Protein 5MPW (pdb70)

InterPro domains:
  IPR037045 Peptidase S8 propeptide/proteinase inhibitor I9 superfamily [G3DSA:3.30.70.80] (84-170)
  IPR039206 MORF/ORRM1/DAG-like [PTHR31346] (4-288)
  IPR054059 MORF/ORRM1/DAG-like, MORF domain [PF21864] (87-181)

Sequence (459 aa):
GAMMTVLFEGCDYNHWLITMMDFSKEETPKSPEEMVAAYEEETCAQGLGISVEEAKQRMYACSTTTYQGFQAIMTEQESEKFKDLPGVVFILPDSYIDPQNKEYGGDKYENGVITHRPGAMTVLFFEEGGCDYNHWLITMMDFSKEETPKSPEEMVAAYEETCAQGLGISVEEAKQRMYACSTTTYQGFQAIMTEQESEKFKDLPGVVFILPDSYIDPQNKEYGGDKYENGVITHRGAMTVLFEGCDYNHWLITMMDFSKEETPKSPEEMVAAYEETCAQGLGISVEEAKQRMYACSTTTYQGFQAIMTEEQESEKFKDLPGVVFILPDSYIDPQNKEYGGDKYENGVITHRPGAMMTVLFEGCDYNHWLITMMDFSKEETPKSPEEMVAAYEEETCAQGLGISVEEAKQRMYACSTTTYQGFQAIMTEQESEKFKDLPGVVFILPDSYIDPQNKEYGGDKYENGVITHRP

Radius of gyration: 25.33 Å; Cα contacts (8 Å, |Δi|>4): 952; chains: 4; bounding box: 45×61×72 Å

Secondary structure (DSSP, 8-state):
-TT-EE-------EEEEEE--TT-SSPPPHHHHHHHHHHHHHHHHTS-HHHHHHHEEEEESSS-SEEEEE--HHHHHGGGGSTTEEEEEE--EEEGGGTEESSEEEETTEEE---/-TT-EE-------EEEEEE--TT-SSPPPHHHHHHHHHHHHHHHHTS-HHHHHHHEEEEESSS-SEEEEE--HHHHHGGGGSTTEEEEEE--EEEGGGTEESSEEEETTEEE--/-TT-EE-------EEEEEE---SSSSPPPHHHHHHHHHHHHHHHHTS-HHHHHHHEEEEESSS-SEEEEE--HHHHHGGGGSTTEEEEEE--EEETTTTEESSEEEETTEEE---/-TT-EE-------EEEEEE---S-SSPPPHHHHHHHHHHHHHHHHTS-HHHHHHHEEEEESSS-SEEEEE--HHHHHGGGGSTTEEEEEE--EEETTTTEESSEEEETTEEE---

Structure (mmCIF, N/CA/C/O backbone):
data_5MPW
#
_entry.id   5MPW
#
_cell.length_a   39.280
_cell.length_b   44.940
_cell.length_c   68.200
_cell.angle_alpha   98.100
_cell.angle_beta   91.980
_cell.angle_gamma   111.960
#
_symmetry.space_group_name_H-M   'P 1'
#
loop_
_entity.id
_entity.type
_entity.pdbx_description
1 polymer 'Multiple organellar RNA editing factor 1, mitochondrial'
2 non-polymer 'BROMIDE ION'
3 non-polymer 'SULFATE ION'
4 water water
#
loop_
_atom_site.group_PDB
_atom_site.id
_atom_site.type_symbol
_atom_site.label_atom_id
_atom_site.label_alt_id
_atom_site.label_comp_id
_atom_site.label_asym_id
_atom_site.label_entity_id
_atom_site.label_seq_id
_atom_site.pdbx_PDB_ins_code
_atom_site.Cartn_x
_atom_site.Cartn_y
_atom_site.Cartn_z
_atom_site.occupancy
_atom_site.B_iso_or_equiv
_atom_site.auth_seq_id
_atom_site.auth_comp_id
_atom_site.auth_asym_id
_atom_site.auth_atom_id
_atom_site.pdbx_PDB_model_num
ATOM 1 N N . GLY A 1 1 ? 12.666 -3.551 44.475 1.00 16.63 76 GLY A N 1
ATOM 2 C CA . GLY A 1 1 ? 13.028 -4.717 43.710 1.00 16.51 76 GLY A CA 1
ATOM 3 C C . GLY A 1 1 ? 13.432 -5.868 44.613 1.00 12.58 76 GLY A C 1
ATOM 4 O O . GLY A 1 1 ? 13.695 -5.684 45.801 1.00 15.83 76 GLY A O 1
ATOM 5 N N . ALA A 1 2 ? 13.492 -7.062 44.014 1.00 17.83 77 ALA A N 1
ATOM 6 C CA . ALA A 1 2 ? 13.874 -8.249 44.755 1.00 17.16 77 ALA A CA 1
ATOM 7 C C . ALA A 1 2 ? 15.318 -8.200 45.228 1.00 16.71 77 ALA A C 1
ATOM 8 O O . ALA A 1 2 ? 15.671 -8.904 46.171 1.00 20.68 77 ALA A O 1
ATOM 10 N N A MET A 1 3 ? 16.157 -7.401 44.570 0.52 14.68 78 MET A N 1
ATOM 11 N N B MET A 1 3 ? 16.172 -7.422 44.576 0.48 15.08 78 MET A N 1
ATOM 12 C CA A MET A 1 3 ? 17.575 -7.296 44.891 0.52 12.91 78 MET A CA 1
ATOM 13 C CA B MET A 1 3 ? 17.566 -7.324 44.988 0.48 14.10 78 MET A CA 1
ATOM 14 C C A MET A 1 3 ? 17.910 -5.978 45.569 0.52 10.85 78 MET A C 1
ATOM 15 C C B MET A 1 3 ? 17.906 -5.934 45.490 0.48 9.51 78 MET A C 1
ATOM 16 O O A MET A 1 3 ? 19.089 -5.689 45.781 0.52 13.52 78 MET A O 1
ATOM 17 O O B MET A 1 3 ? 19.070 -5.537 45.472 0.48 9.96 78 MET A O 1
ATOM 26 N N . THR A 1 4 ? 16.909 -5.194 45.956 1.00 10.51 79 THR A N 1
ATOM 27 C CA . THR A 1 4 ? 17.164 -3.853 46.464 1.00 9.22 79 THR A CA 1
ATOM 28 C C . THR A 1 4 ? 17.891 -3.885 47.803 1.00 11.34 79 THR A C 1
ATOM 29 O O . THR A 1 4 ? 17.473 -4.589 48.723 1.00 13.62 79 THR A O 1
ATOM 33 N N . VAL A 1 5 ? 18.957 -3.096 47.914 1.00 9.94 80 VAL A N 1
ATOM 34 C CA . VAL A 1 5 ? 19.762 -2.910 49.121 1.00 10.30 80 VAL A CA 1
ATOM 35 C C . VAL A 1 5 ? 19.501 -1.475 49.554 1.00 11.52 80 VAL A C 1
ATOM 36 O O . VAL A 1 5 ? 20.156 -0.570 49.051 1.00 11.35 80 VAL A O 1
ATOM 40 N N . LEU A 1 6 ? 18.595 -1.261 50.516 1.00 10.13 81 LEU A N 1
ATOM 41 C CA . LEU A 1 6 ? 18.243 0.080 50.977 1.00 10.11 81 LEU A CA 1
ATOM 42 C C . LEU A 1 6 ? 19.107 0.449 52.172 1.00 10.45 81 LEU A C 1
ATOM 43 O O . LEU A 1 6 ? 19.047 -0.223 53.215 1.00 12.20 81 LEU A O 1
ATOM 48 N N . PHE A 1 7 ? 19.855 1.537 52.066 1.00 10.78 82 PHE A N 1
ATOM 49 C CA . PHE A 1 7 ? 20.548 2.087 53.232 1.00 11.10 82 PHE A CA 1
ATOM 50 C C . PHE A 1 7 ? 19.552 2.866 54.069 1.00 12.89 82 PHE A C 1
ATOM 51 O O . PHE A 1 7 ? 19.008 3.876 53.602 1.00 15.28 82 PHE A O 1
ATOM 59 N N . GLU A 1 8 ? 19.417 2.480 55.323 1.00 12.90 83 GLU A N 1
ATOM 60 C CA . GLU A 1 8 ? 18.511 3.169 56.236 1.00 18.93 83 GLU A CA 1
ATOM 61 C C . GLU A 1 8 ? 19.227 3.867 57.371 1.00 25.28 83 GLU A C 1
ATOM 62 O O . GLU A 1 8 ? 18.570 4.561 58.157 1.00 28.94 83 GLU A O 1
ATOM 68 N N . GLY A 1 9 ? 20.526 3.679 57.508 1.00 15.25 84 GLY A N 1
ATOM 69 C CA . GLY A 1 9 ? 21.257 4.530 58.427 1.00 19.25 84 GLY A CA 1
ATOM 70 C C . GLY A 1 9 ? 21.160 3.983 59.835 1.00 26.22 84 GLY A C 1
ATOM 71 O O . GLY A 1 9 ? 20.951 2.784 60.046 1.00 24.04 84 GLY A O 1
ATOM 72 N N . CYS A 1 10 ? 21.296 4.888 60.806 1.00 18.71 85 CYS A N 1
ATOM 73 C CA . CYS A 1 10 ? 21.446 4.467 62.185 1.00 17.56 85 CYS A CA 1
ATOM 74 C C . CYS A 1 10 ? 20.091 4.330 62.845 1.00 21.41 85 CYS A C 1
ATOM 75 O O . CYS A 1 10 ? 19.215 5.184 62.693 1.00 30.06 85 CYS A O 1
ATOM 78 N N . ASP A 1 11 ? 19.952 3.262 63.603 1.00 21.10 86 ASP A N 1
ATOM 79 C CA . ASP A 1 11 ? 18.749 2.982 64.376 1.00 21.91 86 ASP A CA 1
ATOM 80 C C . ASP A 1 11 ? 19.179 2.885 65.842 1.00 22.07 86 ASP A C 1
ATOM 81 O O . ASP A 1 11 ? 19.897 1.958 66.223 1.00 33.41 86 ASP A O 1
ATOM 86 N N . TYR A 1 12 ? 18.763 3.831 66.661 1.00 15.92 87 TYR A N 1
ATOM 87 C CA . TYR A 1 12 ? 19.212 3.825 68.051 1.00 13.75 87 TYR A CA 1
ATOM 88 C C . TYR A 1 12 ? 18.102 3.317 68.957 1.00 14.22 87 TYR A C 1
ATOM 89 O O . TYR A 1 12 ? 16.931 3.673 68.788 1.00 14.40 87 TYR A O 1
ATOM 98 N N . ASN A 1 13 ? 18.469 2.542 69.988 1.00 14.57 88 ASN A N 1
ATOM 99 C CA . ASN A 1 13 ? 17.422 2.107 70.913 1.00 15.21 88 ASN A CA 1
ATOM 100 C C . ASN A 1 13 ? 17.754 2.382 72.371 1.00 15.74 88 ASN A C 1
ATOM 101 O O . ASN A 1 13 ? 17.040 1.922 73.259 1.00 16.42 88 ASN A O 1
ATOM 106 N N . HIS A 1 14 ? 18.772 3.179 72.625 1.00 8.30 89 HIS A N 1
ATOM 107 C CA . HIS A 1 14 ? 19.074 3.705 73.958 1.00 7.69 89 HIS A CA 1
ATOM 108 C C . HIS A 1 14 ? 19.001 5.218 73.885 1.00 7.77 89 HIS A C 1
ATOM 109 O O . HIS A 1 14 ? 19.751 5.827 73.123 1.00 8.13 89 HIS A O 1
ATOM 116 N N . TRP A 1 15 ? 18.116 5.820 74.698 1.00 6.84 90 TRP A N 1
ATOM 117 C CA . TRP A 1 15 ? 17.842 7.263 74.592 1.00 7.09 90 TRP A CA 1
ATOM 118 C C . TRP A 1 15 ? 17.966 7.972 75.925 1.00 7.99 90 TRP A C 1
ATOM 119 O O . TRP A 1 15 ? 17.493 7.459 76.951 1.00 7.97 90 TRP A O 1
ATOM 130 N N . LEU A 1 16 ? 18.595 9.146 75.886 1.00 6.68 91 LEU A N 1
ATOM 131 C CA . LEU A 1 16 ? 18.717 10.075 77.004 1.00 7.57 91 LEU A CA 1
ATOM 132 C C . LEU A 1 16 ? 17.626 11.135 76.872 1.00 10.09 91 LEU A C 1
ATOM 133 O O . LEU A 1 16 ? 17.461 11.744 75.814 1.00 10.05 91 LEU A O 1
ATOM 138 N N . ILE A 1 17 ? 16.892 11.365 77.945 1.00 7.11 92 ILE A N 1
ATOM 139 C CA . ILE A 1 17 ? 15.847 12.383 78.000 1.00 7.07 92 ILE A CA 1
ATOM 140 C C . ILE A 1 17 ? 16.228 13.271 79.167 1.00 8.46 92 ILE A C 1
ATOM 141 O O . ILE A 1 17 ? 16.224 12.810 80.313 1.00 8.43 92 ILE A O 1
ATOM 146 N N . THR A 1 18 ? 16.530 14.524 78.910 1.00 8.19 93 THR A N 1
ATOM 147 C CA . THR A 1 18 ? 16.796 15.416 80.034 1.00 8.64 93 THR A CA 1
ATOM 148 C C . THR A 1 18 ? 15.578 16.287 80.320 1.00 9.99 93 THR A C 1
ATOM 149 O O . THR A 1 18 ? 14.718 16.501 79.447 1.00 10.76 93 THR A O 1
ATOM 153 N N . MET A 1 19 ? 15.517 16.829 81.548 1.00 11.14 94 MET A N 1
ATOM 154 C CA A MET A 1 19 ? 14.346 17.581 81.972 0.49 11.35 94 MET A CA 1
ATOM 155 C CA B MET A 1 19 ? 14.350 17.531 82.070 0.51 12.17 94 MET A CA 1
ATOM 156 C C . MET A 1 19 ? 14.740 18.903 82.600 1.00 14.89 94 MET A C 1
ATOM 157 O O . MET A 1 19 ? 15.859 19.102 83.062 1.00 15.88 94 MET A O 1
ATOM 166 N N . ASP A 1 20 ? 13.786 19.822 82.584 1.00 15.90 95 ASP A N 1
ATOM 167 C CA . ASP A 1 20 ? 13.973 21.181 83.069 1.00 20.18 95 ASP A CA 1
ATOM 168 C C . ASP A 1 20 ? 13.091 21.321 84.286 1.00 24.98 95 ASP A C 1
ATOM 169 O O . ASP A 1 20 ? 11.867 21.372 84.155 1.00 26.27 95 ASP A O 1
ATOM 174 N N . PHE A 1 21 ? 13.722 21.381 85.461 1.00 26.39 96 PHE A N 1
ATOM 175 C CA . PHE A 1 21 ? 13.072 21.715 86.718 1.00 28.00 96 PHE A CA 1
ATOM 176 C C . PHE A 1 21 ? 13.397 23.149 87.149 1.00 42.49 96 PHE A C 1
ATOM 177 O O . PHE A 1 21 ? 13.232 23.492 88.325 1.00 47.37 96 PHE A O 1
ATOM 185 N N . SER A 1 22 ? 13.879 23.995 86.222 1.00 34.08 97 SER A N 1
ATOM 186 C CA . SER A 1 22 ? 14.227 25.363 86.602 1.00 36.56 97 SER A CA 1
ATOM 187 C C . SER A 1 22 ? 12.994 26.253 86.669 1.00 42.64 97 SER A C 1
ATOM 188 O O . SER A 1 22 ? 13.004 27.261 87.384 1.00 54.42 97 SER A O 1
ATOM 191 N N . LYS A 1 23 ? 11.937 25.904 85.939 1.00 47.75 98 LYS A N 1
ATOM 192 C CA . LYS A 1 23 ? 10.687 26.652 85.940 1.00 56.94 98 LYS A CA 1
ATOM 193 C C . LYS A 1 23 ? 9.686 26.143 86.975 1.00 56.58 98 LYS A C 1
ATOM 194 O O . LYS A 1 23 ? 8.520 26.547 86.936 1.00 69.64 98 LYS A O 1
ATOM 200 N N . GLU A 1 24 ? 10.094 25.263 87.882 0.62 41.01 99 GLU A N 1
ATOM 201 C CA . GLU A 1 24 ? 9.170 24.781 88.895 0.62 40.04 99 GLU A CA 1
ATOM 202 C C . GLU A 1 24 ? 9.143 25.762 90.062 0.62 46.76 99 GLU A C 1
ATOM 203 O O . GLU A 1 24 ? 10.139 26.422 90.371 0.62 43.31 99 GLU A O 1
ATOM 209 N N . GLU A 1 25 ? 7.980 25.872 90.701 0.89 55.52 100 GLU A N 1
ATOM 210 C CA . GLU A 1 25 ? 7.869 26.794 91.825 0.89 56.03 100 GLU A CA 1
ATOM 211 C C . GLU A 1 25 ? 8.433 26.205 93.119 0.89 61.36 100 GLU A C 1
ATOM 212 O O . GLU A 1 25 ? 8.875 26.961 93.992 0.89 68.55 100 GLU A O 1
ATOM 218 N N . THR A 1 26 ? 8.450 24.878 93.261 0.83 58.59 101 THR A N 1
ATOM 219 C CA . THR A 1 26 ? 8.965 24.225 94.461 0.83 55.55 101 THR A CA 1
ATOM 220 C C . THR A 1 26 ? 10.115 23.296 94.087 0.83 45.58 101 THR A C 1
ATOM 221 O O . THR A 1 26 ? 9.963 22.478 93.170 0.83 42.57 101 THR A O 1
ATOM 225 N N . PRO A 1 27 ? 11.259 23.365 94.777 1.00 48.27 102 PRO A N 1
ATOM 226 C CA . PRO A 1 27 ? 12.409 22.528 94.391 1.00 47.76 102 PRO A CA 1
ATOM 227 C C . PRO A 1 27 ? 12.205 21.065 94.769 1.00 42.03 102 PRO A C 1
ATOM 228 O O . PRO A 1 27 ? 11.727 20.745 95.862 1.00 42.33 102 PRO A O 1
ATOM 232 N N . LYS A 1 28 ? 12.583 20.172 93.852 1.00 25.16 103 LYS A N 1
ATOM 233 C CA . LYS A 1 28 ? 12.376 18.748 94.032 1.00 23.32 103 LYS A CA 1
ATOM 234 C C . LYS A 1 28 ? 13.561 18.099 94.737 1.00 26.87 103 LYS A C 1
ATOM 235 O O . LYS A 1 28 ? 14.718 18.355 94.394 1.00 26.90 103 LYS A O 1
ATOM 241 N N . SER A 1 29 ? 13.266 17.246 95.727 1.00 21.41 104 SER A N 1
ATOM 242 C CA . SER A 1 29 ? 14.296 16.380 96.285 1.00 22.64 1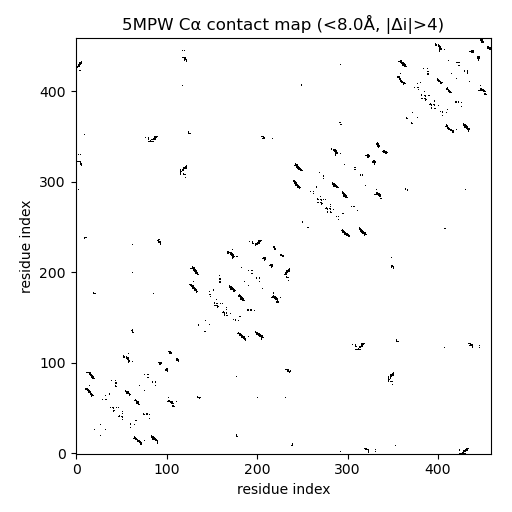04 SER A CA 1
ATOM 243 C C . SER A 1 29 ? 14.794 15.397 95.226 1.00 18.38 104 SER A C 1
ATOM 244 O O . SER A 1 29 ? 14.165 15.193 94.180 1.00 19.49 104 SER A O 1
ATOM 247 N N . PRO A 1 30 ? 15.921 14.733 95.478 1.00 16.63 105 PRO A N 1
ATOM 248 C CA . PRO A 1 30 ? 16.384 13.738 94.512 1.00 18.57 105 PRO A CA 1
ATOM 249 C C . PRO A 1 30 ? 15.336 12.677 94.238 1.00 13.93 105 PRO A C 1
ATOM 250 O O . PRO A 1 30 ? 15.146 12.281 93.075 1.00 14.09 105 PRO 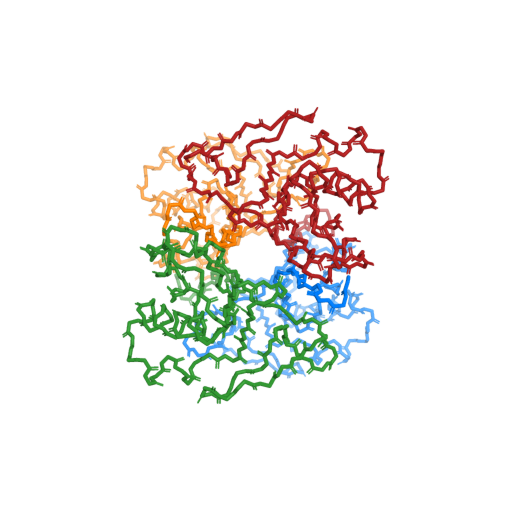A O 1
ATOM 254 N N . GLU A 1 31 ? 14.676 12.179 95.294 1.00 19.15 106 GLU A N 1
ATOM 255 C CA . GLU A 1 31 ? 13.663 11.147 95.112 1.00 17.72 106 GLU A CA 1
ATOM 256 C C . GLU A 1 31 ? 12.506 11.675 94.277 1.00 14.94 106 GLU A C 1
ATOM 257 O O . GLU A 1 31 ? 11.980 10.960 93.427 1.00 16.70 106 GLU A O 1
ATOM 263 N N . GLU A 1 32 ? 12.129 12.936 94.481 1.00 17.96 107 GLU A N 1
ATOM 264 C CA . GLU A 1 32 ? 11.047 13.535 93.694 1.00 15.57 107 GLU A CA 1
ATOM 265 C C . GLU A 1 32 ? 11.449 13.728 92.228 1.00 18.07 107 GLU A C 1
ATOM 266 O O . GLU A 1 32 ? 10.606 13.590 91.332 1.00 15.41 107 GLU A O 1
ATOM 272 N N . MET A 1 33 ? 12.724 14.030 91.954 1.00 13.99 108 MET A N 1
ATOM 273 C CA . MET A 1 33 ? 13.182 14.078 90.565 1.00 13.28 108 MET A CA 1
ATOM 274 C C . MET A 1 33 ? 13.074 12.719 89.901 1.00 11.20 108 MET A C 1
ATOM 275 O O . MET A 1 33 ? 12.634 12.611 88.751 1.00 11.64 108 MET A O 1
ATOM 280 N N . VAL A 1 34 ? 13.500 11.665 90.599 1.00 11.23 109 VAL A N 1
ATOM 281 C CA . VAL A 1 34 ? 13.406 10.323 90.016 1.00 9.52 109 VAL A CA 1
ATOM 282 C C . VAL A 1 34 ? 11.947 9.966 89.752 1.00 11.90 109 VAL A C 1
ATOM 283 O O . VAL A 1 34 ? 11.619 9.419 88.693 1.00 9.77 109 VAL A O 1
ATOM 287 N N . ALA A 1 35 ? 11.063 10.283 90.693 1.00 11.55 110 ALA A N 1
ATOM 288 C CA . ALA A 1 35 ? 9.632 10.009 90.494 1.00 12.22 110 ALA A CA 1
ATOM 289 C C . ALA A 1 35 ? 9.117 10.710 89.241 1.00 15.87 110 ALA A C 1
ATOM 290 O O . ALA A 1 35 ? 8.357 10.122 88.458 1.00 14.47 110 ALA A O 1
ATOM 292 N N . ALA A 1 36 ? 9.586 11.927 88.994 1.00 13.91 111 ALA A N 1
ATOM 293 C CA . ALA A 1 36 ? 9.185 12.665 87.807 1.00 13.27 111 ALA A CA 1
ATOM 294 C C . ALA A 1 36 ? 9.731 12.029 86.540 1.00 13.30 111 ALA A C 1
ATOM 295 O O . ALA A 1 36 ? 9.051 12.032 85.508 1.00 14.00 111 ALA A O 1
ATOM 297 N N . TYR A 1 37 ? 10.968 11.514 86.580 1.00 10.55 112 TYR A N 1
ATOM 298 C CA . TYR A 1 37 ? 11.510 10.797 85.422 1.00 9.49 112 TYR A CA 1
ATOM 299 C C . TYR A 1 37 ? 10.631 9.618 85.082 1.00 11.30 112 TYR A C 1
ATOM 300 O O . TYR A 1 37 ? 10.314 9.384 83.911 1.00 8.83 112 TYR A O 1
ATOM 309 N N . GLU A 1 38 ? 10.252 8.851 86.100 1.00 8.49 113 GLU A N 1
ATOM 310 C CA . GLU A 1 38 ? 9.392 7.681 85.879 1.00 9.25 113 GLU A CA 1
ATOM 311 C C . GLU A 1 38 ? 8.069 8.089 85.250 1.00 10.36 113 GLU A C 1
ATOM 312 O O . GLU A 1 38 ? 7.610 7.429 84.316 1.00 10.60 113 GLU A O 1
ATOM 318 N N . GLU A 1 39 ? 7.433 9.133 85.785 1.00 10.43 114 GLU A N 1
ATOM 319 C CA A GLU A 1 39 ? 6.160 9.602 85.237 0.44 13.77 114 GLU A CA 1
ATOM 320 C CA B GLU A 1 39 ? 6.162 9.602 85.240 0.56 13.75 114 GLU A CA 1
ATOM 321 C C . GLU A 1 39 ? 6.318 10.102 83.807 1.00 14.09 114 GLU A C 1
ATOM 322 O O . GLU A 1 39 ? 5.482 9.804 82.942 1.00 14.88 114 GLU A O 1
ATOM 333 N N . THR A 1 40 ? 7.386 10.845 83.528 1.00 10.55 115 THR A N 1
ATOM 334 C CA . THR A 1 40 ? 7.591 11.346 82.181 1.00 11.38 115 THR A CA 1
ATOM 335 C C . THR A 1 40 ? 7.842 10.201 81.216 1.00 11.69 115 THR A C 1
ATOM 336 O O . THR A 1 40 ? 7.298 10.204 80.096 1.00 12.11 115 THR A O 1
ATOM 340 N N . CYS A 1 41 ? 8.649 9.214 81.632 1.00 10.73 116 CYS A N 1
ATOM 341 C CA . CYS A 1 41 ? 8.898 8.058 80.774 1.00 8.15 116 CYS A CA 1
ATOM 342 C C . CYS A 1 41 ? 7.579 7.343 80.444 1.00 10.10 116 CYS A C 1
ATOM 343 O O . CYS A 1 41 ? 7.312 6.999 79.277 1.00 11.01 116 CYS A O 1
ATOM 346 N N . ALA A 1 42 ? 6.728 7.138 81.447 1.00 9.90 117 ALA A N 1
ATOM 347 C CA . ALA A 1 42 ? 5.441 6.483 81.241 1.00 10.98 117 ALA A CA 1
ATOM 348 C C . ALA A 1 42 ? 4.565 7.285 80.287 1.00 14.32 117 ALA A C 1
ATOM 349 O O . ALA A 1 42 ? 3.965 6.725 79.362 1.00 14.55 117 ALA A O 1
ATOM 351 N N . GLN A 1 43 ? 4.510 8.604 80.475 1.00 14.12 118 GLN A N 1
ATOM 352 C CA . GLN A 1 43 ? 3.645 9.445 79.654 1.00 15.18 118 GLN A CA 1
ATOM 353 C C . GLN A 1 43 ? 4.108 9.477 78.202 1.00 15.17 118 GLN A C 1
ATOM 354 O O . GLN A 1 43 ? 3.279 9.411 77.270 1.00 17.90 118 GLN A O 1
ATOM 360 N N . GLY A 1 44 ? 5.414 9.607 77.973 1.00 14.23 119 GLY A N 1
ATOM 361 C CA . GLY A 1 44 ? 5.913 9.604 76.608 1.00 14.44 119 GLY A CA 1
ATOM 362 C C . GLY A 1 44 ? 5.674 8.286 75.891 1.00 15.44 119 GLY A C 1
ATOM 363 O O . GLY A 1 44 ? 5.264 8.269 74.725 1.00 19.67 119 GLY A O 1
ATOM 364 N N . LEU A 1 45 ? 5.928 7.160 76.573 1.00 12.35 120 LEU A N 1
ATOM 365 C CA . LEU A 1 45 ? 5.726 5.862 75.939 1.00 15.25 120 LEU A CA 1
ATOM 366 C C . LEU A 1 45 ? 4.265 5.412 75.919 1.00 15.17 120 LEU A C 1
ATOM 367 O O . LEU A 1 45 ? 3.943 4.482 75.184 1.00 18.69 120 LEU A O 1
ATOM 372 N N . GLY A 1 46 ? 3.375 6.051 76.667 1.00 15.02 121 GLY A N 1
ATOM 373 C CA . GLY A 1 46 ? 1.990 5.634 76.694 1.00 17.88 121 GLY A CA 1
ATOM 374 C C . GLY A 1 46 ? 1.774 4.363 77.473 1.00 21.73 121 GLY A C 1
ATOM 375 O O . GLY A 1 46 ? 0.871 3.587 77.149 1.00 22.85 121 GLY A O 1
ATOM 376 N N . ILE A 1 47 ? 2.596 4.118 78.483 1.00 16.85 122 ILE A N 1
ATOM 377 C CA . ILE A 1 47 ? 2.531 2.892 79.270 1.00 15.08 122 ILE A CA 1
ATOM 378 C C . ILE A 1 47 ? 2.448 3.269 80.749 1.00 14.99 122 ILE A C 1
ATOM 379 O O . ILE A 1 47 ? 2.456 4.439 81.107 1.00 17.68 122 ILE A O 1
ATOM 384 N N . SER A 1 48 ? 2.242 2.267 81.600 1.00 16.91 123 SER A N 1
ATOM 385 C CA . SER A 1 48 ? 2.147 2.553 83.021 1.00 16.77 123 SER A CA 1
ATOM 386 C C . SER A 1 48 ? 3.524 2.864 83.619 1.00 14.99 123 SER A C 1
ATOM 387 O O . SER A 1 48 ? 4.577 2.567 83.043 1.00 13.35 123 SER A O 1
ATOM 390 N N . VAL A 1 49 ? 3.497 3.525 84.776 1.00 15.54 124 VAL A N 1
ATOM 391 C CA . VAL A 1 49 ? 4.731 3.815 85.484 1.00 14.82 124 VAL A CA 1
ATOM 392 C C . VAL A 1 49 ? 5.500 2.530 85.775 1.00 12.65 124 VAL A C 1
ATOM 393 O O . VAL A 1 49 ? 6.705 2.476 85.534 1.00 11.84 124 VAL A O 1
ATOM 397 N N . GLU A 1 50 ? 4.816 1.466 86.236 1.00 14.00 125 GLU A N 1
ATOM 398 C CA . GLU A 1 50 ? 5.553 0.221 86.517 1.00 13.95 125 GLU A CA 1
ATOM 399 C C . GLU A 1 50 ? 6.181 -0.347 85.250 1.00 13.16 125 GLU A C 1
ATOM 400 O O . GLU A 1 50 ? 7.313 -0.844 85.289 1.00 14.15 125 GLU A O 1
ATOM 406 N N . GLU A 1 51 ? 5.514 -0.185 84.110 1.00 13.42 126 GLU A N 1
ATOM 407 C CA . GLU A 1 51 ? 6.106 -0.611 82.841 1.00 13.85 126 GLU A CA 1
ATOM 408 C C . GLU A 1 51 ? 7.289 0.273 82.435 1.00 12.71 126 GLU A C 1
ATOM 409 O O . GLU A 1 51 ? 8.308 -0.208 81.914 1.00 13.60 126 GLU A O 1
ATOM 415 N N . ALA A 1 52 ? 7.187 1.591 82.664 1.00 10.59 127 ALA A N 1
ATOM 416 C CA . ALA A 1 52 ? 8.276 2.491 82.341 1.00 11.28 127 ALA A CA 1
ATOM 417 C C . ALA A 1 52 ? 9.522 2.197 83.166 1.00 9.23 127 ALA A C 1
ATOM 418 O O . ALA A 1 52 ? 10.654 2.367 82.681 1.00 10.20 127 ALA A O 1
ATOM 420 N N . LYS A 1 53 ? 9.334 1.833 84.441 1.00 10.06 128 LYS A N 1
ATOM 421 C CA . LYS A 1 53 ? 10.465 1.511 85.300 1.00 10.19 128 LYS A CA 1
ATOM 422 C C . LYS A 1 53 ? 11.283 0.365 84.727 1.00 14.10 128 LYS A C 1
ATOM 423 O O . LYS A 1 53 ? 12.484 0.269 85.003 1.00 15.87 128 LYS A O 1
ATOM 429 N N . GLN A 1 54 ? 10.658 -0.529 83.942 1.00 9.41 129 GLN A N 1
ATOM 430 C CA . GLN A 1 54 ? 11.433 -1.587 83.304 1.00 9.54 129 GLN A CA 1
ATOM 431 C C . GLN A 1 54 ? 12.273 -1.075 82.133 1.00 10.71 129 GLN A C 1
ATOM 432 O O . GLN A 1 54 ? 13.369 -1.606 81.895 1.00 13.13 129 GLN A O 1
ATOM 438 N N . ARG A 1 55 ? 11.824 -0.043 81.427 1.00 8.76 130 ARG A N 1
ATOM 439 C CA . ARG A 1 55 ? 12.607 0.507 80.314 1.00 9.96 130 ARG A CA 1
ATOM 440 C C . ARG A 1 55 ? 13.821 1.281 80.796 1.00 8.73 130 ARG A C 1
ATOM 441 O O . ARG A 1 55 ? 14.861 1.260 80.131 1.00 9.07 130 ARG A O 1
ATOM 449 N N . MET A 1 56 ? 13.703 1.991 81.927 1.00 6.38 131 MET A N 1
ATOM 450 C CA . MET A 1 56 ? 14.799 2.861 82.381 1.00 7.23 131 MET A CA 1
ATOM 451 C C . MET A 1 56 ? 16.003 2.035 82.823 1.00 8.75 131 MET A C 1
ATOM 452 O O . MET A 1 56 ? 15.873 0.973 83.458 1.00 8.26 131 MET A O 1
ATOM 457 N N . TYR A 1 57 ? 17.209 2.545 82.527 1.00 6.47 132 TYR A N 1
ATOM 458 C CA . TYR A 1 57 ? 18.447 1.867 82.908 1.00 8.93 132 TYR A CA 1
ATOM 459 C C . TYR A 1 57 ? 19.451 2.757 83.614 1.00 7.26 132 TYR A C 1
ATOM 460 O O . TYR A 1 57 ? 20.430 2.241 84.175 1.00 9.02 132 TYR A O 1
ATOM 469 N N . ALA A 1 58 ? 19.253 4.070 83.590 1.00 6.79 133 ALA A N 1
ATOM 470 C CA . ALA A 1 58 ? 20.176 4.971 84.259 1.00 6.21 133 ALA A CA 1
ATOM 471 C C . ALA A 1 58 ? 19.485 6.300 84.429 1.00 6.05 133 ALA A C 1
ATOM 472 O O . ALA A 1 58 ? 18.504 6.615 83.738 1.00 6.94 133 ALA A O 1
ATOM 474 N N . CYS A 1 59 ? 20.017 7.079 85.358 1.00 7.16 134 CYS A N 1
ATOM 475 C CA . CYS A 1 59 ? 19.509 8.438 85.523 1.00 7.99 134 CYS A CA 1
ATOM 476 C C . CYS A 1 59 ? 20.490 9.228 86.361 1.00 9.36 134 CYS A C 1
ATOM 477 O O . CYS A 1 59 ? 21.417 8.668 86.965 1.00 11.22 134 CYS A O 1
ATOM 480 N N . SER A 1 60 ? 20.273 10.548 86.417 1.00 8.56 135 SER A N 1
ATOM 481 C CA . SER A 1 60 ? 21.068 11.382 87.305 1.00 9.33 135 SER A CA 1
ATOM 482 C C . SER A 1 60 ? 20.188 12.487 87.829 1.00 9.01 135 SER A C 1
ATOM 483 O O . SER A 1 60 ? 19.241 12.920 87.164 1.00 9.90 135 SER A O 1
ATOM 486 N N . THR A 1 61 ? 20.495 12.931 89.034 1.00 10.04 136 THR A N 1
ATOM 487 C CA . THR A 1 61 ? 19.940 14.169 89.568 1.00 10.82 136 THR A CA 1
ATOM 488 C C . THR A 1 61 ? 21.028 15.172 89.924 1.00 14.80 136 THR A C 1
ATOM 489 O O . THR A 1 61 ? 20.727 16.196 90.531 1.00 18.23 136 THR A O 1
ATOM 493 N N . THR A 1 62 ? 22.279 14.911 89.568 1.00 13.34 137 THR A N 1
ATOM 494 C CA . THR A 1 62 ? 23.388 15.742 90.035 1.00 15.14 137 THR A CA 1
ATOM 495 C C . THR A 1 62 ? 24.171 16.238 88.823 1.00 17.12 137 THR A C 1
ATOM 496 O O . THR A 1 62 ? 23.994 17.376 88.379 1.00 20.71 137 THR A O 1
ATOM 500 N N . THR A 1 63 ? 24.983 15.362 88.229 1.00 16.16 138 THR A N 1
ATOM 501 C CA . THR A 1 63 ? 25.744 15.711 87.026 1.00 18.15 138 THR A CA 1
ATOM 502 C C . THR A 1 63 ? 24.856 16.303 85.942 1.00 13.68 138 THR A C 1
ATOM 503 O O . THR A 1 63 ? 25.220 17.299 85.295 1.00 16.42 138 THR A O 1
ATOM 507 N N . TYR A 1 64 ? 23.686 15.723 85.755 1.00 13.72 139 TYR A N 1
ATOM 508 C CA . TYR A 1 64 ? 22.656 16.262 84.872 1.00 14.10 139 TYR A CA 1
ATOM 509 C C . TYR A 1 64 ? 21.331 15.875 85.504 1.00 11.08 139 TYR A C 1
ATOM 510 O O . TYR A 1 64 ? 21.283 15.104 86.476 1.00 11.43 139 TYR A O 1
ATOM 519 N N . GLN A 1 65 ? 20.237 16.395 84.947 1.00 10.62 140 GLN A N 1
ATOM 520 C CA . GLN A 1 65 ? 18.895 16.013 85.397 1.00 9.88 140 GLN A CA 1
ATOM 521 C C . GLN A 1 65 ? 18.187 15.304 84.248 1.00 10.22 140 GLN A C 1
ATOM 522 O O . GLN A 1 65 ? 17.665 15.957 83.339 1.00 10.33 140 GLN A O 1
ATOM 528 N N . GLY A 1 66 ? 18.213 13.976 84.252 1.00 8.82 141 GLY A N 1
ATOM 529 C CA . GLY A 1 66 ? 17.604 13.262 83.140 1.00 7.51 141 GLY A CA 1
ATOM 530 C C . GLY A 1 66 ? 17.658 11.778 83.398 1.00 6.73 141 GLY A C 1
ATOM 531 O O . GLY A 1 66 ? 18.229 11.315 84.400 1.00 8.84 141 GLY A O 1
ATOM 532 N N . PHE A 1 67 ? 17.064 11.032 82.482 1.00 6.00 142 PHE A N 1
ATOM 533 C CA . PHE A 1 67 ? 17.050 9.584 82.586 1.00 8.13 142 PHE A CA 1
ATOM 534 C C . PHE A 1 67 ? 17.320 8.980 81.223 1.00 8.71 142 PHE A C 1
ATOM 535 O O . PHE A 1 67 ? 17.226 9.654 80.198 1.00 7.61 142 PHE A O 1
ATOM 543 N N . GLN A 1 68 ? 17.693 7.721 81.233 1.00 6.29 143 GLN A N 1
ATOM 544 C CA . GLN A 1 68 ? 18.005 6.998 80.000 1.00 5.99 143 GLN A CA 1
ATOM 545 C C . GLN A 1 68 ? 17.221 5.704 79.983 1.00 6.90 143 GLN A C 1
ATOM 546 O O . GLN A 1 68 ? 17.121 5.021 81.015 1.00 6.68 143 GLN A O 1
ATOM 552 N N . ALA A 1 69 ? 16.646 5.388 78.805 1.00 6.22 144 ALA A N 1
ATOM 553 C CA . ALA A 1 69 ? 15.764 4.237 78.726 1.00 6.02 144 ALA A CA 1
ATOM 554 C C . ALA A 1 69 ? 15.861 3.571 77.358 1.00 7.19 144 ALA A C 1
ATOM 555 O O . ALA A 1 69 ? 16.256 4.193 76.379 1.00 7.03 144 ALA A O 1
ATOM 557 N N . ILE A 1 70 ? 15.520 2.279 77.345 1.00 6.38 145 ILE A N 1
ATOM 558 C CA . ILE A 1 70 ? 15.392 1.533 76.084 1.00 7.17 145 ILE A CA 1
ATOM 559 C C . ILE A 1 70 ? 14.097 1.960 75.420 1.00 8.15 145 ILE A C 1
ATOM 560 O O . ILE A 1 70 ? 13.016 1.852 76.022 1.00 10.56 145 ILE A O 1
ATOM 565 N N . MET A 1 71 ? 14.179 2.343 74.140 1.00 7.97 146 MET A N 1
ATOM 566 C CA . MET A 1 71 ? 12.996 2.692 73.351 1.00 10.34 146 MET A CA 1
ATOM 567 C C . MET A 1 71 ? 13.406 2.799 71.892 1.00 14.24 146 MET A C 1
ATOM 568 O O . MET A 1 71 ? 14.577 3.021 71.577 1.00 12.89 146 MET A O 1
ATOM 573 N N . THR A 1 72 ? 12.415 2.676 71.016 1.00 14.56 147 THR A N 1
ATOM 574 C CA . THR A 1 72 ? 12.721 2.827 69.612 1.00 14.91 147 THR A CA 1
ATOM 575 C C . THR A 1 72 ? 12.852 4.304 69.242 1.00 21.39 147 THR A C 1
ATOM 576 O O . THR A 1 72 ? 12.449 5.215 69.978 1.00 13.93 147 THR A O 1
ATOM 580 N N . GLU A 1 73 ? 13.435 4.544 68.077 1.00 16.82 148 GLU A N 1
ATOM 581 C CA . GLU A 1 73 ? 13.520 5.922 67.598 1.00 22.12 148 GLU A CA 1
ATOM 582 C C . GLU A 1 73 ? 12.122 6.511 67.413 1.00 19.85 148 GLU A C 1
ATOM 583 O O . GLU A 1 73 ? 11.872 7.663 67.765 1.00 16.45 148 GLU A O 1
ATOM 589 N N . GLN A 1 74 ? 11.176 5.722 66.909 1.00 19.28 149 GLN A N 1
ATOM 590 C CA . GLN A 1 74 ? 9.798 6.186 66.819 1.00 18.89 149 GLN A CA 1
ATOM 591 C C . GLN A 1 74 ? 9.253 6.563 68.191 1.00 21.77 149 GLN A C 1
ATOM 592 O O . GLN A 1 74 ? 8.543 7.564 68.332 1.00 20.61 149 GLN A O 1
ATOM 598 N N . GLU A 1 75 ? 9.574 5.771 69.227 1.00 16.36 150 GLU A N 1
ATOM 599 C CA . GLU A 1 75 ? 9.102 6.131 70.554 1.00 15.76 150 GLU A CA 1
ATOM 600 C C . GLU A 1 75 ? 9.769 7.410 71.062 1.00 16.07 150 GLU A C 1
ATOM 601 O O . GLU A 1 75 ? 9.131 8.189 71.774 1.00 14.76 150 GLU A O 1
ATOM 607 N N . SER A 1 76 ? 11.061 7.623 70.772 1.00 12.96 151 SER A N 1
ATOM 608 C CA . SER A 1 76 ? 11.705 8.832 71.256 1.00 11.85 151 SER A CA 1
ATOM 609 C C . SER A 1 76 ? 11.011 10.091 70.736 1.00 13.31 151 SER A C 1
ATOM 610 O O . SER A 1 76 ? 10.968 11.111 71.445 1.00 13.36 151 SER A O 1
ATOM 613 N N . GLU A 1 77 ? 10.469 10.044 69.518 1.00 14.62 152 GLU A N 1
ATOM 614 C CA . GLU A 1 77 ? 9.809 11.225 68.944 1.00 17.20 152 GLU A CA 1
ATOM 615 C C . GLU A 1 77 ? 8.577 11.612 69.753 1.00 19.75 152 GLU A C 1
ATOM 616 O O . GLU A 1 77 ? 8.166 12.774 69.747 1.00 19.68 152 GLU A O 1
ATOM 622 N N . LYS A 1 78 ? 7.976 10.650 70.460 1.00 16.26 153 LYS A N 1
ATOM 623 C CA . LYS A 1 78 ? 6.776 10.942 71.221 1.00 20.10 153 LYS A CA 1
ATOM 624 C C . LYS A 1 78 ? 7.071 11.847 72.405 1.00 20.87 153 LYS A C 1
ATOM 625 O O . LYS A 1 78 ? 6.150 12.459 72.957 1.00 25.45 153 LYS A O 1
ATOM 631 N N . PHE A 1 79 ? 8.327 11.974 72.781 1.00 14.15 154 PHE A N 1
ATOM 632 C CA . PHE A 1 79 ? 8.653 12.805 73.924 1.00 13.27 154 PHE A CA 1
ATOM 633 C C . PHE A 1 79 ? 8.700 14.261 73.550 1.00 14.04 154 PHE A C 1
ATOM 634 O O . PHE A 1 79 ? 8.761 15.106 74.449 1.00 13.87 154 PHE A O 1
ATOM 642 N N . LYS A 1 80 ? 8.599 14.570 72.261 1.00 15.25 155 LYS A N 1
ATOM 643 C CA . LYS A 1 80 ? 8.816 15.964 71.878 1.00 17.36 155 LYS A CA 1
ATOM 644 C C . LYS A 1 80 ? 7.701 16.885 72.334 1.00 19.39 155 LYS A C 1
ATOM 645 O O . LYS A 1 80 ? 7.931 18.091 72.446 1.00 21.59 155 LYS A O 1
ATOM 651 N N . ASP A 1 81 ? 6.502 16.364 72.591 1.00 18.54 156 ASP A N 1
ATOM 652 C CA . ASP A 1 81 ? 5.380 17.199 72.985 1.00 24.48 156 ASP A CA 1
ATOM 653 C C . ASP A 1 81 ? 5.145 17.193 74.491 1.00 21.55 156 ASP A C 1
ATOM 654 O O . ASP A 1 81 ? 4.145 17.749 74.958 1.00 25.48 156 ASP A O 1
ATOM 659 N N . LEU A 1 82 ? 6.056 16.645 75.254 1.00 17.61 157 LEU A N 1
ATOM 660 C CA . LEU A 1 82 ? 5.856 16.634 76.698 1.00 18.22 157 LEU A CA 1
ATOM 661 C C . LEU A 1 82 ? 6.421 17.897 77.350 1.00 18.51 157 LEU A C 1
ATOM 662 O O . LEU A 1 82 ? 7.523 18.335 77.010 1.00 16.72 157 LEU A O 1
ATOM 667 N N . PRO A 1 83 ? 5.700 18.435 78.329 1.00 21.27 158 PRO A N 1
ATOM 668 C CA . PRO A 1 83 ? 6.239 19.530 79.137 1.00 19.68 158 PRO A CA 1
ATOM 669 C C . PRO A 1 83 ? 7.513 19.111 79.876 1.00 21.64 158 PRO A C 1
ATOM 670 O O . PRO A 1 83 ? 7.643 18.001 80.412 1.00 23.12 158 PRO A O 1
ATOM 674 N N . GLY A 1 84 ? 8.454 20.031 79.913 1.00 21.97 159 GLY A N 1
ATOM 675 C CA . GLY A 1 84 ? 9.622 19.892 80.728 1.00 21.61 159 GLY A CA 1
ATOM 676 C C . GLY A 1 84 ? 10.751 19.124 80.086 1.00 17.86 159 GLY A C 1
ATOM 677 O O . GLY A 1 84 ? 11.855 19.132 80.632 1.00 19.08 159 GLY A O 1
ATOM 678 N N . VAL A 1 85 ? 10.532 18.513 78.920 1.00 16.00 160 VAL A N 1
ATOM 679 C CA . VAL A 1 85 ? 11.580 17.745 78.258 1.00 11.65 160 VAL A CA 1
ATOM 680 C C . VAL A 1 85 ? 12.515 18.683 77.511 1.00 11.88 160 VAL A C 1
ATOM 681 O O . VAL A 1 85 ? 12.071 19.580 76.752 1.00 14.95 160 VAL A O 1
ATOM 685 N N . VAL A 1 86 ? 13.817 18.511 77.758 1.00 11.71 161 VAL A N 1
ATOM 686 C CA . VAL A 1 86 ? 14.841 19.300 77.077 1.00 11.25 161 VAL A CA 1
ATOM 687 C C . VAL A 1 86 ? 15.466 18.450 75.970 1.00 12.35 161 VAL A C 1
ATOM 688 O O . VAL A 1 86 ? 14.936 18.386 74.844 1.00 14.14 161 VAL A O 1
ATOM 692 N N . PHE A 1 87 ? 16.529 17.734 76.245 1.00 9.78 162 PHE A N 1
ATOM 693 C CA . PHE A 1 87 ? 17.180 16.964 75.190 1.00 10.11 162 PHE A CA 1
ATOM 694 C C . PHE A 1 87 ? 16.541 15.591 75.046 1.00 9.40 162 PHE A C 1
ATOM 695 O O . PHE A 1 87 ? 16.215 14.933 76.038 1.00 10.98 162 PHE A O 1
ATOM 703 N N . ILE A 1 88 ? 16.363 15.155 73.791 1.00 9.43 163 ILE A N 1
ATOM 704 C CA . ILE A 1 88 ? 16.034 13.786 73.419 1.00 8.66 163 ILE A CA 1
ATOM 705 C C . ILE A 1 88 ? 17.165 13.357 72.484 1.00 8.82 163 ILE A C 1
ATOM 706 O O . ILE A 1 88 ? 17.293 13.891 71.376 1.00 10.00 163 ILE A O 1
ATOM 711 N N . LEU A 1 89 ? 18.048 12.458 72.943 1.00 8.24 164 LEU A N 1
ATOM 712 C CA . LEU A 1 89 ? 19.277 12.191 72.192 1.00 9.06 164 LEU A CA 1
ATOM 713 C C . LEU A 1 89 ? 19.642 10.732 72.371 1.00 7.80 164 LEU A C 1
ATOM 714 O O . LEU A 1 89 ? 19.402 10.180 73.444 1.00 7.60 164 LEU A O 1
ATOM 719 N N . PRO A 1 90 ? 20.198 10.066 71.373 1.00 8.56 165 PRO A N 1
ATOM 720 C CA . PRO A 1 90 ? 20.740 8.716 71.601 1.00 8.34 165 PRO A CA 1
ATOM 721 C C . PRO A 1 90 ? 21.783 8.757 72.698 1.00 9.56 165 PRO A C 1
ATOM 722 O O . PRO A 1 90 ? 22.622 9.667 72.739 1.00 10.53 165 PRO A O 1
ATOM 726 N N . ASP A 1 91 ? 21.668 7.825 73.623 1.00 7.29 166 ASP A N 1
ATOM 727 C CA . ASP A 1 91 ? 22.658 7.762 74.695 1.00 8.51 166 ASP A CA 1
ATOM 728 C C . ASP A 1 91 ? 23.948 7.163 74.162 1.00 8.69 166 ASP A C 1
ATOM 729 O O . ASP A 1 91 ? 23.944 6.361 73.252 1.00 9.49 166 ASP A O 1
ATOM 734 N N . SER A 1 92 ? 25.067 7.531 74.771 1.00 7.52 167 SER A N 1
ATOM 735 C CA . SER A 1 92 ? 26.367 7.013 74.335 1.00 8.56 167 SER A CA 1
ATOM 736 C C . SER A 1 92 ? 27.210 6.629 75.551 1.00 8.61 167 SER A C 1
ATOM 737 O O . SER A 1 92 ? 27.013 7.138 76.657 1.00 8.49 167 SER A O 1
ATOM 740 N N . TYR A 1 93 ? 28.159 5.722 75.344 1.00 10.01 168 TYR A N 1
ATOM 741 C CA . TYR A 1 93 ? 28.904 5.224 76.498 1.00 10.25 168 TYR A CA 1
ATOM 742 C C . TYR A 1 93 ? 29.732 6.326 77.130 1.00 11.86 168 TYR A C 1
ATOM 743 O O . TYR A 1 93 ? 30.402 7.108 76.455 1.00 12.73 168 TYR A O 1
ATOM 752 N N . ILE A 1 94 ? 29.763 6.323 78.454 1.00 11.44 169 ILE A N 1
ATOM 753 C CA . ILE A 1 94 ? 30.757 7.139 79.158 1.00 15.30 169 ILE A CA 1
ATOM 754 C C . ILE A 1 94 ? 32.115 6.455 79.158 1.00 15.77 169 ILE A C 1
ATOM 755 O O . ILE A 1 94 ? 33.161 7.122 79.156 1.00 18.71 169 ILE A O 1
ATOM 760 N N . ASP A 1 95 ? 32.140 5.115 79.143 1.00 14.65 170 ASP A N 1
ATOM 761 C CA . ASP A 1 95 ? 33.346 4.303 79.155 1.00 17.03 170 ASP A CA 1
ATOM 762 C C . ASP A 1 95 ? 33.154 3.307 78.026 1.00 21.61 170 ASP A C 1
ATOM 763 O O . ASP A 1 95 ? 32.555 2.246 78.232 1.00 17.92 170 ASP A O 1
ATOM 768 N N . PRO A 1 96 ? 33.583 3.645 76.808 1.00 17.23 171 PRO A N 1
ATOM 769 C CA . PRO A 1 96 ? 33.377 2.719 75.691 1.00 23.87 171 PRO A CA 1
ATOM 770 C C . PRO A 1 96 ? 34.012 1.369 75.912 1.00 24.14 171 PRO A C 1
ATOM 771 O O . PRO A 1 96 ? 33.483 0.360 75.440 1.00 22.50 171 PRO A O 1
ATOM 775 N N . GLN A 1 97 ? 35.137 1.319 76.637 1.00 21.40 172 GLN A N 1
ATOM 776 C CA . GLN A 1 97 ? 35.847 0.067 76.874 1.00 25.15 172 GLN A CA 1
ATOM 777 C C . GLN A 1 97 ? 34.968 -0.946 77.583 1.00 21.24 172 GLN A C 1
ATOM 778 O O . GLN A 1 97 ? 35.144 -2.164 77.419 1.00 24.61 172 GLN A O 1
ATOM 784 N N . ASN A 1 98 ? 34.102 -0.472 78.466 1.00 19.92 173 ASN A N 1
ATOM 785 C CA . ASN A 1 98 ? 33.258 -1.336 79.271 1.00 23.63 173 ASN A CA 1
ATOM 786 C C . ASN A 1 98 ? 31.811 -1.303 78.809 1.00 20.24 173 ASN A C 1
ATOM 787 O O . ASN A 1 98 ? 30.935 -1.867 79.479 1.00 23.72 173 ASN A O 1
ATOM 792 N N . LYS A 1 99 ? 31.527 -0.606 77.704 1.00 16.64 174 LYS A N 1
ATOM 793 C CA . LYS A 1 99 ? 30.156 -0.495 77.188 1.00 15.51 174 LYS A CA 1
ATOM 794 C C . LYS A 1 99 ? 29.173 -0.030 78.267 1.00 17.04 174 LYS A C 1
ATOM 795 O O . LYS A 1 99 ? 28.072 -0.569 78.418 1.00 18.14 174 LYS A O 1
ATOM 801 N N . GLU A 1 100 ? 29.570 0.991 79.026 1.00 14.52 175 GLU A N 1
ATOM 802 C CA . GLU A 1 100 ? 28.787 1.478 80.154 1.00 12.20 175 GLU A CA 1
ATOM 803 C C . GLU A 1 100 ? 28.316 2.881 79.811 1.00 11.89 175 GLU A C 1
ATOM 804 O O . GLU A 1 100 ? 29.126 3.731 79.425 1.00 11.42 175 GLU A O 1
ATOM 810 N N . TYR A 1 101 ? 27.024 3.119 79.977 1.00 10.19 176 TYR A N 1
ATOM 811 C CA . TYR A 1 101 ? 26.432 4.442 79.912 1.00 8.92 176 TYR A CA 1
ATOM 812 C C . TYR A 1 101 ? 26.707 5.191 81.225 1.00 10.78 176 TYR A C 1
ATOM 813 O O . TYR A 1 101 ? 27.059 4.596 82.252 1.00 13.43 176 TYR A O 1
ATOM 822 N N . GLY A 1 102 ? 26.575 6.512 81.169 1.00 7.93 177 GLY A N 1
ATOM 823 C CA . GLY A 1 102 ? 26.803 7.360 82.320 1.00 10.03 177 GLY A CA 1
ATOM 824 C C . GLY A 1 102 ? 25.589 7.467 83.214 1.00 11.48 177 GLY A C 1
ATOM 825 O O . GLY A 1 102 ? 24.600 6.750 83.073 1.00 9.56 177 GLY A O 1
ATOM 826 N N . GLY A 1 103 ? 25.714 8.344 84.208 1.00 10.32 178 GLY A N 1
ATOM 827 C CA . GLY A 1 103 ? 24.766 8.478 85.280 1.00 8.43 178 GLY A CA 1
ATOM 828 C C . GLY A 1 103 ? 24.781 7.319 86.247 1.00 10.50 178 GLY A C 1
ATOM 829 O O . GLY A 1 103 ? 25.619 6.392 86.197 1.00 13.03 178 GLY A O 1
ATOM 830 N N . ASP A 1 104 ? 23.814 7.387 87.160 1.00 9.66 179 ASP A N 1
ATOM 831 C CA . ASP A 1 104 ? 23.652 6.313 88.145 1.00 11.02 179 ASP A CA 1
ATOM 832 C C . ASP A 1 104 ? 22.881 5.162 87.508 1.00 10.78 179 ASP A C 1
ATOM 833 O O . ASP A 1 104 ? 22.039 5.396 86.648 1.00 9.69 179 ASP A O 1
ATOM 838 N N . LYS A 1 105 ? 23.226 3.916 87.865 1.00 10.60 180 LYS A N 1
ATOM 839 C CA . LYS A 1 105 ? 22.497 2.767 87.325 1.00 10.38 180 LYS A CA 1
ATOM 840 C C . LYS A 1 105 ? 21.112 2.709 87.923 1.00 12.83 180 LYS A C 1
ATOM 841 O O . LYS A 1 105 ? 20.933 2.991 89.107 1.00 11.45 180 LYS A O 1
ATOM 847 N N . TYR A 1 106 ? 20.106 2.382 87.115 1.00 9.01 181 TYR A N 1
ATOM 848 C CA . TYR A 1 106 ? 18.728 2.285 87.598 1.00 8.51 181 TYR A CA 1
ATOM 849 C C . TYR A 1 106 ? 18.178 0.915 87.254 1.00 9.19 181 TYR A C 1
ATOM 850 O O . TYR A 1 106 ? 18.181 0.517 86.076 1.00 9.63 181 TYR A O 1
ATOM 859 N N . GLU A 1 107 ? 17.698 0.199 88.274 1.00 8.91 182 GLU A N 1
ATOM 860 C CA . GLU A 1 107 ? 17.179 -1.172 88.103 1.00 9.23 182 GLU A CA 1
ATOM 861 C C . GLU A 1 107 ? 15.841 -1.217 88.829 1.00 10.33 182 GLU A C 1
ATOM 862 O O . GLU A 1 107 ? 15.786 -1.399 90.047 1.00 12.26 182 GLU A O 1
ATOM 868 N N . ASN A 1 108 ? 14.773 -0.963 88.079 1.00 11.08 183 ASN A N 1
ATOM 869 C CA . ASN A 1 108 ? 13.398 -1.053 88.591 1.00 10.36 183 ASN A CA 1
ATOM 870 C C . ASN A 1 108 ? 13.226 -0.234 89.870 1.00 13.40 183 ASN A C 1
ATOM 871 O O . ASN A 1 108 ? 12.606 -0.683 90.836 1.00 14.53 183 ASN A O 1
ATOM 876 N N . GLY A 1 109 ? 13.803 0.962 89.889 1.00 10.82 184 GLY A N 1
ATOM 877 C CA . GLY A 1 109 ? 13.699 1.859 91.026 1.00 13.24 184 GLY A CA 1
ATOM 878 C C . GLY A 1 109 ? 14.836 1.791 92.039 1.00 11.87 184 GLY A C 1
ATOM 879 O O . GLY A 1 109 ? 14.913 2.664 92.923 1.00 16.89 184 GLY A O 1
ATOM 880 N N . VAL A 1 110 ? 15.705 0.789 91.970 1.00 9.87 185 VAL A N 1
ATOM 881 C CA . VAL A 1 110 ? 16.890 0.737 92.824 1.00 11.05 185 VAL A CA 1
ATOM 882 C C . VAL A 1 110 ? 18.031 1.403 92.050 1.00 12.50 185 VAL A C 1
ATOM 883 O O . VAL A 1 110 ? 18.354 1.014 90.910 1.00 11.64 185 VAL A O 1
ATOM 887 N N . ILE A 1 111 ? 18.656 2.407 92.650 1.00 10.61 186 ILE A N 1
ATOM 888 C CA . ILE A 1 111 ? 19.642 3.203 91.940 1.00 10.33 186 ILE A CA 1
ATOM 889 C C . ILE A 1 111 ? 20.994 3.005 92.608 1.00 11.51 186 ILE A C 1
ATOM 890 O O . ILE A 1 111 ? 21.111 2.978 93.838 1.00 13.11 186 ILE A O 1
ATOM 895 N N . THR A 1 112 ? 22.015 2.830 91.787 1.00 11.67 187 THR A N 1
ATOM 896 C CA . THR A 1 112 ? 23.372 2.641 92.290 1.00 13.12 187 THR A CA 1
ATOM 897 C C . THR A 1 112 ? 24.258 3.766 91.788 1.00 13.10 187 THR A C 1
ATOM 898 O O . THR A 1 112 ? 24.385 3.990 90.572 1.00 12.45 187 THR A O 1
ATOM 902 N N . HIS A 1 113 ? 24.839 4.515 92.716 1.00 13.97 188 HIS A N 1
ATOM 903 C CA . HIS A 1 113 ? 25.816 5.526 92.381 1.00 15.81 188 HIS A CA 1
ATOM 904 C C . HIS A 1 113 ? 27.016 4.911 91.681 1.00 17.47 188 HIS A C 1
ATOM 905 O O . HIS A 1 113 ? 27.578 3.912 92.141 1.00 20.11 188 HIS A O 1
ATOM 912 N N . ARG A 1 114 ? 27.443 5.553 90.581 1.00 21.22 189 ARG A N 1
ATOM 913 C CA . ARG A 1 114 ? 28.581 5.070 89.813 1.00 31.02 189 ARG A CA 1
ATOM 914 C C . ARG A 1 114 ? 29.623 6.165 89.675 1.00 50.27 189 ARG A C 1
ATOM 915 O O . ARG A 1 114 ? 29.292 7.290 89.263 1.00 54.92 189 ARG A O 1
ATOM 923 N N . PRO A 1 115 ? 30.884 5.895 90.040 1.00 57.94 190 PRO A N 1
ATOM 924 C CA . PRO A 1 115 ? 32.077 6.679 89.693 1.00 61.79 190 PRO A CA 1
ATOM 925 C C . PRO A 1 115 ? 32.579 6.349 88.291 1.00 67.85 190 PRO A C 1
ATOM 926 O O . PRO A 1 115 ? 31.828 6.495 87.323 1.00 75.46 190 PRO A O 1
ATOM 930 N N . GLY B 1 1 ? 41.008 4.021 44.205 1.00 22.58 76 GLY B N 1
ATOM 931 C CA . GLY B 1 1 ? 41.110 4.258 42.784 1.00 24.77 76 GLY B CA 1
ATOM 932 C C . GLY B 1 1 ? 40.493 5.587 42.385 1.00 19.97 76 GLY B C 1
ATOM 933 O O . GLY B 1 1 ? 39.922 6.292 43.231 1.00 22.26 76 GLY B O 1
ATOM 934 N N . ALA B 1 2 ? 40.643 5.900 41.086 1.00 25.86 77 ALA B N 1
ATOM 935 C CA . ALA B 1 2 ? 40.205 7.179 40.542 1.00 36.74 77 ALA B CA 1
ATOM 936 C C . ALA B 1 2 ? 38.694 7.309 40.563 1.00 33.67 77 ALA B C 1
ATOM 937 O O . ALA B 1 2 ? 38.171 8.426 40.585 1.00 34.22 77 ALA B O 1
ATOM 939 N N . MET B 1 3 ? 37.979 6.189 40.569 1.00 23.43 78 MET B N 1
ATOM 940 C CA . MET B 1 3 ? 36.514 6.207 40.609 1.00 24.72 78 MET B CA 1
ATOM 941 C C . MET B 1 3 ? 35.937 5.921 41.995 1.00 19.44 78 MET B C 1
ATOM 942 O O . MET B 1 3 ? 34.711 5.811 42.132 1.00 16.11 78 MET B O 1
ATOM 947 N N . THR B 1 4 ? 36.763 5.833 43.031 1.00 15.50 79 THR B N 1
ATOM 948 C CA . THR B 1 4 ? 36.304 5.303 44.314 1.00 13.44 79 THR B CA 1
ATOM 949 C C . THR B 1 4 ? 35.447 6.297 45.059 1.00 16.20 79 THR B C 1
ATOM 950 O O . THR B 1 4 ? 35.809 7.481 45.203 1.00 19.35 79 THR B O 1
ATOM 954 N N . VAL B 1 5 ? 34.271 5.817 45.471 1.00 13.93 80 VAL B N 1
ATOM 955 C CA . VAL B 1 5 ? 33.281 6.547 46.263 1.00 13.69 80 VAL B CA 1
ATOM 956 C C . VAL B 1 5 ? 33.182 5.875 47.628 1.00 12.43 80 VAL B C 1
ATOM 957 O O . VAL B 1 5 ? 32.535 4.837 47.792 1.00 14.81 80 VAL B O 1
ATOM 961 N N . LEU B 1 6 ? 33.801 6.495 48.634 1.00 15.19 81 LEU B N 1
ATOM 962 C CA . LEU B 1 6 ? 33.820 5.962 49.991 1.00 14.12 81 LEU B CA 1
ATOM 963 C C . LEU B 1 6 ? 32.679 6.566 50.802 1.00 14.54 81 LEU B C 1
ATOM 964 O O . LEU B 1 6 ? 32.609 7.791 50.933 1.00 18.40 81 LEU B O 1
ATOM 969 N N A PHE B 1 7 ? 31.723 5.744 51.195 0.47 13.30 82 PHE B N 1
ATOM 970 N N B PHE B 1 7 ? 31.868 5.707 51.449 0.53 15.16 82 PHE B N 1
ATOM 971 C CA A PHE B 1 7 ? 30.555 6.268 51.873 0.47 12.64 82 PHE B CA 1
ATOM 972 C CA B PHE B 1 7 ? 30.828 6.155 52.387 0.53 12.40 82 PHE B CA 1
ATOM 973 C C A PHE B 1 7 ? 30.957 7.341 52.876 0.47 18.98 82 PHE B C 1
ATOM 974 C C B PHE B 1 7 ? 31.371 6.309 53.809 0.53 12.96 82 PHE B C 1
ATOM 975 O O A PHE B 1 7 ? 31.768 7.090 53.775 0.47 24.80 82 PHE B O 1
ATOM 976 O O B PHE B 1 7 ? 31.894 5.355 54.375 0.53 14.41 82 PHE B O 1
ATOM 991 N N A GLU B 1 8 ? 30.450 8.560 52.648 0.47 15.72 83 GLU B N 1
ATOM 992 N N B GLU B 1 8 ? 31.155 7.491 54.423 0.53 16.61 83 GLU B N 1
ATOM 993 C CA A GLU B 1 8 ? 30.659 9.735 53.495 0.47 23.47 83 GLU B CA 1
ATOM 994 C CA B GLU B 1 8 ? 31.741 7.824 55.720 0.53 14.66 83 GLU B CA 1
ATOM 995 C C A GLU B 1 8 ? 29.523 9.736 54.501 0.47 14.21 83 GLU B C 1
ATOM 996 C C B GLU B 1 8 ? 30.712 8.319 56.727 0.53 20.24 83 GLU B C 1
ATOM 997 O O A GLU B 1 8 ? 28.421 10.180 54.185 0.47 15.72 83 GLU B O 1
ATOM 998 O O B GLU B 1 8 ? 31.088 8.682 57.850 0.53 15.70 83 GLU B O 1
ATOM 1009 N N A GLY B 1 9 ? 29.762 9.207 55.703 0.47 13.55 84 GLY B N 1
ATOM 1010 N N B GLY B 1 9 ? 29.446 8.400 56.340 0.53 15.20 84 GLY B N 1
ATOM 1011 C CA A GLY B 1 9 ? 28.756 9.311 56.749 0.47 21.56 84 GLY B CA 1
ATOM 1012 C CA B GLY B 1 9 ? 28.431 9.033 57.152 0.53 14.82 84 GLY B CA 1
ATOM 1013 C C A GLY B 1 9 ? 28.555 10.764 57.130 0.47 19.97 84 GLY B C 1
ATOM 1014 C C B GLY B 1 9 ? 28.364 10.544 56.953 0.53 20.63 84 GLY B C 1
ATOM 1015 O O A GLY B 1 9 ? 29.465 11.585 57.004 0.47 18.58 84 GLY B O 1
ATOM 1016 O O B GLY B 1 9 ? 29.171 11.174 56.270 0.53 26.26 84 GLY B O 1
ATOM 1017 N N . CYS B 1 10 ? 27.346 11.117 57.567 1.00 19.82 85 CYS B N 1
ATOM 1018 C CA . CYS B 1 10 ? 27.119 12.544 57.656 1.00 21.44 85 CYS B CA 1
ATOM 1019 C C . CYS B 1 10 ? 28.007 13.169 58.737 1.00 25.33 85 CYS B C 1
ATOM 1020 O O . CYS B 1 10 ? 28.488 12.507 59.666 1.00 27.08 85 CYS B O 1
ATOM 1023 N N . ASP B 1 11 ? 28.281 14.441 58.547 1.00 21.03 86 ASP B N 1
ATOM 1024 C CA . ASP B 1 11 ? 28.915 15.291 59.537 1.00 18.63 86 ASP B CA 1
ATOM 1025 C C . ASP B 1 11 ? 27.823 16.209 60.077 1.00 20.99 86 ASP B C 1
ATOM 1026 O O . ASP B 1 11 ? 26.672 16.247 59.592 1.00 20.17 86 ASP B O 1
ATOM 1031 N N . TYR B 1 12 ? 28.173 16.853 61.154 1.00 18.38 87 TYR B N 1
ATOM 1032 C CA . TYR B 1 12 ? 27.334 17.842 61.813 1.00 19.29 87 TYR B CA 1
ATOM 1033 C C . TYR B 1 12 ? 28.207 19.043 62.087 1.00 21.54 87 TYR B C 1
ATOM 1034 O O . TYR B 1 12 ? 29.353 18.895 62.526 1.00 23.11 87 TYR B O 1
ATOM 1043 N N . ASN B 1 13 ? 27.664 20.236 61.853 1.00 22.57 88 ASN B N 1
ATOM 1044 C CA . ASN B 1 13 ? 28.471 21.437 62.018 1.00 25.71 88 ASN B CA 1
ATOM 1045 C C . ASN B 1 13 ? 28.005 22.339 63.148 1.00 27.68 88 ASN B C 1
ATOM 1046 O O . ASN B 1 13 ? 28.571 23.424 63.338 1.00 31.06 88 ASN B O 1
ATOM 1051 N N . HIS B 1 14 ? 26.993 21.921 63.894 1.00 11.46 89 HIS B N 1
ATOM 1052 C CA . HIS B 1 14 ? 26.541 22.679 65.065 1.00 11.01 89 HIS B CA 1
ATOM 1053 C C . HIS B 1 14 ? 26.547 21.735 66.252 1.00 11.05 89 HIS B C 1
ATOM 1054 O O . HIS B 1 14 ? 25.926 20.673 66.189 1.00 11.55 89 HIS B O 1
ATOM 1061 N N . TRP B 1 15 ? 27.230 22.111 67.334 1.00 10.05 90 TRP B N 1
ATOM 1062 C CA . TRP B 1 15 ? 27.402 21.206 68.477 1.00 7.32 90 TRP B CA 1
ATOM 1063 C C . TRP B 1 15 ? 27.028 21.893 69.768 1.00 9.93 90 TRP B C 1
ATOM 1064 O O . TRP B 1 15 ? 27.304 23.077 69.945 1.00 10.43 90 TRP B O 1
ATOM 1075 N N . LEU B 1 16 ? 26.402 21.139 70.665 1.00 8.19 91 LEU B N 1
ATOM 1076 C CA . LEU B 1 16 ? 26.067 21.567 72.016 1.00 10.56 91 LEU B CA 1
ATOM 1077 C C . LEU B 1 16 ? 27.017 20.841 72.982 1.00 7.54 91 LEU B C 1
ATOM 1078 O O . LEU B 1 16 ? 27.178 19.621 72.880 1.00 9.85 91 LEU B O 1
ATOM 1083 N N . ILE B 1 17 ? 27.622 21.595 73.908 1.00 6.36 92 ILE B N 1
ATOM 1084 C CA . ILE B 1 17 ? 28.512 21.049 74.915 1.00 7.93 92 ILE B CA 1
ATOM 1085 C C . ILE B 1 17 ? 27.946 21.448 76.278 1.00 7.22 92 ILE B C 1
ATOM 1086 O O . ILE B 1 17 ? 27.823 22.642 76.555 1.00 8.72 92 ILE B O 1
ATOM 1091 N N . THR B 1 18 ? 27.588 20.471 77.115 1.00 9.30 93 THR B N 1
ATOM 1092 C CA . THR B 1 18 ? 27.139 20.836 78.468 1.00 10.46 93 THR B CA 1
ATOM 1093 C C . THR B 1 18 ? 28.265 20.694 79.468 1.00 9.61 93 THR B C 1
ATOM 1094 O O . THR B 1 18 ? 29.241 19.971 79.237 1.00 10.76 93 THR B O 1
ATOM 1098 N N . MET B 1 19 ? 28.099 21.346 80.610 1.00 10.35 94 MET B N 1
ATOM 1099 C CA A MET B 1 19 ? 29.147 21.341 81.615 0.55 11.84 94 MET B CA 1
ATOM 1100 C CA B MET B 1 19 ? 29.139 21.426 81.626 0.45 11.82 94 MET B CA 1
ATOM 1101 C C . MET B 1 19 ? 28.562 21.093 82.990 1.00 16.96 94 MET B C 1
ATOM 1102 O O . MET B 1 19 ? 27.388 21.378 83.266 1.00 19.83 94 MET B O 1
ATOM 1111 N N . ASP B 1 20 ? 29.406 20.554 83.845 1.00 15.65 95 ASP B N 1
ATOM 1112 C CA . ASP B 1 20 ? 29.045 20.134 85.190 1.00 23.82 95 ASP B CA 1
ATOM 1113 C C . ASP B 1 20 ? 29.645 21.129 86.154 1.00 30.87 95 ASP B C 1
ATOM 1114 O O . ASP B 1 20 ? 30.866 21.177 86.337 1.00 30.65 95 ASP B O 1
ATOM 1119 N N . PHE B 1 21 ? 28.772 21.918 86.755 1.00 27.90 96 PHE B N 1
ATOM 1120 C CA . PHE B 1 21 ? 29.108 22.772 87.876 1.00 31.94 96 PHE B CA 1
ATOM 1121 C C . PHE B 1 21 ? 28.415 22.292 89.147 1.00 42.33 96 PHE B C 1
ATOM 1122 O O . PHE B 1 21 ? 28.432 23.002 90.152 1.00 40.63 96 PHE B O 1
ATOM 1130 N N . SER B 1 22 ? 27.795 21.100 89.124 1.00 40.01 97 SER B N 1
ATOM 1131 C CA . SER B 1 22 ? 27.176 20.560 90.337 1.00 38.05 97 SER B CA 1
ATOM 1132 C C . SER B 1 22 ? 28.222 20.234 91.396 1.00 38.00 97 SER B C 1
ATOM 1133 O O . SER B 1 22 ? 27.930 20.290 92.596 1.00 50.06 97 SER B O 1
ATOM 1136 N N . LYS B 1 23 ? 29.444 19.908 90.968 0.81 43.70 98 LYS B N 1
ATOM 1137 C CA . LYS B 1 23 ? 30.548 19.650 91.885 0.81 53.16 98 LYS B CA 1
ATOM 1138 C C . LYS B 1 23 ? 30.979 20.897 92.642 0.81 47.72 98 LYS B C 1
ATOM 1139 O O . LYS B 1 23 ? 31.628 20.775 93.685 0.81 52.64 98 LYS B O 1
ATOM 1145 N N . GLU B 1 24 ? 30.638 22.082 92.144 0.70 45.10 99 GLU B N 1
ATOM 1146 C CA . GLU B 1 24 ? 31.188 23.320 92.682 0.70 50.84 99 GLU B CA 1
ATOM 1147 C C . GLU B 1 24 ? 30.669 23.564 94.092 0.70 57.49 99 GLU B C 1
ATOM 1148 O O . GLU B 1 24 ? 29.465 23.467 94.353 0.70 62.21 99 GLU B O 1
ATOM 1154 N N . GLU B 1 25 ? 31.588 23.837 95.019 0.94 61.48 100 GLU B N 1
ATOM 1155 C CA . GLU B 1 25 ? 31.169 24.249 96.351 0.94 66.01 100 GLU B CA 1
ATOM 1156 C C . GLU B 1 25 ? 30.511 25.617 96.288 0.94 64.33 100 GLU B C 1
ATOM 1157 O O . GLU B 1 25 ? 29.323 25.769 96.601 0.94 66.82 100 GLU B O 1
ATOM 1163 N N . THR B 1 26 ? 31.271 26.625 95.856 0.91 56.08 101 THR B N 1
ATOM 1164 C CA . THR B 1 26 ? 30.746 27.974 95.728 0.91 53.24 101 THR B CA 1
ATOM 1165 C C . THR B 1 26 ? 30.099 28.096 94.355 0.91 47.38 101 THR B C 1
ATOM 1166 O O . THR B 1 26 ? 30.824 28.116 93.344 0.91 41.56 101 THR B O 1
ATOM 1170 N N . PRO B 1 27 ? 28.771 28.176 94.270 0.93 49.35 102 PRO B N 1
ATOM 1171 C CA . PRO B 1 27 ? 28.111 28.180 92.959 0.93 50.20 102 PRO B CA 1
ATOM 1172 C C . PRO B 1 27 ? 28.575 29.349 92.104 0.93 46.18 102 PRO B C 1
ATOM 1173 O O . PRO B 1 27 ? 28.764 30.464 92.588 0.93 46.70 102 PRO B O 1
ATOM 1177 N N . LYS B 1 28 ? 28.774 29.075 90.821 1.00 34.35 103 LYS B N 1
ATOM 1178 C CA . LYS B 1 28 ? 29.130 30.121 89.885 1.00 33.49 103 LYS B CA 1
ATOM 1179 C C . LYS B 1 28 ? 27.895 30.949 89.572 1.00 27.08 103 LYS B C 1
ATOM 1180 O O . LYS B 1 28 ? 26.795 30.413 89.408 1.00 27.61 103 LYS B O 1
ATOM 1186 N N . SER B 1 29 ? 28.098 32.248 89.400 1.00 24.11 104 SER B N 1
ATOM 1187 C CA . SER B 1 29 ? 27.042 33.107 88.911 1.00 23.45 104 SER B CA 1
ATOM 1188 C C . SER B 1 29 ? 26.837 32.817 87.430 1.00 20.91 104 SER B C 1
ATOM 1189 O O . SER B 1 29 ? 27.657 32.150 86.796 1.00 19.87 104 SER B O 1
ATOM 1192 N N . PRO B 1 30 ? 25.728 33.272 86.845 1.00 17.92 105 PRO B N 1
ATOM 1193 C CA . PRO B 1 30 ? 25.546 33.032 85.405 1.00 14.68 105 PRO B CA 1
ATOM 1194 C C . PRO B 1 30 ? 26.663 33.624 84.568 1.00 13.48 105 PRO B C 1
ATOM 1195 O O . PRO B 1 30 ? 27.146 32.986 83.613 1.00 12.68 105 PRO B O 1
ATOM 1199 N N . GLU B 1 31 ? 27.115 34.818 84.943 1.00 17.42 106 GLU B N 1
ATOM 1200 C CA . GLU B 1 31 ? 28.191 35.474 84.216 1.00 16.76 106 GLU B CA 1
ATOM 1201 C C . GLU B 1 31 ? 29.473 34.660 84.303 1.00 15.68 106 GLU B C 1
ATOM 1202 O O . GLU B 1 31 ? 30.241 34.599 83.346 1.00 18.43 106 GLU B O 1
ATOM 1208 N N . GLU B 1 32 ? 29.723 34.042 85.460 1.00 17.18 107 GLU B N 1
ATOM 1209 C CA . GLU B 1 32 ? 30.903 33.204 85.638 1.00 19.34 107 GLU B CA 1
ATOM 1210 C C . GLU B 1 32 ? 30.782 31.902 84.842 1.00 18.86 107 GLU B C 1
ATOM 1211 O O . GLU B 1 32 ? 31.774 31.387 84.305 1.00 15.58 107 GLU B O 1
ATOM 1217 N N . MET B 1 33 ? 29.585 31.350 84.763 1.00 15.73 108 MET B N 1
ATOM 1218 C CA . MET B 1 33 ? 29.402 30.163 83.934 1.00 11.80 108 MET B CA 1
ATOM 1219 C C . MET B 1 33 ? 29.636 30.485 82.469 1.00 13.41 108 MET B C 1
ATOM 1220 O O . MET B 1 33 ? 30.240 29.689 81.752 1.00 12.93 108 MET B O 1
ATOM 1225 N N . VAL B 1 34 ? 29.124 31.613 81.984 1.00 12.11 109 VAL B N 1
ATOM 1226 C CA . VAL B 1 34 ? 29.380 31.964 80.581 1.00 11.52 109 VAL B CA 1
ATOM 1227 C C . VAL B 1 34 ? 30.878 32.172 80.326 1.00 12.25 109 VAL B C 1
ATOM 1228 O O . VAL B 1 34 ? 31.393 31.777 79.265 1.00 14.57 109 VAL B O 1
ATOM 1232 N N . ALA B 1 35 ? 31.595 32.811 81.267 1.00 13.16 110 ALA B N 1
ATOM 1233 C CA . ALA B 1 35 ? 33.048 32.945 81.123 1.00 15.73 110 ALA B CA 1
ATOM 1234 C C . ALA B 1 35 ? 33.702 31.594 80.982 1.00 17.19 110 ALA B C 1
ATOM 1235 O O . ALA B 1 35 ? 34.589 31.426 80.130 1.00 16.85 110 ALA B O 1
ATOM 1237 N N . ALA B 1 36 ? 33.242 30.608 81.772 1.00 14.29 111 ALA B N 1
ATOM 1238 C CA . ALA B 1 36 ? 33.782 29.256 81.672 1.00 16.01 111 ALA B CA 1
ATOM 1239 C C . ALA B 1 36 ? 33.450 28.608 80.328 1.00 13.65 111 ALA B C 1
ATOM 1240 O O . ALA B 1 36 ? 34.292 27.910 79.761 1.00 15.46 111 ALA B O 1
ATOM 1242 N N . TYR B 1 37 ? 32.245 28.814 79.796 1.00 10.95 112 TYR B N 1
ATOM 1243 C CA . TYR B 1 37 ? 31.959 28.297 78.444 1.00 8.72 112 TYR B CA 1
ATOM 1244 C C . TYR B 1 37 ? 32.941 28.865 77.414 1.00 12.77 112 TYR B C 1
ATOM 1245 O O . TYR B 1 37 ? 33.409 28.151 76.526 1.00 10.18 112 TYR B O 1
ATOM 1254 N N . GLU B 1 38 ? 33.150 30.193 77.427 1.00 11.38 113 GLU B N 1
ATOM 1255 C CA . GLU B 1 38 ? 34.087 30.816 76.486 1.00 10.15 113 GLU B CA 1
ATOM 1256 C C . GLU B 1 38 ? 35.487 30.208 76.592 1.00 12.43 113 GLU B C 1
ATOM 1257 O O . GLU B 1 38 ? 36.127 29.914 75.567 1.00 12.23 113 GLU B O 1
ATOM 1263 N N . GLU B 1 39 ? 35.987 30.021 77.824 1.00 13.85 114 GLU B N 1
ATOM 1264 C CA . GLU B 1 39 ? 37.316 29.444 77.985 1.00 14.67 114 GLU B CA 1
ATOM 1265 C C . GLU B 1 39 ? 37.358 28.006 77.511 1.00 14.77 114 GLU B C 1
ATOM 1266 O O . GLU B 1 39 ? 38.337 27.588 76.876 1.00 15.95 114 GLU B O 1
ATOM 1272 N N . THR B 1 40 ? 36.318 27.235 77.832 1.00 12.48 115 THR B N 1
ATOM 1273 C CA . THR B 1 40 ? 36.269 25.834 77.407 1.00 13.60 115 THR B CA 1
ATOM 1274 C C . THR B 1 40 ? 36.186 25.726 75.895 1.00 12.14 115 THR B C 1
ATOM 1275 O O . THR B 1 40 ? 36.874 24.898 75.276 1.00 12.84 115 THR B O 1
ATOM 1279 N N . CYS B 1 41 ? 35.373 26.564 75.283 1.00 10.12 116 CYS B N 1
ATOM 1280 C CA . CYS B 1 41 ? 35.259 26.542 73.834 1.00 11.82 116 CYS B CA 1
ATOM 1281 C C . CYS B 1 41 ? 36.607 26.821 73.172 1.00 12.69 116 CYS B C 1
ATOM 1282 O O . CYS B 1 41 ? 36.996 26.146 72.200 1.00 13.65 116 CYS B O 1
ATOM 1285 N N . ALA B 1 42 ? 37.328 27.823 73.673 1.00 13.45 117 ALA B N 1
ATOM 1286 C CA . ALA B 1 42 ? 38.626 28.140 73.107 1.00 14.15 117 ALA B CA 1
ATOM 1287 C C . ALA B 1 42 ? 39.600 26.998 73.326 1.00 15.73 117 ALA B C 1
ATOM 1288 O O . ALA B 1 42 ? 40.363 26.640 72.423 1.00 17.55 117 ALA B O 1
ATOM 1290 N N . GLN B 1 43 ? 39.567 26.381 74.508 1.00 15.51 118 GLN B N 1
ATOM 1291 C CA . GLN B 1 43 ? 40.523 25.313 74.767 1.00 20.34 118 GLN B CA 1
ATOM 1292 C C . GLN B 1 43 ? 40.269 24.107 73.868 1.00 19.71 118 GLN B C 1
ATOM 1293 O O . GLN B 1 43 ? 41.215 23.513 73.325 1.00 20.62 118 GLN B O 1
ATOM 1299 N N . GLY B 1 44 ? 39.004 23.718 73.732 1.00 15.49 119 GLY B N 1
ATOM 1300 C CA . GLY B 1 44 ? 38.643 22.567 72.906 1.00 13.74 119 GLY B CA 1
ATOM 1301 C C . GLY B 1 44 ? 38.926 22.772 71.432 1.00 17.65 119 GLY B C 1
ATOM 1302 O O . GLY B 1 44 ? 39.362 21.845 70.738 1.00 21.20 119 GLY B O 1
ATOM 1303 N N . LEU B 1 45 ? 38.673 23.974 70.929 1.00 13.99 120 LEU B N 1
ATOM 1304 C CA . LEU B 1 45 ? 38.912 24.228 69.514 1.00 17.08 120 LEU B CA 1
ATOM 1305 C C . LEU B 1 45 ? 40.359 24.603 69.223 1.00 20.32 120 LEU B C 1
ATOM 1306 O O . LEU B 1 45 ? 40.739 24.666 68.053 1.00 21.62 120 LEU B O 1
ATOM 1311 N N . GLY B 1 46 ? 41.167 24.846 70.246 1.00 21.40 121 GLY B N 1
ATOM 1312 C CA . GLY B 1 46 ? 42.554 25.224 69.996 1.00 25.36 121 GLY B CA 1
ATOM 1313 C C . GLY B 1 46 ? 42.692 26.603 69.390 1.00 20.76 121 GLY B C 1
ATOM 1314 O O . GLY B 1 46 ? 43.550 26.821 68.531 1.00 24.50 121 GLY B O 1
ATOM 1315 N N . ILE B 1 47 ? 41.859 27.541 69.810 1.00 17.08 122 ILE B N 1
ATOM 1316 C CA . ILE B 1 47 ? 41.835 28.871 69.240 1.00 18.95 122 ILE B CA 1
ATOM 1317 C C . ILE B 1 47 ? 41.807 29.893 70.373 1.00 20.55 122 ILE B C 1
ATOM 1318 O O . ILE B 1 47 ? 41.720 29.549 71.553 1.00 20.10 122 ILE B O 1
ATOM 1323 N N . SER B 1 48 ? 41.912 31.170 70.004 1.00 22.45 123 SER B N 1
ATOM 1324 C CA . SER B 1 48 ? 41.872 32.228 71.004 1.00 19.97 123 SER B CA 1
ATOM 1325 C C . SER B 1 48 ? 40.459 32.359 71.558 1.00 21.86 123 SER B C 1
ATOM 1326 O O . SER B 1 48 ? 39.484 32.004 70.898 1.00 19.51 123 SER B O 1
ATOM 1329 N N . VAL B 1 49 ? 40.348 32.839 72.802 1.00 24.40 124 VAL B N 1
ATOM 1330 C CA . VAL B 1 49 ? 39.023 33.193 73.309 1.00 18.50 124 VAL B CA 1
ATOM 1331 C C . VAL B 1 49 ? 38.310 34.169 72.371 1.00 17.30 124 VAL B C 1
ATOM 1332 O O . VAL B 1 49 ? 37.091 34.089 72.191 1.00 18.10 124 VAL B O 1
ATOM 1336 N N . GLU B 1 50 ? 39.041 35.066 71.725 1.00 21.03 125 GLU B N 1
ATOM 1337 C CA . GLU B 1 50 ? 38.407 35.984 70.780 1.00 17.66 125 GLU B CA 1
ATOM 1338 C C . GLU B 1 50 ? 37.746 35.217 69.638 1.00 16.94 125 GLU B C 1
ATOM 1339 O O . GLU B 1 50 ? 36.584 35.464 69.307 1.00 16.41 125 GLU B O 1
ATOM 1345 N N . GLU B 1 51 ? 38.462 34.258 69.058 1.00 18.52 126 GLU B N 1
ATOM 1346 C CA . GLU B 1 51 ? 37.870 33.465 67.978 1.00 17.03 126 GLU B CA 1
ATOM 1347 C C . GLU B 1 51 ? 36.729 32.598 68.479 1.00 16.57 126 GLU B C 1
ATOM 1348 O O . GLU B 1 51 ? 35.723 32.424 67.776 1.00 18.36 126 GLU B O 1
ATOM 1354 N N . ALA B 1 52 ? 36.869 32.029 69.680 1.00 16.03 127 ALA B N 1
ATOM 1355 C CA . ALA B 1 52 ? 35.818 31.168 70.220 1.00 18.72 127 ALA B CA 1
ATOM 1356 C C . ALA B 1 52 ? 34.510 31.928 70.379 1.00 18.45 127 ALA B C 1
ATOM 1357 O O . ALA B 1 52 ? 33.434 31.400 70.071 1.00 17.62 127 ALA B O 1
ATOM 1359 N N . LYS B 1 53 ? 34.582 33.180 70.833 1.00 16.26 128 LYS B N 1
ATOM 1360 C CA . LYS B 1 53 ? 33.388 33.983 70.981 1.00 14.31 128 LYS B CA 1
ATOM 1361 C C . LYS B 1 53 ? 32.699 34.222 69.648 1.00 15.92 128 LYS B C 1
ATOM 1362 O O . LYS B 1 53 ? 31.487 34.421 69.627 1.00 17.16 128 LYS B O 1
ATOM 1368 N N . GLN B 1 54 ? 33.449 34.210 68.535 1.00 14.42 129 GLN B N 1
ATOM 1369 C CA . GLN B 1 54 ? 32.830 34.328 67.216 1.00 14.57 129 GLN B CA 1
ATOM 1370 C C . GLN B 1 54 ? 32.142 33.033 66.774 1.00 17.91 129 GLN B C 1
ATOM 1371 O O . GLN B 1 54 ? 31.163 33.084 66.033 1.00 19.93 129 GLN B O 1
ATOM 1377 N N . ARG B 1 55 ? 32.586 31.886 67.244 1.00 13.51 130 ARG B N 1
ATOM 1378 C CA . ARG B 1 55 ? 31.976 30.645 66.801 1.00 13.45 130 ARG B CA 1
ATOM 1379 C C . ARG B 1 55 ? 30.794 30.228 67.651 1.00 10.37 130 ARG B C 1
ATOM 1380 O O . ARG B 1 55 ? 29.936 29.482 67.164 1.00 12.47 130 ARG B O 1
ATOM 1388 N N . MET B 1 56 ? 30.721 30.700 68.883 1.00 9.94 131 MET B N 1
ATOM 1389 C CA . MET B 1 56 ? 29.587 30.375 69.750 1.00 8.92 131 MET B CA 1
ATOM 1390 C C . MET B 1 56 ? 28.357 31.135 69.273 1.00 9.12 131 MET B C 1
ATOM 1391 O O . MET B 1 56 ? 28.459 32.278 68.802 1.00 12.28 131 MET B O 1
ATOM 1396 N N . TYR B 1 57 ? 27.202 30.478 69.343 1.00 8.51 132 TYR B N 1
ATOM 1397 C CA . TYR B 1 57 ? 25.957 31.119 68.896 1.00 10.28 132 TYR B CA 1
ATOM 1398 C C . TYR B 1 57 ? 24.820 31.045 69.907 1.00 8.73 132 TYR B C 1
ATOM 1399 O O . TYR B 1 57 ? 23.821 31.769 69.745 1.00 9.58 132 TYR B O 1
ATOM 1408 N N . ALA B 1 58 ? 24.946 30.232 70.957 1.00 8.34 133 ALA B N 1
ATOM 1409 C CA . ALA B 1 58 ? 23.900 30.154 71.967 1.00 9.23 133 ALA B CA 1
ATOM 1410 C C . ALA B 1 58 ? 24.494 29.522 73.218 1.00 8.67 133 ALA B C 1
ATOM 1411 O O . ALA B 1 58 ? 25.543 28.883 73.179 1.00 8.63 133 ALA B O 1
ATOM 1413 N N . CYS B 1 59 ? 23.814 29.738 74.338 1.00 7.44 134 CYS B N 1
ATOM 1414 C CA . CYS B 1 59 ? 24.207 29.054 75.577 1.00 8.81 134 CYS B CA 1
ATOM 1415 C C . CYS B 1 59 ? 23.059 29.189 76.570 1.00 10.24 134 CYS B C 1
ATOM 1416 O O . CYS B 1 59 ? 22.106 29.950 76.362 1.00 10.79 134 CYS B O 1
ATOM 1419 N N . SER B 1 60 ? 23.199 28.504 77.693 1.00 8.55 135 SER B N 1
ATOM 1420 C CA . SER B 1 60 ? 22.194 28.592 78.735 1.00 9.46 135 SER B CA 1
ATOM 1421 C C . SER B 1 60 ? 22.908 28.369 80.056 1.00 8.47 135 SER B C 1
ATOM 1422 O O . SER B 1 60 ? 23.957 27.702 80.127 1.00 9.08 135 SER B O 1
ATOM 1425 N N . THR B 1 61 ? 22.355 28.958 81.111 1.00 9.46 136 THR B N 1
ATOM 1426 C CA . THR B 1 61 ? 22.759 28.615 82.473 1.00 10.58 136 THR B CA 1
ATOM 1427 C C . THR B 1 61 ? 21.566 28.174 83.286 1.00 14.74 136 THR B C 1
ATOM 1428 O O . THR B 1 61 ? 21.706 27.942 84.509 1.00 18.98 136 THR B O 1
ATOM 1432 N N . THR B 1 62 ? 20.387 28.106 82.655 1.00 11.37 137 THR B N 1
ATOM 1433 C CA . THR B 1 62 ? 19.122 27.900 83.368 1.00 14.47 137 THR B CA 1
ATOM 1434 C C . THR B 1 62 ? 18.488 26.593 82.902 1.00 15.21 137 THR B C 1
ATOM 1435 O O . THR B 1 62 ? 18.566 25.592 83.630 1.00 15.24 137 THR B O 1
ATOM 1439 N N . THR B 1 63 ? 17.886 26.596 81.705 1.00 13.36 138 THR B N 1
ATOM 1440 C CA . THR B 1 63 ? 17.277 25.381 81.160 1.00 11.85 138 THR B CA 1
ATOM 1441 C C . THR B 1 63 ? 18.260 24.221 81.155 1.00 14.20 138 THR B C 1
ATOM 1442 O O . THR B 1 63 ? 17.896 23.088 81.489 1.00 16.08 138 THR B O 1
ATOM 1446 N N . TYR B 1 64 ? 19.503 24.485 80.763 1.00 11.34 139 TYR B N 1
ATOM 1447 C CA . TYR B 1 64 ? 20.630 23.594 80.885 1.00 10.98 139 TYR B CA 1
ATOM 1448 C C . TYR B 1 64 ? 21.855 24.476 81.135 1.00 12.08 139 TYR B C 1
ATOM 1449 O O . TYR B 1 64 ? 21.766 25.705 81.070 1.00 11.00 139 TYR B O 1
ATOM 1458 N N . GLN B 1 65 ? 22.991 23.851 81.422 1.00 9.02 140 GLN B N 1
ATOM 1459 C CA . GLN B 1 65 ? 24.261 24.565 81.550 1.00 9.29 140 GLN B CA 1
ATOM 1460 C C . GLN B 1 65 ? 25.145 24.100 80.400 1.00 12.64 140 GLN B C 1
ATOM 1461 O O . GLN B 1 65 ? 25.791 23.053 80.485 1.00 13.69 140 GLN B O 1
ATOM 1467 N N . GLY B 1 66 ? 25.229 24.893 79.351 1.00 8.48 141 GLY B N 1
ATOM 1468 C CA . GLY B 1 66 ? 26.038 24.474 78.223 1.00 7.26 141 GLY B CA 1
ATOM 1469 C C . GLY B 1 66 ? 26.090 25.579 77.192 1.00 8.32 141 GLY B C 1
ATOM 1470 O O . GLY B 1 66 ? 25.418 26.610 77.320 1.00 8.41 141 GLY B O 1
ATOM 1471 N N . PHE B 1 67 ? 26.879 25.332 76.144 1.00 7.23 142 PHE B N 1
ATOM 1472 C CA . PHE B 1 67 ? 27.050 26.315 75.077 1.00 6.20 142 PHE B CA 1
ATOM 1473 C C . PHE B 1 67 ? 27.010 25.606 73.738 1.00 6.58 142 PHE B C 1
ATOM 1474 O O . PHE B 1 67 ? 27.240 24.386 73.645 1.00 8.70 142 PHE B O 1
ATOM 1482 N N . GLN B 1 68 ? 26.777 26.393 72.678 1.00 6.12 143 GLN B N 1
ATOM 1483 C CA . GLN B 1 68 ? 26.614 25.810 71.346 1.00 6.83 143 GLN B CA 1
ATOM 1484 C C . GLN B 1 68 ? 27.457 26.618 70.380 1.00 6.82 143 GLN B C 1
ATOM 1485 O O . GLN B 1 68 ? 27.496 27.845 70.475 1.00 9.04 143 GLN B O 1
ATOM 1491 N N . ALA B 1 69 ? 28.171 25.929 69.486 1.00 8.93 144 ALA B N 1
ATOM 1492 C CA . ALA B 1 69 ? 29.106 26.600 68.593 1.00 8.29 144 ALA B CA 1
ATOM 1493 C C . ALA B 1 69 ? 29.197 25.839 67.291 1.00 8.34 144 ALA B C 1
ATOM 1494 O O . ALA B 1 69 ? 28.884 24.649 67.216 1.00 10.29 144 ALA B O 1
ATOM 1496 N N . ILE B 1 70 ? 29.609 26.557 66.247 1.00 10.12 145 ILE B N 1
ATOM 1497 C CA . ILE B 1 70 ? 29.899 25.946 64.951 1.00 10.35 145 ILE B CA 1
ATOM 1498 C C . ILE B 1 70 ? 31.231 25.212 65.031 1.00 14.06 145 ILE B C 1
ATOM 1499 O O . ILE B 1 70 ? 32.264 25.814 65.357 1.00 14.88 145 ILE B O 1
ATOM 1504 N N . MET B 1 71 ? 31.216 23.902 64.745 1.00 12.92 146 MET B N 1
ATOM 1505 C CA . MET B 1 71 ? 32.459 23.126 64.688 1.00 11.75 146 MET B CA 1
ATOM 1506 C C . MET B 1 71 ? 32.127 21.810 64.017 1.00 14.14 146 MET B C 1
ATOM 1507 O O . MET B 1 71 ? 30.956 21.455 63.893 1.00 15.14 146 MET B O 1
ATOM 1512 N N . THR B 1 72 ? 33.161 21.095 63.576 1.00 14.24 147 THR B N 1
ATOM 1513 C CA . THR B 1 72 ? 32.929 19.816 62.916 1.00 17.28 147 THR B CA 1
ATOM 1514 C C . THR B 1 72 ? 32.918 18.695 63.950 1.00 16.55 147 THR B C 1
ATOM 1515 O O . THR B 1 72 ? 33.266 18.905 65.109 1.00 13.73 147 THR B O 1
ATOM 1519 N N . GLU B 1 73 ? 32.504 17.495 63.519 1.00 16.10 148 GLU B N 1
ATOM 1520 C CA . GLU B 1 73 ? 32.544 16.332 64.409 1.00 15.69 148 GLU B CA 1
ATOM 1521 C C . GLU B 1 73 ? 33.975 16.051 64.853 1.00 19.13 148 GLU B C 1
ATOM 1522 O O . GLU B 1 73 ? 34.227 15.759 66.031 1.00 18.94 148 GLU B O 1
ATOM 1528 N N . GLN B 1 74 ? 34.933 16.177 63.939 1.00 18.87 149 GLN B N 1
ATOM 1529 C CA . GLN B 1 74 ? 36.326 16.002 64.331 1.00 21.02 149 GLN B CA 1
ATOM 1530 C C . GLN B 1 74 ? 36.729 17.007 65.414 1.00 20.23 149 GLN B C 1
ATOM 1531 O O . GLN B 1 74 ? 37.461 16.666 66.356 1.00 25.02 149 GLN B O 1
ATOM 1537 N N . GLU B 1 75 ? 36.261 18.254 65.298 1.00 17.15 150 GLU B N 1
ATOM 1538 C CA . GLU B 1 75 ? 36.561 19.259 66.318 1.00 16.15 150 GLU B CA 1
ATOM 1539 C C . GLU B 1 75 ? 35.882 18.931 67.642 1.00 15.33 150 GLU B C 1
ATOM 1540 O O . GLU B 1 75 ? 36.470 19.130 68.714 1.00 15.40 150 GLU B O 1
ATOM 1546 N N . SER B 1 76 ? 34.631 18.468 67.594 1.00 12.88 151 SER B N 1
ATOM 1547 C CA . SER B 1 76 ? 33.894 18.231 68.831 1.00 13.63 151 SER B CA 1
ATOM 1548 C C . SER B 1 76 ? 34.532 17.147 69.671 1.00 13.48 151 SER B C 1
ATOM 1549 O O . SER B 1 76 ? 34.459 17.198 70.908 1.00 13.26 151 SER B O 1
ATOM 1552 N N . GLU B 1 77 ? 35.177 16.179 69.019 1.00 15.63 152 GLU B N 1
ATOM 1553 C CA . GLU B 1 77 ? 35.830 15.083 69.740 1.00 17.86 152 GLU B CA 1
ATOM 1554 C C . GLU B 1 77 ? 36.870 15.613 70.714 1.00 23.04 152 GLU B C 1
ATOM 1555 O O . GLU B 1 77 ? 37.104 15.000 71.754 1.00 23.44 152 GLU B O 1
ATOM 1561 N N . LYS B 1 78 ? 37.513 16.739 70.396 1.00 17.78 153 LYS B N 1
ATOM 1562 C CA . LYS B 1 78 ? 38.584 17.266 71.244 1.00 18.65 153 LYS B CA 1
ATOM 1563 C C . LYS B 1 78 ? 38.101 17.765 72.597 1.00 22.19 153 LYS B C 1
ATOM 1564 O O . LYS B 1 78 ? 38.929 18.013 73.471 1.00 28.24 153 LYS B O 1
ATOM 1570 N N . PHE B 1 79 ? 36.798 17.970 72.783 1.00 15.31 154 PHE B N 1
ATOM 1571 C CA . PHE B 1 79 ? 36.257 18.379 74.074 1.00 15.96 154 PHE B CA 1
ATOM 1572 C C . PHE B 1 79 ? 36.175 17.222 75.040 1.00 17.56 154 PHE B C 1
ATOM 1573 O O . PHE B 1 79 ? 35.907 17.438 76.229 1.00 17.19 154 PHE B O 1
ATOM 1581 N N . LYS B 1 80 ? 36.417 15.997 74.562 1.00 17.74 155 LYS B N 1
ATOM 1582 C CA . LYS B 1 80 ? 36.151 14.874 75.436 1.00 19.54 155 LYS B CA 1
ATOM 1583 C C . LYS B 1 80 ? 37.128 14.831 76.578 1.00 21.37 155 LYS B C 1
ATOM 1584 O O . LYS B 1 80 ? 36.838 14.198 77.601 1.00 22.91 155 LYS B O 1
ATOM 1590 N N . ASP B 1 81 ? 38.283 15.500 76.451 1.00 21.63 156 ASP B N 1
ATOM 1591 C CA . ASP B 1 81 ? 39.271 15.390 77.514 1.00 23.76 156 ASP B CA 1
ATOM 1592 C C . ASP B 1 81 ? 39.432 16.675 78.320 1.00 22.91 156 ASP B C 1
ATOM 1593 O O . ASP B 1 81 ? 40.416 16.820 79.054 1.00 28.27 156 ASP B O 1
ATOM 1598 N N . LEU B 1 82 ? 38.432 17.573 78.262 1.00 16.74 157 LEU B N 1
ATOM 1599 C CA . LEU B 1 82 ? 38.486 18.770 79.077 1.00 19.41 157 LEU B CA 1
ATOM 1600 C C . LEU B 1 82 ? 37.680 18.599 80.366 1.00 18.48 157 LEU B C 1
ATOM 1601 O O . LEU B 1 82 ? 36.648 17.919 80.389 1.00 20.15 157 LEU B O 1
ATOM 1606 N N . PRO B 1 83 ? 38.120 19.255 81.437 1.00 18.88 158 PRO B N 1
ATOM 1607 C CA . PRO B 1 83 ? 37.414 19.151 82.717 1.00 23.17 158 PRO B CA 1
ATOM 1608 C C . PRO B 1 83 ? 36.034 19.785 82.681 1.00 18.49 158 PRO B C 1
ATOM 1609 O O . PRO B 1 83 ? 35.806 20.829 82.059 1.00 20.75 158 PRO B O 1
ATOM 1613 N N . GLY B 1 84 ? 35.093 19.112 83.328 1.00 16.41 159 GLY B N 1
ATOM 1614 C CA . GLY B 1 84 ? 33.766 19.643 83.502 1.00 15.95 159 GLY B CA 1
ATOM 1615 C C . GLY B 1 84 ? 32.798 19.376 82.367 1.00 14.81 159 GLY B C 1
ATOM 1616 O O . GLY B 1 84 ? 31.596 19.655 82.512 1.00 16.85 159 GLY B O 1
ATOM 1617 N N . VAL B 1 85 ? 33.260 18.846 81.245 1.00 11.89 160 VAL B N 1
ATOM 1618 C CA . VAL B 1 85 ? 32.361 18.611 80.116 1.00 11.64 160 VAL B CA 1
ATOM 1619 C C . VAL B 1 85 ? 31.519 17.368 80.379 1.00 13.16 160 VAL B C 1
ATOM 1620 O O . VAL B 1 85 ? 32.044 16.328 80.808 1.00 14.43 160 VAL B O 1
ATOM 1624 N N . VAL B 1 86 ? 30.213 17.471 80.126 1.00 11.46 161 VAL B N 1
ATOM 1625 C CA . VAL B 1 86 ? 29.286 16.346 80.263 1.00 11.61 161 VAL B CA 1
ATOM 1626 C C . VAL B 1 86 ? 28.909 15.875 78.857 1.00 11.14 161 VAL B C 1
ATOM 1627 O O . VAL B 1 86 ? 29.642 15.065 78.260 1.00 15.69 161 VAL B O 1
ATOM 1631 N N . PHE B 1 87 ? 27.842 16.407 78.264 1.00 10.62 162 PHE B N 1
ATOM 1632 C CA . PHE B 1 87 ? 27.407 15.904 76.961 1.00 10.22 162 PHE B CA 1
ATOM 1633 C C . PHE B 1 87 ? 28.051 16.697 75.817 1.00 10.30 162 PHE B C 1
ATOM 1634 O O . PHE B 1 87 ? 28.204 17.926 75.890 1.00 11.14 162 PHE B O 1
ATOM 1642 N N . ILE B 1 88 ? 28.435 15.998 74.760 1.00 10.41 163 ILE B N 1
ATOM 1643 C CA . ILE B 1 88 ? 28.891 16.627 73.523 1.00 9.04 163 ILE B CA 1
ATOM 1644 C C . ILE B 1 88 ? 27.974 16.034 72.448 1.00 10.12 163 ILE B C 1
ATOM 1645 O O . ILE B 1 88 ? 28.017 14.820 72.203 1.00 11.76 163 ILE B O 1
ATOM 1650 N N . LEU B 1 89 ? 27.093 16.861 71.863 1.00 9.59 164 LEU B N 1
ATOM 1651 C CA . LEU B 1 89 ? 26.041 16.331 70.979 1.00 8.68 164 LEU B CA 1
ATOM 1652 C C . LEU B 1 89 ? 25.772 17.275 69.815 1.00 8.75 164 LEU B C 1
ATOM 1653 O O . LEU B 1 89 ? 25.970 18.485 69.936 1.00 8.85 164 LEU B O 1
ATOM 1658 N N . PRO B 1 90 ? 25.352 16.764 68.667 1.00 9.12 165 PRO B N 1
ATOM 1659 C CA . PRO B 1 90 ? 24.927 17.679 67.591 1.00 9.11 165 PRO B CA 1
ATOM 1660 C C . PRO B 1 90 ? 23.709 18.470 68.050 1.00 10.10 165 PRO B C 1
ATOM 1661 O O . PRO B 1 90 ? 22.799 17.940 68.687 1.00 11.95 165 PRO B O 1
ATOM 1665 N N . ASP B 1 91 ? 23.723 19.768 67.769 1.00 11.04 166 ASP B N 1
ATOM 1666 C CA . ASP B 1 91 ? 22.610 20.623 68.171 1.00 9.87 166 ASP B CA 1
ATOM 1667 C C . ASP B 1 91 ? 21.496 20.516 67.140 1.00 9.83 166 ASP B C 1
ATOM 1668 O O . ASP B 1 91 ? 21.740 20.228 65.962 1.00 12.78 166 ASP B O 1
ATOM 1673 N N . SER B 1 92 ? 20.271 20.787 67.591 1.00 8.51 167 SER B N 1
ATOM 1674 C CA . SER B 1 92 ? 19.083 20.690 66.756 1.00 9.27 167 SER B CA 1
ATOM 1675 C C . SER B 1 92 ? 18.202 21.904 67.009 1.00 9.05 167 SER B C 1
ATOM 1676 O O . SER B 1 92 ? 18.162 22.423 68.127 1.00 9.94 167 SER B O 1
ATOM 1679 N N . TYR B 1 93 ? 17.441 22.321 65.982 1.00 9.45 168 TYR B N 1
ATOM 1680 C CA . TYR B 1 93 ? 16.523 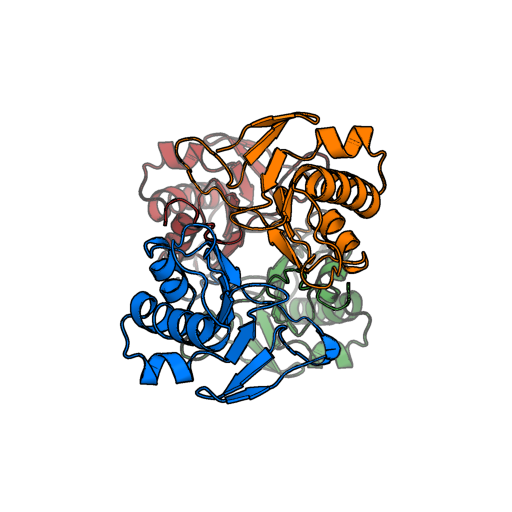23.459 66.183 1.00 9.29 168 TYR B CA 1
ATOM 1681 C C . TYR B 1 93 ? 15.510 23.149 67.264 1.00 12.06 168 TYR B C 1
ATOM 1682 O O . TYR B 1 93 ? 14.983 22.039 67.348 1.00 12.41 168 TYR B O 1
ATOM 1691 N N . ILE B 1 94 ? 15.190 24.138 68.092 1.00 11.42 169 ILE B N 1
ATOM 1692 C CA . ILE B 1 94 ? 13.950 24.054 68.862 1.00 9.57 169 ILE B CA 1
ATOM 1693 C C . ILE B 1 94 ? 12.757 24.649 68.113 1.00 14.82 169 ILE B C 1
ATOM 1694 O O . ILE B 1 94 ? 11.606 24.380 68.493 1.00 17.51 169 ILE B O 1
ATOM 1699 N N . ASP B 1 95 ? 13.010 25.506 67.108 1.00 12.72 170 ASP B N 1
ATOM 1700 C CA . ASP B 1 95 ? 11.986 26.252 66.358 1.00 15.41 170 ASP B CA 1
ATOM 1701 C C . ASP B 1 95 ? 12.393 26.273 64.875 1.00 16.71 170 ASP B C 1
ATOM 1702 O O . ASP B 1 95 ? 13.085 27.187 64.416 1.00 17.74 170 ASP B O 1
ATOM 1707 N N . PRO B 1 96 ? 11.955 25.289 64.094 1.00 17.23 171 PRO B N 1
ATOM 1708 C CA . PRO B 1 96 ? 12.359 25.239 62.674 1.00 18.35 171 PRO B CA 1
ATOM 1709 C C . PRO B 1 96 ? 11.842 26.374 61.813 1.00 18.84 171 PRO B C 1
ATOM 1710 O O . PRO B 1 96 ? 12.518 26.712 60.839 1.00 21.05 171 PRO B O 1
ATOM 1714 N N . GLN B 1 97 ? 10.666 26.960 62.093 1.00 16.92 172 GLN B N 1
ATOM 1715 C CA . GLN B 1 97 ? 10.226 28.036 61.210 1.00 19.08 172 GLN B CA 1
ATOM 1716 C C . GLN B 1 97 ? 11.127 29.264 61.321 1.00 20.80 172 GLN B C 1
ATOM 1717 O O . GLN B 1 97 ? 11.251 30.030 60.350 1.00 25.46 172 GLN B O 1
ATOM 1723 N N . ASN B 1 98 ? 11.747 29.475 62.470 1.00 16.87 173 ASN B N 1
ATOM 1724 C CA . ASN B 1 98 ? 12.725 30.547 62.613 1.00 16.53 173 ASN B CA 1
ATOM 1725 C C . ASN B 1 98 ? 14.169 30.054 62.537 1.00 14.72 173 ASN B C 1
ATOM 1726 O O . ASN B 1 98 ? 15.087 30.837 62.776 1.00 15.08 173 ASN B O 1
ATOM 1731 N N . LYS B 1 99 ? 14.382 28.767 62.299 1.00 13.76 174 LYS B N 1
ATOM 1732 C CA . LYS B 1 99 ? 15.715 28.148 62.287 1.00 12.28 174 LYS B CA 1
ATOM 1733 C C . LYS B 1 99 ? 16.517 28.552 63.520 1.00 13.75 174 LYS B C 1
ATOM 1734 O O . LYS B 1 99 ? 17.657 29.003 63.435 1.00 12.89 174 LYS B O 1
ATOM 1740 N N . GLU B 1 100 ? 15.881 28.405 64.692 1.00 11.02 175 GLU B N 1
ATOM 1741 C CA . GLU B 1 100 ? 16.475 28.812 65.964 1.00 10.10 175 GLU B CA 1
ATOM 1742 C C . GLU B 1 100 ? 16.813 27.576 66.752 1.00 9.65 175 GLU B C 1
ATOM 1743 O O . GLU B 1 100 ? 15.969 26.692 66.934 1.00 9.11 175 GLU B O 1
ATOM 1749 N N . TYR B 1 101 ? 18.049 27.536 67.225 1.00 8.82 176 TYR B N 1
ATOM 1750 C CA . TYR B 1 101 ? 18.484 26.615 68.261 1.00 7.43 176 TYR B CA 1
ATOM 1751 C C . TYR B 1 101 ? 17.984 27.118 69.624 1.00 8.68 176 TYR B C 1
ATOM 1752 O O . TYR B 1 101 ? 17.474 28.235 69.783 1.00 10.91 176 TYR B O 1
ATOM 1761 N N . GLY B 1 102 ? 18.072 26.234 70.623 1.00 9.07 177 GLY B N 1
ATOM 1762 C CA . GLY B 1 102 ? 17.600 26.576 71.959 1.00 11.56 177 GLY B CA 1
ATOM 1763 C C . GLY B 1 102 ? 18.635 27.362 72.751 1.00 8.71 177 GLY B C 1
ATOM 1764 O O . GLY B 1 102 ? 19.703 27.725 72.255 1.00 9.52 177 GLY B O 1
ATOM 1765 N N . GLY B 1 103 ? 18.260 27.689 73.964 1.00 10.29 178 GLY B N 1
ATOM 1766 C CA . GLY B 1 103 ? 19.107 28.506 74.824 1.00 11.95 178 GLY B CA 1
ATOM 1767 C C . GLY B 1 103 ? 19.009 29.976 74.480 1.00 12.62 178 GLY B C 1
ATOM 1768 O O . GLY B 1 103 ? 18.154 30.431 73.700 1.00 14.24 178 GLY B O 1
ATOM 1769 N N . ASP B 1 104 ? 19.821 30.756 75.204 1.00 9.87 179 ASP B N 1
ATOM 1770 C CA . ASP B 1 104 ? 19.908 32.190 74.951 1.00 10.53 179 ASP B CA 1
ATOM 1771 C C . ASP B 1 104 ? 20.789 32.432 73.727 1.00 10.11 179 ASP B C 1
ATOM 1772 O O . ASP B 1 104 ? 21.682 31.644 73.411 1.00 10.67 179 ASP B O 1
ATOM 1777 N N . LYS B 1 105 ? 20.518 33.507 73.027 1.00 11.46 180 LYS B N 1
ATOM 1778 C CA . LYS B 1 105 ? 21.318 33.847 71.853 1.00 11.85 180 LYS B CA 1
ATOM 1779 C C . LYS B 1 105 ? 22.639 34.411 72.345 1.00 13.64 180 LYS B C 1
ATOM 1780 O O . LYS B 1 105 ? 22.666 35.197 73.300 1.00 14.74 180 LYS B O 1
ATOM 1786 N N . TYR B 1 106 ? 23.731 34.000 71.716 1.00 11.74 181 TYR B N 1
ATOM 1787 C CA . TYR B 1 106 ? 25.068 34.491 72.049 1.00 11.09 181 TYR B CA 1
ATOM 1788 C C . TYR B 1 106 ? 25.649 35.095 70.778 1.00 14.90 181 TYR B C 1
ATOM 1789 O O . TYR B 1 106 ? 25.767 34.403 69.760 1.00 12.78 181 TYR B O 1
ATOM 1798 N N . GLU B 1 107 ? 25.949 36.387 70.818 1.00 14.29 182 GLU B N 1
ATOM 1799 C CA . GLU B 1 107 ? 26.415 37.144 69.654 1.00 15.85 182 GLU B CA 1
ATOM 1800 C C . GLU B 1 107 ? 27.712 37.836 70.056 1.00 16.94 182 GLU B C 1
ATOM 1801 O O . GLU B 1 107 ? 27.681 38.903 70.677 1.00 17.94 182 GLU B O 1
ATOM 1807 N N . ASN B 1 108 ? 28.832 37.226 69.688 1.00 22.40 183 ASN B N 1
ATOM 1808 C CA . ASN B 1 108 ? 30.172 37.771 69.927 1.00 26.45 183 ASN B CA 1
ATOM 1809 C C . ASN B 1 108 ? 30.299 38.427 71.294 1.00 21.31 183 ASN B C 1
ATOM 1810 O O . ASN B 1 108 ? 30.734 39.573 71.448 1.00 23.48 183 ASN B O 1
ATOM 1815 N N . GLY B 1 109 ? 29.881 37.687 72.294 1.00 19.68 184 GLY B N 1
ATOM 1816 C CA . GLY B 1 109 ? 30.131 38.046 73.659 1.00 21.48 184 GLY B CA 1
ATOM 1817 C C . GLY B 1 109 ? 28.917 38.545 74.384 1.00 20.84 184 GLY B C 1
ATOM 1818 O O . GLY B 1 109 ? 28.982 38.699 75.606 1.00 31.24 184 GLY B O 1
ATOM 1819 N N . VAL B 1 110 ? 27.821 38.838 73.677 1.00 16.06 185 VAL B N 1
ATOM 1820 C CA . VAL B 1 110 ? 26.631 39.438 74.264 1.00 16.50 185 VAL B CA 1
ATOM 1821 C C . VAL B 1 110 ? 25.488 38.439 74.226 1.00 21.66 185 VAL B C 1
ATOM 1822 O O . VAL B 1 110 ? 25.160 37.900 73.159 1.00 15.92 185 VAL B O 1
ATOM 1826 N N . ILE B 1 111 ? 24.847 38.226 75.370 1.00 14.82 186 ILE B N 1
ATOM 1827 C CA . ILE B 1 111 ? 23.777 37.252 75.506 1.00 14.06 186 ILE B CA 1
ATOM 1828 C C . ILE B 1 111 ? 22.442 37.961 75.453 1.00 16.94 186 ILE B C 1
ATOM 1829 O O . ILE B 1 111 ? 22.240 38.983 76.120 1.00 18.82 186 ILE B O 1
ATOM 1834 N N . THR B 1 112 ? 21.527 37.405 74.676 1.00 15.48 187 THR B N 1
ATOM 1835 C CA . THR B 1 112 ? 20.138 37.854 74.677 1.00 17.51 187 THR B CA 1
ATOM 1836 C C . THR B 1 112 ? 19.302 36.697 75.177 1.00 20.45 187 THR B C 1
ATOM 1837 O O . THR B 1 112 ? 19.287 35.607 74.569 1.00 16.86 187 THR B O 1
ATOM 1841 N N . HIS B 1 113 ? 18.653 36.907 76.316 1.00 20.87 188 HIS B N 1
ATOM 1842 C CA . HIS B 1 113 ? 17.910 35.812 76.909 1.00 18.15 188 HIS B CA 1
ATOM 1843 C C . HIS B 1 113 ? 16.695 35.513 76.046 1.00 23.23 188 HIS B C 1
ATOM 1844 O O . HIS B 1 113 ? 16.042 36.423 75.521 1.00 29.19 188 HIS B O 1
ATOM 1851 N N . ARG B 1 114 ? 16.463 34.230 75.817 1.00 20.49 189 ARG B N 1
ATOM 1852 C CA . ARG B 1 114 ? 15.288 33.795 75.094 1.00 21.21 189 ARG B CA 1
ATOM 1853 C C . ARG B 1 114 ? 14.452 32.866 75.963 1.00 35.54 189 ARG B C 1
ATOM 1854 O O . ARG B 1 114 ? 14.955 31.873 76.473 1.00 40.23 189 ARG B O 1
ATOM 1862 N N . GLY C 1 1 ? 36.433 15.029 80.357 1.00 27.57 76 GLY C N 1
ATOM 1863 C CA . GLY C 1 1 ? 36.067 14.986 81.760 1.00 26.91 76 GLY C CA 1
ATOM 1864 C C . GLY C 1 1 ? 35.688 13.582 82.185 1.00 21.42 76 GLY C C 1
ATOM 1865 O O . GLY C 1 1 ? 35.468 12.706 81.347 1.00 21.95 76 GLY C O 1
ATOM 1866 N N . ALA C 1 2 ? 35.663 13.370 83.504 1.00 26.78 77 ALA C N 1
ATOM 1867 C CA . ALA C 1 2 ? 35.292 12.067 84.013 1.00 27.38 77 ALA C CA 1
ATOM 1868 C C . ALA C 1 2 ? 33.850 11.736 83.679 1.00 28.85 77 ALA C C 1
ATOM 1869 O O . ALA C 1 2 ? 33.515 10.562 83.511 1.00 25.98 77 ALA C O 1
ATOM 1871 N N . MET C 1 3 ? 32.989 12.749 83.547 1.00 18.74 78 MET C N 1
ATOM 1872 C CA . MET C 1 3 ? 31.583 12.517 83.242 1.00 19.31 78 MET C CA 1
ATOM 1873 C C . MET C 1 3 ? 31.251 12.644 81.756 1.00 16.73 78 MET C C 1
ATOM 1874 O O . MET C 1 3 ? 30.064 12.588 81.399 1.00 15.93 78 MET C O 1
ATOM 1879 N N . THR C 1 4 ? 32.251 12.765 80.877 1.00 13.45 79 THR C N 1
ATOM 1880 C CA . THR C 1 4 ? 31.987 13.171 79.503 1.00 13.03 79 THR C CA 1
ATOM 1881 C C . THR C 1 4 ? 31.340 12.046 78.717 1.00 15.59 79 THR C C 1
ATOM 1882 O O . THR C 1 4 ? 31.817 10.902 78.713 1.00 16.49 79 THR C O 1
ATOM 1886 N N . VAL C 1 5 ? 30.278 12.394 78.004 1.00 11.35 80 VAL C N 1
ATOM 1887 C CA . VAL C 1 5 ? 29.531 11.477 77.155 1.00 10.71 80 VAL C CA 1
ATOM 1888 C C . VAL C 1 5 ? 29.564 12.074 75.746 1.00 14.10 80 VAL C C 1
ATOM 1889 O O . VAL C 1 5 ? 28.793 12.997 75.423 1.00 13.72 80 VAL C O 1
ATOM 1893 N N . LEU C 1 6 ? 30.463 11.556 74.896 1.00 12.19 81 LEU C N 1
ATOM 1894 C CA . LEU C 1 6 ? 30.612 12.033 73.529 1.00 11.67 81 LEU C CA 1
ATOM 1895 C C . LEU C 1 6 ? 29.672 11.263 72.625 1.00 13.78 81 LEU C C 1
ATOM 1896 O O . LEU C 1 6 ? 29.691 10.024 72.606 1.00 14.84 81 LEU C O 1
ATOM 1901 N N . PHE C 1 7 ? 28.852 11.990 71.882 1.00 11.08 82 PHE C N 1
ATOM 1902 C CA . PHE C 1 7 ? 27.892 11.346 71.009 1.00 11.19 82 PHE C CA 1
ATOM 1903 C C . PHE C 1 7 ? 28.629 10.443 70.053 1.00 20.62 82 PHE C C 1
ATOM 1904 O O . PHE C 1 7 ? 29.586 10.862 69.405 1.00 23.34 82 PHE C O 1
ATOM 1912 N N . GLU C 1 8 ? 28.213 9.196 70.004 1.00 15.31 83 GLU C N 1
ATOM 1913 C CA . GLU C 1 8 ? 28.793 8.203 69.109 1.00 22.68 83 GLU C CA 1
ATOM 1914 C C . GLU C 1 8 ? 27.701 7.804 68.120 1.00 15.68 83 GLU C C 1
ATOM 1915 O O . GLU C 1 8 ? 26.670 7.238 68.505 1.00 19.01 83 GLU C O 1
ATOM 1921 N N . GLY C 1 9 ? 27.896 8.137 66.863 1.00 14.95 84 GLY C N 1
ATOM 1922 C CA . GLY C 1 9 ? 27.015 7.589 65.848 1.00 17.85 84 GLY C CA 1
ATOM 1923 C C . GLY C 1 9 ? 27.201 6.089 65.712 1.00 15.39 84 GLY C C 1
ATOM 1924 O O . GLY C 1 9 ? 28.172 5.490 66.159 1.00 17.15 84 GLY C O 1
ATOM 1925 N N . CYS C 1 10 ? 26.261 5.462 65.026 1.00 18.87 85 CYS C N 1
ATOM 1926 C CA . CYS C 1 10 ? 26.338 4.019 64.859 1.00 16.31 85 CYS C CA 1
ATOM 1927 C C . CYS C 1 10 ? 27.484 3.610 63.935 1.00 20.05 85 CYS C C 1
ATOM 1928 O O . CYS C 1 10 ? 27.972 4.387 63.107 1.00 21.76 85 CYS C O 1
ATOM 1931 N N . ASP C 1 11 ? 27.922 2.384 64.141 1.00 21.58 86 ASP C N 1
ATOM 1932 C CA . ASP C 1 11 ? 29.060 1.760 63.479 1.00 28.57 86 ASP C CA 1
ATOM 1933 C C . ASP C 1 11 ? 28.509 0.683 62.565 1.00 24.76 86 ASP C C 1
ATOM 1934 O O . ASP C 1 11 ? 27.435 0.134 62.812 1.00 19.63 86 ASP C O 1
ATOM 1939 N N . TYR C 1 12 ? 29.251 0.367 61.509 1.00 16.40 87 TYR C N 1
ATOM 1940 C CA . TYR C 1 12 ? 28.847 -0.707 60.620 1.00 17.38 87 TYR C CA 1
ATOM 1941 C C . TYR C 1 12 ? 30.017 -1.651 60.497 1.00 16.96 87 TYR C C 1
ATOM 1942 O O . TYR C 1 12 ? 31.156 -1.198 60.373 1.00 16.62 87 TYR C O 1
ATOM 1951 N N . ASN C 1 13 ? 29.735 -2.957 60.558 1.00 17.12 88 ASN C N 1
ATOM 1952 C CA . ASN C 1 13 ? 30.766 -3.969 60.397 1.00 16.85 88 ASN C CA 1
ATOM 1953 C C . ASN C 1 13 ? 30.516 -4.896 59.220 1.00 17.95 88 ASN C C 1
ATOM 1954 O O . ASN C 1 13 ? 31.241 -5.871 59.078 1.00 17.80 88 ASN C O 1
ATOM 1959 N N . HIS C 1 14 ? 29.507 -4.620 58.389 1.00 8.64 89 HIS C N 1
ATOM 1960 C CA . HIS C 1 14 ? 29.321 -5.358 57.131 1.00 7.12 89 HIS C CA 1
ATOM 1961 C C . HIS C 1 14 ? 29.446 -4.380 55.987 1.00 9.87 89 HIS C C 1
ATOM 1962 O O . HIS C 1 14 ? 28.725 -3.371 55.969 1.00 10.60 89 HIS C O 1
ATOM 1969 N N . TRP C 1 15 ? 30.394 -4.638 55.068 1.00 7.30 90 TRP C N 1
ATOM 1970 C CA . 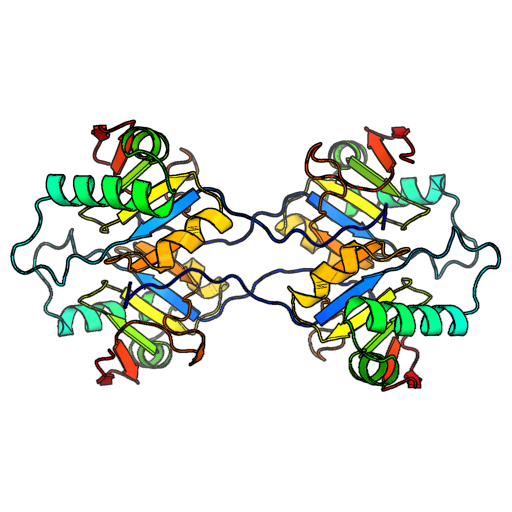TRP C 1 15 ? 30.675 -3.674 54.006 1.00 7.18 90 TRP C CA 1
ATOM 1971 C C . TRP C 1 15 ? 30.645 -4.349 52.649 1.00 8.97 90 TRP C C 1
ATOM 1972 O O . TRP C 1 15 ? 31.142 -5.486 52.481 1.00 9.28 90 TRP C O 1
ATOM 1983 N N . LEU C 1 16 ? 30.100 -3.616 51.676 1.00 7.93 91 LEU C N 1
ATOM 1984 C CA . LEU C 1 16 ? 30.038 -4.034 50.284 1.00 7.65 91 LEU C CA 1
ATOM 1985 C C . LEU C 1 16 ? 30.994 -3.160 49.485 1.00 7.75 91 LEU C C 1
ATOM 1986 O O . LEU C 1 16 ? 31.017 -1.937 49.637 1.00 10.04 91 LEU C O 1
ATOM 1991 N N . ILE C 1 17 ? 31.845 -3.790 48.698 1.00 7.51 92 ILE C N 1
ATOM 1992 C CA . ILE C 1 17 ? 32.839 -3.105 47.870 1.00 7.42 92 ILE C CA 1
ATOM 1993 C C . ILE C 1 17 ? 32.617 -3.520 46.422 1.00 8.07 92 ILE C C 1
ATOM 1994 O O . ILE C 1 17 ? 32.676 -4.717 46.111 1.00 8.55 92 ILE C O 1
ATOM 1999 N N . THR C 1 18 ? 32.350 -2.553 45.528 1.00 7.42 93 THR C N 1
ATOM 2000 C CA . THR C 1 18 ? 32.181 -2.909 44.123 1.00 7.99 93 THR C CA 1
ATOM 2001 C C . THR C 1 18 ? 33.439 -2.583 43.330 1.00 10.55 93 THR C C 1
ATOM 2002 O O . THR C 1 18 ? 34.278 -1.773 43.743 1.00 11.98 93 THR C O 1
ATOM 2006 N N . MET C 1 19 ? 33.588 -3.261 42.185 1.00 9.53 94 MET C N 1
ATOM 2007 C CA A MET C 1 19 ? 34.808 -3.138 41.412 0.53 11.35 94 MET C CA 1
ATOM 2008 C CA B MET C 1 19 ? 34.812 -3.206 41.396 0.47 11.71 94 MET C CA 1
ATOM 2009 C C . MET C 1 19 ? 34.459 -2.904 39.957 1.00 17.82 94 MET C C 1
ATOM 2010 O O . MET C 1 19 ? 33.406 -3.333 39.478 1.00 18.60 94 MET C O 1
ATOM 2019 N N . ASP C 1 20 ? 35.369 -2.197 39.268 1.00 16.35 95 ASP C N 1
ATOM 2020 C CA . ASP C 1 20 ? 35.300 -1.894 37.845 1.00 18.94 95 ASP C CA 1
ATOM 2021 C C . ASP C 1 20 ? 36.434 -2.650 37.143 1.00 22.29 95 ASP C C 1
ATOM 2022 O O . ASP C 1 20 ? 37.603 -2.484 37.511 1.00 25.91 95 ASP C O 1
ATOM 2027 N N . PHE C 1 21 ? 36.097 -3.470 36.136 1.00 28.21 96 PHE C N 1
ATOM 2028 C CA . PHE C 1 21 ? 37.054 -4.357 35.476 1.00 30.59 96 PHE C CA 1
ATOM 2029 C C . PHE C 1 21 ? 37.415 -3.940 34.042 1.00 44.04 96 PHE C C 1
ATOM 2030 O O . PHE C 1 21 ? 37.950 -4.755 33.284 1.00 48.46 96 PHE C O 1
ATOM 2038 N N . SER C 1 22 ? 37.181 -2.683 33.661 1.00 40.83 97 SER C N 1
ATOM 2039 C CA . SER C 1 22 ? 37.200 -2.343 32.235 1.00 43.28 97 SER C CA 1
ATOM 2040 C C . SER C 1 22 ? 38.588 -2.002 31.703 1.00 49.09 97 SER C C 1
ATOM 2041 O O . SER C 1 22 ? 38.832 -2.171 30.503 1.00 47.36 97 SER C O 1
ATOM 2044 N N . LYS C 1 23 ? 39.496 -1.504 32.550 0.68 46.37 98 LYS C N 1
ATOM 2045 C CA . LYS C 1 23 ? 40.852 -1.218 32.087 0.68 48.04 98 LYS C CA 1
ATOM 2046 C C . LYS C 1 23 ? 41.534 -2.486 31.590 0.68 53.56 98 LYS C C 1
ATOM 2047 O O . LYS C 1 23 ? 42.202 -2.480 30.550 0.68 51.91 98 LYS C O 1
ATOM 2053 N N . GLU C 1 24 ? 41.390 -3.579 32.342 0.82 55.39 99 GLU C N 1
ATOM 2054 C CA . GLU C 1 24 ? 41.897 -4.877 31.920 0.82 55.98 99 GLU C CA 1
ATOM 2055 C C . GLU C 1 24 ? 41.389 -5.214 30.519 0.82 59.93 99 GLU C C 1
ATOM 2056 O O . GLU C 1 24 ? 40.227 -4.968 30.183 0.82 64.38 99 GLU C O 1
ATOM 2062 N N . GLU C 1 25 ? 42.279 -5.773 29.695 0.89 60.76 100 GLU C N 1
ATOM 2063 C CA . GLU C 1 25 ? 41.973 -5.967 28.279 0.89 65.61 100 GLU C CA 1
ATOM 2064 C C . GLU C 1 25 ? 41.056 -7.162 28.042 0.89 66.81 100 GLU C C 1
ATOM 2065 O O . GLU C 1 25 ? 40.139 -7.086 27.216 0.89 70.66 100 GLU C O 1
ATOM 2071 N N . THR C 1 26 ? 41.282 -8.269 28.744 0.73 60.92 101 THR C N 1
ATOM 2072 C CA . THR C 1 26 ? 40.494 -9.469 28.513 0.73 59.92 101 THR C CA 1
ATOM 2073 C C . THR C 1 26 ? 39.313 -9.488 29.477 0.73 45.34 101 THR C C 1
ATOM 2074 O O . THR C 1 26 ? 39.519 -9.351 30.694 0.73 42.01 101 THR C O 1
ATOM 2078 N N . PRO C 1 27 ? 38.073 -9.577 28.987 1.00 38.69 102 PRO C N 1
ATOM 2079 C CA . PRO C 1 27 ? 36.926 -9.661 29.907 1.00 39.40 102 PRO C CA 1
ATOM 2080 C C . PRO C 1 27 ? 37.005 -10.933 30.739 1.00 40.59 102 PRO C C 1
ATOM 2081 O O . PRO C 1 27 ? 37.277 -12.020 30.219 1.00 42.53 102 PRO C O 1
ATOM 2085 N N . LYS C 1 28 ? 36.774 -10.783 32.041 1.00 34.30 103 LYS C N 1
ATOM 2086 C CA . LYS C 1 28 ? 37.025 -11.851 32.993 1.00 31.15 103 LYS C CA 1
ATOM 2087 C C . LYS C 1 28 ? 35.865 -12.840 33.052 1.00 33.69 103 LYS C C 1
ATOM 2088 O O . LYS C 1 28 ? 34.695 -12.486 32.892 1.00 32.44 103 LYS C O 1
ATOM 2094 N N . SER C 1 29 ? 36.206 -14.091 33.304 1.00 27.17 104 SER C N 1
ATOM 2095 C CA . SER C 1 29 ? 35.215 -15.068 33.703 1.00 30.92 104 SER C CA 1
ATOM 2096 C C . SER C 1 29 ? 34.705 -14.739 35.108 1.00 25.64 104 SER C C 1
ATOM 2097 O O . SER C 1 29 ? 35.324 -13.962 35.834 1.00 24.31 104 SER C O 1
ATOM 2100 N N . PRO C 1 30 ? 33.571 -15.327 35.524 1.00 20.72 105 PRO C N 1
ATOM 2101 C CA . PRO C 1 30 ? 33.123 -15.098 36.901 1.00 17.98 105 PRO C CA 1
ATOM 2102 C C . PRO C 1 30 ? 34.159 -15.538 37.910 1.00 17.80 105 PRO C C 1
ATOM 2103 O O . PRO C 1 30 ? 34.331 -14.872 38.921 1.00 16.15 105 PRO C O 1
ATOM 2107 N N . GLU C 1 31 ? 34.904 -16.611 37.641 1.00 22.42 106 GLU C N 1
ATOM 2108 C CA . GLU C 1 31 ? 35.892 -17.048 38.629 1.00 17.77 106 GLU C CA 1
ATOM 2109 C C . GLU C 1 31 ? 37.059 -16.083 38.714 1.00 18.00 106 GLU C C 1
ATOM 2110 O O . GLU C 1 31 ? 37.589 -15.851 39.816 1.00 20.13 106 GLU C O 1
ATOM 2116 N N . GLU C 1 32 ? 37.457 -15.488 37.587 1.00 18.60 107 GLU C N 1
ATOM 2117 C CA . GLU C 1 32 ? 38.511 -14.481 37.635 1.00 20.30 107 GLU C CA 1
ATOM 2118 C C . GLU C 1 32 ? 38.036 -13.233 38.375 1.00 20.28 107 GLU C C 1
ATOM 2119 O O . GLU C 1 32 ? 38.833 -12.566 39.051 1.00 18.94 107 GLU C O 1
ATOM 2125 N N . MET C 1 33 ? 36.748 -12.904 38.271 1.00 15.81 108 MET C N 1
ATOM 2126 C CA . MET C 1 33 ? 36.246 -11.797 39.088 1.00 14.75 108 MET C CA 1
ATOM 2127 C C . MET C 1 33 ? 36.295 -12.139 40.571 1.00 13.97 108 MET C C 1
ATOM 2128 O O . MET C 1 33 ? 36.680 -11.303 41.391 1.00 13.21 108 MET C O 1
ATOM 2133 N N . VAL C 1 34 ? 35.852 -13.343 40.947 1.00 13.49 109 VAL C N 1
ATOM 2134 C CA . VAL C 1 34 ? 35.913 -13.714 42.362 1.00 16.57 109 VAL C CA 1
ATOM 2135 C C . VAL C 1 34 ? 37.359 -13.722 42.866 1.00 15.45 109 VAL C C 1
ATOM 2136 O O . VAL C 1 34 ? 37.644 -13.248 43.973 1.00 14.18 109 VAL C O 1
ATOM 2140 N N . ALA C 1 35 ? 38.297 -14.174 42.042 1.00 16.25 110 ALA C N 1
ATOM 2141 C CA . ALA C 1 35 ? 39.709 -14.173 42.438 1.00 16.36 110 ALA C CA 1
ATOM 2142 C C . ALA C 1 35 ? 40.210 -12.761 42.684 1.00 17.97 110 ALA C C 1
ATOM 2143 O O . ALA C 1 35 ? 40.908 -12.498 43.677 1.00 18.05 110 ALA C O 1
ATOM 2145 N N . ALA C 1 36 ? 39.801 -11.824 41.834 1.00 15.08 111 ALA C N 1
ATOM 2146 C CA . ALA C 1 36 ? 40.116 -10.424 42.055 1.00 15.04 111 ALA C CA 1
ATOM 2147 C C . ALA C 1 36 ? 39.491 -9.904 43.352 1.00 15.08 111 ALA C C 1
ATOM 2148 O O . ALA C 1 36 ? 40.098 -9.072 44.039 1.00 15.25 111 ALA C O 1
ATOM 2150 N N . TYR C 1 37 ? 38.245 -10.311 43.677 1.00 11.72 112 TYR C N 1
ATOM 2151 C CA . TYR C 1 37 ? 37.653 -9.848 44.946 1.00 9.59 112 TYR C CA 1
ATOM 2152 C C . TYR C 1 37 ? 38.471 -10.332 46.118 1.00 10.34 112 TYR C C 1
ATOM 2153 O O . TYR C 1 37 ? 38.752 -9.561 47.042 1.00 10.30 112 TYR C O 1
ATOM 2162 N N . GLU C 1 38 ? 38.896 -11.595 46.073 1.00 9.89 113 GLU C N 1
ATOM 2163 C CA . GLU C 1 38 ? 39.675 -12.151 47.190 1.00 13.46 113 GLU C CA 1
ATOM 2164 C C . GLU C 1 38 ? 40.977 -11.386 47.335 1.00 13.45 113 GLU C C 1
ATOM 2165 O O . GLU C 1 38 ? 41.400 -11.063 48.464 1.00 12.19 113 GLU C O 1
ATOM 2171 N N . GLU C 1 39 ? 41.620 -11.074 46.208 1.00 12.47 114 GLU C N 1
ATOM 2172 C CA . GLU C 1 39 ? 42.897 -10.388 46.288 1.00 15.15 114 GLU C CA 1
ATOM 2173 C C . GLU C 1 39 ? 42.697 -8.965 46.751 1.00 15.69 114 GLU C C 1
ATOM 2174 O O . GLU C 1 39 ? 43.510 -8.443 47.513 1.00 14.40 114 GLU C O 1
ATOM 2180 N N . THR C 1 40 ? 41.618 -8.310 46.299 1.00 12.04 115 THR C N 1
ATOM 2181 C CA . THR C 1 40 ? 41.374 -6.941 46.739 1.00 11.59 115 THR C CA 1
ATOM 2182 C C . THR C 1 40 ? 41.050 -6.896 48.226 1.00 13.34 115 THR C C 1
ATOM 2183 O O . THR C 1 40 ? 41.556 -6.029 48.953 1.00 12.78 115 THR C O 1
ATOM 2187 N N . CYS C 1 41 ? 40.225 -7.830 48.696 1.00 10.79 116 CYS C N 1
ATOM 2188 C CA . CYS C 1 41 ? 39.907 -7.899 50.112 1.00 11.06 116 CYS C CA 1
ATOM 2189 C C . CYS C 1 41 ? 41.184 -8.066 50.941 1.00 12.77 116 CYS C C 1
ATOM 2190 O O . CYS C 1 41 ? 41.363 -7.381 51.972 1.00 12.61 116 CYS C O 1
ATOM 2193 N N . ALA C 1 42 ? 42.099 -8.919 50.488 1.00 10.61 117 ALA C N 1
ATOM 2194 C CA . ALA C 1 42 ? 43.309 -9.135 51.251 1.00 11.29 117 ALA C CA 1
ATOM 2195 C C . ALA C 1 42 ? 44.144 -7.867 51.267 1.00 16.43 117 ALA C C 1
ATOM 2196 O O . ALA C 1 42 ? 44.690 -7.481 52.318 1.00 16.52 117 ALA C O 1
ATOM 2198 N N . GLN C 1 43 ? 44.250 -7.192 50.122 1.00 13.85 118 GLN C N 1
ATOM 2199 C CA . GLN C 1 43 ? 45.100 -6.007 50.088 1.00 16.83 118 GLN C CA 1
ATOM 2200 C C . GLN C 1 43 ? 44.514 -4.900 50.935 1.00 14.90 118 GLN C C 1
ATOM 2201 O O . GLN C 1 43 ? 45.251 -4.181 51.617 1.00 20.32 118 GLN C O 1
ATOM 2207 N N . GLY C 1 44 ? 43.206 -4.714 50.854 1.00 13.78 119 GLY C N 1
ATOM 2208 C CA . GLY C 1 44 ? 42.555 -3.660 51.624 1.00 11.64 119 GLY C CA 1
ATOM 2209 C C . GLY C 1 44 ? 42.668 -3.883 53.121 1.00 19.19 119 GLY C C 1
ATOM 2210 O O . GLY C 1 44 ? 42.947 -2.952 53.880 1.00 17.66 119 GLY C O 1
ATOM 2211 N N . LEU C 1 45 ? 42.443 -5.127 53.565 1.00 14.98 120 LEU C N 1
ATOM 2212 C CA . LEU C 1 45 ? 42.488 -5.474 54.980 1.00 12.86 120 LEU C CA 1
ATOM 2213 C C . LEU C 1 45 ? 43.913 -5.680 55.497 1.00 17.37 120 LEU C C 1
ATOM 2214 O O . LEU C 1 45 ? 44.118 -5.677 56.718 1.00 21.92 120 LEU C O 1
ATOM 2219 N N . GLY C 1 46 ? 44.905 -5.775 54.618 1.00 16.70 121 GLY C N 1
ATOM 2220 C CA . GLY C 1 46 ? 46.280 -5.948 55.065 1.00 21.80 121 GLY C CA 1
ATOM 2221 C C . GLY C 1 46 ? 46.499 -7.324 55.655 1.00 21.75 121 GLY C C 1
ATOM 2222 O O . GLY C 1 46 ? 47.229 -7.467 56.641 1.00 20.68 121 GLY C O 1
ATOM 2223 N N . ILE C 1 47 ? 45.844 -8.345 55.094 1.00 18.97 122 ILE C N 1
ATOM 2224 C CA . ILE C 1 47 ? 45.916 -9.707 55.603 1.00 16.68 122 ILE C CA 1
ATOM 2225 C C . ILE C 1 47 ? 46.171 -10.657 54.443 1.00 16.53 122 ILE C C 1
ATOM 2226 O O . ILE C 1 47 ? 46.160 -10.262 53.274 1.00 19.21 122 ILE C O 1
ATOM 2231 N N . SER C 1 48 ? 46.408 -11.923 54.774 1.00 17.44 123 SER C N 1
ATOM 2232 C CA . SER C 1 48 ? 46.645 -12.918 53.732 1.00 16.70 123 SER C CA 1
ATOM 2233 C C . SER C 1 48 ? 45.357 -13.224 52.960 1.00 18.48 123 SER C C 1
ATOM 2234 O O . SER C 1 48 ? 44.251 -13.005 53.440 1.00 13.95 123 SER C O 1
ATOM 2237 N N . VAL C 1 49 ? 45.505 -13.745 51.735 1.00 16.57 124 VAL C N 1
ATOM 2238 C CA . VAL C 1 49 ? 44.337 -14.169 50.983 1.00 16.30 124 VAL C CA 1
ATOM 2239 C C . VAL C 1 49 ? 43.557 -15.236 51.746 1.00 15.10 124 VAL C C 1
ATOM 2240 O O . VAL C 1 49 ? 42.320 -15.227 51.742 1.00 14.30 124 VAL C O 1
ATOM 2244 N N . GLU C 1 50 ? 44.254 -16.115 52.458 1.00 20.51 125 GLU C N 1
ATOM 2245 C CA . GLU C 1 50 ? 43.565 -17.127 53.260 1.00 21.73 125 GLU C CA 1
ATOM 2246 C C . GLU C 1 50 ? 42.656 -16.484 54.303 1.00 19.03 125 GLU C C 1
ATOM 2247 O O . GLU C 1 50 ? 41.487 -16.886 54.469 1.00 18.11 125 GLU C O 1
ATOM 2253 N N . GLU C 1 51 ? 43.180 -15.485 55.032 1.00 15.72 126 GLU C N 1
ATOM 2254 C CA . GLU C 1 51 ? 42.372 -14.772 56.026 1.00 14.58 126 GLU C CA 1
ATOM 2255 C C . GLU C 1 51 ? 41.252 -13.986 55.350 1.00 16.87 126 GLU C C 1
ATOM 2256 O O . GLU C 1 51 ? 40.138 -13.915 55.872 1.00 17.00 126 GLU C O 1
ATOM 2262 N N . ALA C 1 52 ? 41.532 -13.355 54.199 1.00 13.96 127 ALA C N 1
ATOM 2263 C CA . ALA C 1 52 ? 40.509 -12.572 53.518 1.00 14.13 127 ALA C CA 1
ATOM 2264 C C . ALA C 1 52 ? 39.316 -13.442 53.116 1.00 10.82 127 ALA C C 1
ATOM 2265 O O . ALA C 1 52 ? 38.160 -13.012 53.209 1.00 12.25 127 ALA C O 1
ATOM 2267 N N . LYS C 1 53 ? 39.582 -14.671 52.659 1.00 12.78 128 LYS C N 1
ATOM 2268 C CA . LYS C 1 53 ? 38.505 -15.556 52.254 1.00 12.80 128 LYS C CA 1
ATOM 2269 C C . LYS C 1 53 ? 37.631 -15.929 53.441 1.00 17.41 128 LYS C C 1
ATOM 2270 O O . LYS C 1 53 ? 36.426 -16.153 53.264 1.00 14.92 128 LYS C O 1
ATOM 2276 N N . GLN C 1 54 ? 38.196 -15.913 54.650 1.00 13.23 129 GLN C N 1
ATOM 2277 C CA . GLN C 1 54 ? 37.397 -16.149 55.854 1.00 11.65 129 GLN C CA 1
ATOM 2278 C C . GLN C 1 54 ? 36.488 -14.960 56.185 1.00 14.23 129 GLN C C 1
ATOM 2279 O O . GLN C 1 54 ? 35.413 -15.152 56.780 1.00 13.96 129 GLN C O 1
ATOM 2285 N N . ARG C 1 55 ? 36.927 -13.745 55.883 1.00 13.04 130 ARG C N 1
ATOM 2286 C CA . ARG C 1 55 ? 36.169 -12.543 56.224 1.00 9.53 130 ARG C CA 1
ATOM 2287 C C . ARG C 1 55 ? 35.038 -12.257 55.233 1.00 11.17 130 ARG C C 1
ATOM 2288 O O . ARG C 1 55 ? 34.108 -11.515 55.594 1.00 10.15 130 ARG C O 1
ATOM 2296 N N . MET C 1 56 ? 35.089 -12.812 54.017 1.00 9.46 131 MET C N 1
ATOM 2297 C CA . MET C 1 56 ? 34.064 -12.495 53.039 1.00 8.05 131 MET C CA 1
ATOM 2298 C C . MET C 1 56 ? 32.828 -13.352 53.314 1.00 8.41 131 MET C C 1
ATOM 2299 O O . MET C 1 56 ? 32.924 -14.501 53.769 1.00 10.73 131 MET C O 1
ATOM 2304 N N . TYR C 1 57 ? 31.649 -12.796 53.023 1.00 9.50 132 TYR C N 1
ATOM 2305 C CA . TYR C 1 57 ? 30.428 -13.576 53.203 1.00 8.80 132 TYR C CA 1
ATOM 2306 C C . TYR C 1 57 ? 29.483 -13.592 51.992 1.00 10.14 132 TYR C C 1
ATOM 2307 O O . TYR C 1 57 ? 28.543 -14.402 51.978 1.00 9.97 132 TYR C O 1
ATOM 2316 N N . ALA C 1 58 ? 29.710 -12.765 50.979 1.00 9.46 133 ALA C N 1
ATOM 2317 C CA . ALA C 1 58 ? 28.839 -12.773 49.802 1.00 9.07 133 ALA C CA 1
ATOM 2318 C C . ALA C 1 58 ? 29.582 -12.077 48.688 1.00 8.04 133 ALA C C 1
ATOM 2319 O O . ALA C 1 58 ? 30.518 -11.308 48.937 1.00 9.16 133 ALA C O 1
ATOM 2321 N N . CYS C 1 59 ? 29.153 -12.335 47.452 1.00 9.01 134 CYS C N 1
ATOM 2322 C CA . CYS C 1 59 ? 29.683 -11.550 46.331 1.00 9.61 134 CYS C CA 1
ATOM 2323 C C . CYS C 1 59 ? 28.737 -11.709 45.154 1.00 8.93 134 CYS C C 1
ATOM 2324 O O . CYS C 1 59 ? 27.876 -12.586 45.131 1.00 12.84 134 CYS C O 1
ATOM 2327 N N . SER C 1 60 ? 28.970 -10.910 44.127 1.00 8.79 135 SER C N 1
ATOM 2328 C CA . SER C 1 60 ? 28.192 -11.069 42.905 1.00 10.30 135 SER C CA 1
ATOM 2329 C C . SER C 1 60 ? 29.100 -10.785 41.727 1.00 10.36 135 SER C C 1
ATOM 2330 O O . SER C 1 60 ? 30.046 -10.002 41.836 1.00 10.67 135 SER C O 1
ATOM 2333 N N . THR C 1 61 ? 28.775 -11.386 40.588 1.00 12.63 136 THR C N 1
ATOM 2334 C CA . THR C 1 61 ? 29.357 -10.961 39.320 1.00 13.38 136 THR C CA 1
ATOM 2335 C C . THR C 1 61 ? 28.262 -10.622 38.324 1.00 15.01 136 THR C C 1
ATOM 2336 O O . THR C 1 61 ? 28.570 -10.359 37.149 1.00 23.84 136 THR C O 1
ATOM 2340 N N . THR C 1 62 ? 26.996 -10.625 38.749 1.00 13.41 137 THR C N 1
ATOM 2341 C CA . THR C 1 62 ? 25.866 -10.466 37.830 1.00 15.24 137 THR C CA 1
ATOM 2342 C C . THR C 1 62 ? 25.059 -9.225 38.195 1.00 16.22 137 THR C C 1
ATOM 2343 O O . THR C 1 62 ? 25.190 -8.194 37.535 1.00 17.76 137 THR C O 1
ATOM 2347 N N . THR C 1 63 ? 24.296 -9.280 39.286 1.00 15.82 138 THR C N 1
ATOM 2348 C CA . THR C 1 63 ? 23.521 -8.118 39.723 1.00 13.61 138 THR C CA 1
ATOM 2349 C C . THR C 1 63 ? 24.406 -6.907 39.905 1.00 15.28 138 THR C C 1
ATOM 2350 O O . THR C 1 63 ? 24.022 -5.781 39.539 1.00 15.69 138 THR C O 1
ATOM 2354 N N . TYR C 1 64 ? 25.569 -7.118 40.501 1.00 11.63 139 TYR C N 1
ATOM 2355 C CA . TYR C 1 64 ? 26.607 -6.114 40.617 1.00 11.24 139 TYR C CA 1
ATOM 2356 C C . TYR C 1 64 ? 27.911 -6.890 40.581 1.00 11.99 139 TYR C C 1
ATOM 2357 O O . TYR C 1 64 ? 27.923 -8.132 40.570 1.00 11.21 139 TYR C O 1
ATOM 2366 N N . GLN C 1 65 ? 29.014 -6.166 40.455 1.00 11.27 140 GLN C N 1
ATOM 2367 C CA . GLN C 1 65 ? 30.351 -6.776 40.520 1.00 10.09 140 GLN C CA 1
ATOM 2368 C C . GLN C 1 65 ? 30.987 -6.310 41.813 1.00 9.91 140 GLN C C 1
ATOM 2369 O O . GLN C 1 65 ? 31.511 -5.197 41.882 1.00 13.19 140 GLN C O 1
ATOM 2375 N N . GLY C 1 66 ? 30.939 -7.138 42.849 1.00 8.27 141 GLY C N 1
ATOM 2376 C CA . GLY C 1 66 ? 31.481 -6.693 44.120 1.00 8.07 141 GLY C CA 1
ATOM 2377 C C . GLY C 1 66 ? 31.392 -7.802 45.123 1.00 7.43 141 GLY C C 1
ATOM 2378 O O . GLY C 1 66 ? 30.874 -8.893 44.852 1.00 9.11 141 GLY C O 1
ATOM 2379 N N . PHE C 1 67 ? 31.987 -7.549 46.270 1.00 6.35 142 PHE C N 1
ATOM 2380 C CA . PHE C 1 67 ? 32.006 -8.525 47.355 1.00 6.84 142 PHE C CA 1
ATOM 2381 C C . PHE C 1 67 ? 31.683 -7.841 48.683 1.00 9.34 142 PHE C C 1
ATOM 2382 O O . PHE C 1 67 ? 31.733 -6.613 48.820 1.00 7.97 142 PHE C O 1
ATOM 2390 N N . GLN C 1 68 ? 31.364 -8.652 49.666 1.00 6.55 143 GLN C N 1
ATOM 2391 C CA . GLN C 1 68 ? 30.889 -8.200 50.958 1.00 8.10 143 GLN C CA 1
ATOM 2392 C C . GLN C 1 68 ? 31.681 -8.939 52.016 1.00 10.04 143 GLN C C 1
ATOM 2393 O O . GLN C 1 68 ? 31.875 -10.151 51.911 1.00 9.69 143 GLN C O 1
ATOM 2399 N N . ALA C 1 69 ? 32.144 -8.200 53.031 1.00 7.88 144 ALA C N 1
ATOM 2400 C CA . ALA C 1 69 ? 32.996 -8.791 54.048 1.00 8.36 144 ALA C CA 1
ATOM 2401 C C . ALA C 1 69 ? 32.769 -8.110 55.380 1.00 10.00 144 ALA C C 1
ATOM 2402 O O . ALA C 1 69 ? 32.274 -6.987 55.456 1.00 9.36 144 ALA C O 1
ATOM 2404 N N . ILE C 1 70 ? 33.121 -8.818 56.450 1.00 8.59 145 ILE C N 1
ATOM 2405 C CA . ILE C 1 70 ? 33.120 -8.237 57.793 1.00 9.48 145 ILE C CA 1
ATOM 2406 C C . ILE C 1 70 ? 34.370 -7.379 57.965 1.00 11.10 145 ILE C C 1
ATOM 2407 O O . ILE C 1 70 ? 35.499 -7.864 57.801 1.00 13.68 145 ILE C O 1
ATOM 2412 N N . MET C 1 71 ? 34.185 -6.114 58.374 1.00 11.14 146 MET C N 1
ATOM 2413 C CA . MET C 1 71 ? 35.306 -5.236 58.642 1.00 13.16 146 MET C CA 1
ATOM 2414 C C . MET C 1 71 ? 34.769 -4.019 59.370 1.00 12.85 146 MET C C 1
ATOM 2415 O O . MET C 1 71 ? 33.573 -3.704 59.267 1.00 12.53 146 MET C O 1
ATOM 2420 N N . THR C 1 72 ? 35.673 -3.318 60.064 1.00 15.98 147 THR C N 1
ATOM 2421 C CA . THR C 1 72 ? 35.232 -2.091 60.703 1.00 18.58 147 THR C CA 1
ATOM 2422 C C . THR C 1 72 ? 35.242 -0.928 59.702 1.00 15.62 147 THR C C 1
ATOM 2423 O O . THR C 1 72 ? 35.763 -1.020 58.585 1.00 15.62 147 THR C O 1
ATOM 2427 N N A GLU C 1 73 ? 34.623 0.181 60.110 0.55 20.40 148 GLU C N 1
ATOM 2428 N N B GLU C 1 73 ? 34.637 0.186 60.112 0.45 20.57 148 GLU C N 1
ATOM 2429 C CA A GLU C 1 73 ? 34.632 1.370 59.265 0.55 20.09 148 GLU C CA 1
ATOM 2430 C CA B GLU C 1 73 ? 34.642 1.365 59.254 0.45 20.17 148 GLU C CA 1
ATOM 2431 C C A GLU C 1 73 ? 36.054 1.848 59.017 0.55 20.19 148 GLU C C 1
ATOM 2432 C C B GLU C 1 73 ? 36.057 1.863 59.019 0.45 20.06 148 GLU C C 1
ATOM 2433 O O A GLU C 1 73 ? 36.388 2.270 57.900 0.55 19.81 148 GLU C O 1
ATOM 2434 O O B GLU C 1 73 ? 36.390 2.309 57.912 0.45 19.94 148 GLU C O 1
ATOM 2445 N N . GLN C 1 74 ? 36.902 1.799 60.047 1.00 19.47 149 GLN C N 1
ATOM 2446 C CA . GLN C 1 74 ? 38.295 2.174 59.868 1.00 21.51 149 GLN C CA 1
ATOM 2447 C C . GLN C 1 74 ? 38.975 1.252 58.867 1.00 19.87 149 GLN C C 1
ATOM 2448 O O . GLN C 1 74 ? 39.764 1.718 58.037 1.00 23.69 149 GLN C O 1
ATOM 2454 N N . GLU C 1 75 ? 38.615 -0.044 58.850 1.00 18.26 150 GLU C N 1
ATOM 2455 C CA . GLU C 1 75 ? 39.159 -0.926 57.821 1.00 17.46 150 GLU C CA 1
ATOM 2456 C C . GLU C 1 75 ? 38.639 -0.565 56.435 1.00 14.77 150 GLU C C 1
ATOM 2457 O O . GLU C 1 75 ? 39.384 -0.621 55.450 1.00 16.70 150 GLU C O 1
ATOM 2463 N N . SER C 1 76 ? 37.333 -0.275 56.309 1.00 14.33 151 SER C N 1
ATOM 2464 C CA . SER C 1 76 ? 36.762 0.006 54.996 1.00 14.98 151 SER C CA 1
ATOM 2465 C C . SER C 1 76 ? 37.458 1.193 54.322 1.00 13.91 151 SER C C 1
ATOM 2466 O O . SER C 1 76 ? 37.561 1.231 53.085 1.00 14.50 151 SER C O 1
ATOM 2469 N N . GLU C 1 77 ? 37.943 2.159 55.108 1.00 17.68 152 GLU C N 1
ATOM 2470 C CA . GLU C 1 77 ? 38.575 3.338 54.520 1.00 17.68 152 GLU C CA 1
ATOM 2471 C C . GLU C 1 77 ? 39.818 2.967 53.715 1.00 23.24 152 GLU C C 1
ATOM 2472 O O . GLU C 1 77 ? 40.176 3.667 52.764 1.00 21.13 152 GLU C O 1
ATOM 2478 N N . LYS C 1 78 ? 40.485 1.877 54.071 1.00 17.32 153 LYS C N 1
ATOM 2479 C CA . LYS C 1 78 ? 41.737 1.540 53.395 1.00 18.74 153 LYS C CA 1
ATOM 2480 C C . LYS C 1 78 ? 41.497 1.084 51.967 1.00 19.68 153 LYS C C 1
ATOM 2481 O O . LYS C 1 78 ? 42.436 1.060 51.152 1.00 21.88 153 LYS C O 1
ATOM 2487 N N . PHE C 1 79 ? 40.255 0.768 51.639 1.00 14.62 154 PHE C N 1
ATOM 2488 C CA . PHE C 1 79 ? 39.945 0.349 50.288 1.00 12.16 154 PHE C CA 1
ATOM 2489 C C . PHE C 1 79 ? 39.943 1.525 49.344 1.00 16.25 154 PHE C C 1
ATOM 2490 O O . PHE C 1 79 ? 39.952 1.320 48.131 1.00 15.31 154 PHE C O 1
ATOM 2498 N N . LYS C 1 80 ? 39.973 2.751 49.875 1.00 17.77 155 LYS C N 1
ATOM 2499 C CA . LYS C 1 80 ? 39.765 3.887 48.981 1.00 15.73 155 LYS C CA 1
ATOM 2500 C C . LYS C 1 80 ? 40.915 4.071 48.015 1.00 16.37 155 LYS C C 1
ATOM 2501 O O . LYS C 1 80 ? 40.709 4.659 46.956 1.00 21.90 155 LYS C O 1
ATOM 2507 N N . ASP C 1 81 ? 42.111 3.539 48.323 1.00 17.41 156 ASP C N 1
ATOM 2508 C CA . ASP C 1 81 ? 43.290 3.734 47.495 1.00 20.63 156 ASP C CA 1
ATOM 2509 C C . ASP C 1 81 ? 43.597 2.552 46.567 1.00 25.21 156 ASP C C 1
ATOM 2510 O O . ASP C 1 81 ? 44.618 2.569 45.876 1.00 30.97 156 ASP C O 1
ATOM 2515 N N . LEU C 1 82 ? 42.753 1.560 46.513 1.00 15.86 157 LEU C N 1
ATOM 2516 C CA . LEU C 1 82 ? 43.026 0.365 45.718 1.00 18.30 157 LEU C CA 1
ATOM 2517 C C . LEU C 1 82 ? 42.507 0.533 44.290 1.00 16.39 157 LEU C C 1
ATOM 2518 O O . LEU C 1 82 ? 41.415 1.056 44.085 1.00 17.80 157 LEU C O 1
ATOM 2523 N N . PRO C 1 83 ? 43.245 0.068 43.299 1.00 17.05 158 PRO C N 1
ATOM 2524 C CA . PRO C 1 83 ? 42.775 0.194 41.913 1.00 20.26 158 PRO C CA 1
ATOM 2525 C C . PRO C 1 83 ? 41.515 -0.623 41.680 1.00 15.67 158 PRO C C 1
ATOM 2526 O O . PRO C 1 83 ? 41.351 -1.729 42.207 1.00 17.77 158 PRO C O 1
ATOM 2530 N N . GLY C 1 84 ? 40.621 -0.072 40.858 1.00 19.23 159 GLY C N 1
ATOM 2531 C CA . GLY C 1 84 ? 39.444 -0.799 40.465 1.00 17.53 159 GLY C CA 1
ATOM 2532 C C . GLY C 1 84 ? 38.278 -0.684 41.407 1.00 16.43 159 GLY C C 1
ATOM 2533 O O . GLY C 1 84 ? 37.175 -1.095 41.042 1.00 17.88 159 GLY C O 1
ATOM 2534 N N . VAL C 1 85 ? 38.464 -0.133 42.610 1.00 11.90 160 VAL C N 1
ATOM 2535 C CA . VAL C 1 85 ? 37.363 -0.065 43.565 1.00 9.41 160 VAL C CA 1
ATOM 2536 C C . VAL C 1 85 ? 36.449 1.090 43.193 1.00 10.98 160 VAL C C 1
ATOM 2537 O O . VAL C 1 85 ? 36.918 2.197 42.870 1.00 13.09 160 VAL C O 1
ATOM 2541 N N . VAL C 1 86 ? 35.131 0.830 43.176 1.00 11.96 161 VAL C N 1
ATOM 2542 C CA . VAL C 1 86 ? 34.175 1.891 42.904 1.00 12.06 161 VAL C CA 1
ATOM 2543 C C . VAL C 1 86 ? 33.496 2.271 44.210 1.00 13.16 161 VAL C C 1
ATOM 2544 O O . VAL C 1 86 ? 33.958 3.174 44.916 1.00 15.25 161 VAL C O 1
ATOM 2548 N N . PHE C 1 87 ? 32.398 1.600 44.577 1.00 10.28 162 PHE C N 1
ATOM 2549 C CA . PHE C 1 87 ? 31.696 1.972 45.795 1.00 10.86 162 PHE C CA 1
ATOM 2550 C C . PHE C 1 87 ? 32.191 1.177 47.004 1.00 11.16 162 PHE C C 1
ATOM 2551 O O . PHE C 1 87 ? 32.468 -0.021 46.918 1.00 10.37 162 PHE C O 1
ATOM 2559 N N . ILE C 1 88 ? 32.289 1.848 48.151 1.00 8.81 163 ILE C N 1
ATOM 2560 C CA . ILE C 1 88 ? 32.569 1.220 49.453 1.00 7.75 163 ILE C CA 1
ATOM 2561 C C . ILE C 1 88 ? 31.405 1.648 50.344 1.00 10.11 163 ILE C C 1
ATOM 2562 O O . ILE C 1 88 ? 31.234 2.848 50.595 1.00 10.74 163 ILE C O 1
ATOM 2567 N N . LEU C 1 89 ? 30.548 0.705 50.750 1.00 8.89 164 LEU C N 1
ATOM 2568 C CA . LEU C 1 89 ? 29.323 1.137 51.436 1.00 7.93 164 LEU C CA 1
ATOM 2569 C C . LEU C 1 89 ? 28.929 0.124 52.499 1.00 9.08 164 LEU C C 1
ATOM 2570 O O . LEU C 1 89 ? 29.225 -1.056 52.350 1.00 9.55 164 LEU C O 1
ATOM 2575 N N . PRO C 1 90 ? 28.217 0.534 53.528 1.00 9.71 165 PRO C N 1
ATOM 2576 C CA . PRO C 1 90 ? 27.711 -0.452 54.489 1.00 10.32 165 PRO C CA 1
ATOM 2577 C C . PRO C 1 90 ? 26.681 -1.342 53.816 1.00 9.61 165 PRO C C 1
ATOM 2578 O O . PRO C 1 90 ? 25.875 -0.882 53.019 1.00 12.99 165 PRO C O 1
ATOM 2582 N N . ASP C 1 91 ? 26.777 -2.639 54.063 1.00 8.66 166 ASP C N 1
ATOM 2583 C CA . ASP C 1 91 ? 25.858 -3.576 53.426 1.00 9.62 166 ASP C CA 1
ATOM 2584 C C . ASP C 1 91 ? 24.557 -3.618 54.208 1.00 10.56 166 ASP C C 1
ATOM 2585 O O . ASP C 1 91 ? 24.532 -3.328 55.409 1.00 12.28 166 ASP C O 1
ATOM 2590 N N . SER C 1 92 ? 23.448 -3.904 53.520 1.00 10.79 167 SER C N 1
ATOM 2591 C CA . SER C 1 92 ? 22.154 -3.981 54.175 1.00 12.15 167 SER C CA 1
ATOM 2592 C C . SER C 1 92 ? 21.372 -5.190 53.669 1.00 12.69 167 SER C C 1
ATOM 2593 O O . SER C 1 92 ? 21.593 -5.672 52.562 1.00 12.16 167 SER C O 1
ATOM 2596 N N . TYR C 1 93 ? 20.498 -5.719 54.511 1.00 14.47 168 TYR C N 1
ATOM 2597 C CA . TYR C 1 93 ? 19.769 -6.922 54.112 1.00 15.43 168 TYR C CA 1
ATOM 2598 C C . TYR C 1 93 ? 18.908 -6.669 52.884 1.00 15.70 168 TYR C C 1
ATOM 2599 O O . TYR C 1 93 ? 18.289 -5.607 52.738 1.00 16.89 168 TYR C O 1
ATOM 2608 N N . ILE C 1 94 ? 18.820 -7.676 52.013 1.00 17.42 169 ILE C N 1
ATOM 2609 C CA . ILE C 1 94 ? 17.771 -7.627 50.991 1.00 16.83 169 ILE C CA 1
ATOM 2610 C C . ILE C 1 94 ? 16.496 -8.310 51.440 1.00 23.99 169 ILE C C 1
ATOM 2611 O O . ILE C 1 94 ? 15.440 -8.035 50.865 1.00 23.14 169 ILE C O 1
ATOM 2616 N N . ASP C 1 95 ? 16.583 -9.211 52.423 1.00 22.89 170 ASP C N 1
ATOM 2617 C CA . ASP C 1 95 ? 15.461 -9.946 53.001 1.00 27.09 170 ASP C CA 1
ATOM 2618 C C . ASP C 1 95 ? 15.647 -9.750 54.498 1.00 32.94 170 ASP C C 1
ATOM 2619 O O . ASP C 1 95 ? 16.374 -10.513 55.153 1.00 27.48 170 ASP C O 1
ATOM 2624 N N . PRO C 1 96 ? 15.011 -8.728 55.072 1.00 26.09 171 PRO C N 1
ATOM 2625 C CA . PRO C 1 96 ? 15.287 -8.384 56.477 1.00 28.99 171 PRO C CA 1
ATOM 2626 C C . PRO C 1 96 ? 14.679 -9.331 57.493 1.00 40.76 171 PRO C C 1
ATOM 2627 O O . PRO C 1 96 ? 15.204 -9.431 58.607 1.00 43.02 171 PRO C O 1
ATOM 2631 N N . GLN C 1 97 ? 13.582 -10.012 57.175 1.00 46.14 172 GLN C N 1
ATOM 2632 C CA . GLN C 1 97 ? 13.045 -10.955 58.148 1.00 51.15 172 GLN C CA 1
ATOM 2633 C C . GLN C 1 97 ? 13.986 -12.138 58.350 1.00 54.32 172 GLN C C 1
ATOM 2634 O O . GLN C 1 97 ? 14.065 -12.682 59.458 1.00 57.94 172 GLN C O 1
ATOM 2640 N N . ASN C 1 98 ? 14.741 -12.518 57.318 1.00 39.35 173 ASN C N 1
ATOM 2641 C CA . ASN C 1 98 ? 15.670 -13.631 57.405 1.00 35.42 173 ASN C CA 1
ATOM 2642 C C . ASN C 1 98 ? 17.111 -13.177 57.556 1.00 32.31 173 ASN C C 1
ATOM 2643 O O . ASN C 1 98 ? 18.011 -14.022 57.592 1.00 33.31 173 ASN C O 1
ATOM 2648 N N . LYS C 1 99 ? 17.340 -11.865 57.619 1.00 29.36 174 LYS C N 1
ATOM 2649 C CA . LYS C 1 99 ? 18.672 -11.298 57.803 1.00 29.19 174 LYS C CA 1
ATOM 2650 C C . LYS C 1 99 ? 19.663 -11.859 56.786 1.00 31.21 174 LYS C C 1
ATOM 2651 O O . LYS C 1 99 ? 20.762 -12.318 57.124 1.00 27.91 174 LYS C O 1
ATOM 2657 N N . GLU C 1 100 ? 19.253 -11.821 55.519 1.00 20.43 175 GLU C N 1
ATOM 2658 C CA . GLU C 1 100 ? 20.056 -12.250 54.391 1.00 19.87 175 GLU C CA 1
ATOM 2659 C C . GLU C 1 100 ? 20.459 -11.012 53.621 1.00 17.82 175 GLU C C 1
ATOM 2660 O O . GLU C 1 100 ? 19.592 -10.212 53.210 1.00 17.30 175 GLU C O 1
ATOM 2666 N N . TYR C 1 101 ? 21.748 -10.884 53.405 1.00 14.72 176 TYR C N 1
ATOM 2667 C CA . TYR C 1 101 ? 22.321 -9.930 52.473 1.00 12.80 176 TYR C CA 1
ATOM 2668 C C . TYR C 1 101 ? 22.131 -10.426 51.040 1.00 13.06 176 TYR C C 1
ATOM 2669 O O . TYR C 1 101 ? 21.762 -11.583 50.802 1.00 16.32 176 TYR C O 1
ATOM 2678 N N . GLY C 1 102 ? 22.375 -9.524 50.092 1.00 11.87 177 GLY C N 1
ATOM 2679 C CA . GLY C 1 102 ? 22.218 -9.811 48.683 1.00 13.19 177 GLY C CA 1
ATOM 2680 C C . GLY C 1 102 ? 23.445 -10.505 48.140 1.00 10.73 177 GLY C C 1
ATOM 2681 O O . GLY C 1 102 ? 24.398 -10.814 48.846 1.00 11.71 177 GLY C O 1
ATOM 2682 N N . GLY C 1 103 ? 23.403 -10.768 46.840 1.00 12.76 178 GLY C N 1
ATOM 2683 C CA . GLY C 1 103 ? 24.520 -11.445 46.222 1.00 13.11 178 GLY C CA 1
ATOM 2684 C C . GLY C 1 103 ? 24.455 -12.943 46.445 1.00 12.98 178 GLY C C 1
ATOM 2685 O O . GLY C 1 103 ? 23.519 -13.510 47.026 1.00 17.20 178 GLY C O 1
ATOM 2686 N N . ASP C 1 104 ? 25.476 -13.598 45.937 1.00 12.11 179 ASP C N 1
ATOM 2687 C CA . ASP C 1 104 ? 25.619 -15.038 46.136 1.00 13.72 179 ASP C CA 1
ATOM 2688 C C . ASP C 1 104 ? 26.322 -15.266 47.465 1.00 13.96 179 ASP C C 1
ATOM 2689 O O . ASP C 1 104 ? 27.189 -14.483 47.865 1.00 11.89 179 ASP C O 1
ATOM 2694 N N . LYS C 1 105 ? 25.930 -16.328 48.160 1.00 14.12 180 LYS C N 1
ATOM 2695 C CA . LYS C 1 105 ? 26.592 -16.624 49.420 1.00 12.88 180 LYS C CA 1
ATOM 2696 C C . LYS C 1 105 ? 28.023 -17.104 49.167 1.00 13.51 180 LYS C C 1
ATOM 2697 O O . LYS C 1 105 ? 28.282 -17.846 48.219 1.00 11.90 180 LYS C O 1
ATOM 2703 N N . TYR C 1 106 ? 28.958 -16.659 50.014 1.00 10.38 181 TYR C N 1
ATOM 2704 C CA . TYR C 1 106 ? 30.373 -17.015 49.887 1.00 9.50 181 TYR C CA 1
ATOM 2705 C C . TYR C 1 106 ? 30.845 -17.568 51.220 1.00 11.92 181 TYR C C 1
ATOM 2706 O O . TYR C 1 106 ? 30.798 -16.857 52.229 1.00 13.27 181 TYR C O 1
ATOM 2715 N N . GLU C 1 107 ? 31.276 -18.844 51.215 1.00 10.18 182 GLU C N 1
ATOM 2716 C CA . GLU C 1 107 ? 31.742 -19.556 52.414 1.00 11.49 182 GLU C CA 1
ATOM 2717 C C . GLU C 1 107 ? 33.127 -20.095 52.123 1.00 10.62 182 GLU C C 1
ATOM 2718 O O . GLU C 1 107 ? 33.251 -21.189 51.566 1.00 13.11 182 GLU C O 1
ATOM 2724 N N . ASN C 1 108 ? 34.125 -19.279 52.451 1.00 11.56 183 ASN C N 1
ATOM 2725 C CA . ASN C 1 108 ? 35.538 -19.621 52.330 1.00 11.84 183 ASN C CA 1
ATOM 2726 C C . ASN C 1 108 ? 35.829 -20.221 50.963 1.00 13.96 183 ASN C C 1
ATOM 2727 O O . ASN C 1 108 ? 36.473 -21.272 50.836 1.00 16.81 183 ASN C O 1
ATOM 2732 N N . GLY C 1 109 ? 35.338 -19.526 49.935 1.00 14.90 184 GLY C N 1
ATOM 2733 C CA . GLY C 1 109 ? 35.568 -19.922 48.568 1.00 14.76 184 GLY C CA 1
ATOM 2734 C C . GLY C 1 109 ? 34.411 -20.616 47.898 1.00 18.24 184 GLY C C 1
ATOM 2735 O O . GLY C 1 109 ? 34.390 -20.663 46.661 1.00 15.26 184 GLY C O 1
ATOM 2736 N N . VAL C 1 110 ? 33.483 -21.202 48.666 1.00 12.11 185 VAL C N 1
ATOM 2737 C CA . VAL C 1 110 ? 32.384 -21.969 48.093 1.00 13.15 185 VAL C CA 1
ATOM 2738 C C . VAL C 1 110 ? 31.225 -21.013 47.872 1.00 14.18 185 VAL C C 1
ATOM 2739 O O . VAL C 1 110 ? 30.725 -20.396 48.820 1.00 12.46 185 VAL C O 1
ATOM 2743 N N . ILE C 1 111 ? 30.813 -20.849 46.619 1.00 12.88 186 ILE C N 1
ATOM 2744 C CA . ILE C 1 111 ? 29.765 -19.903 46.264 1.00 12.82 186 ILE C CA 1
ATOM 2745 C C . ILE C 1 111 ? 28.455 -20.639 46.032 1.00 16.14 186 ILE C C 1
ATOM 2746 O O . ILE C 1 111 ? 28.401 -21.619 45.277 1.00 16.72 186 ILE C O 1
ATOM 2751 N N . THR C 1 112 ? 27.385 -20.157 46.653 1.00 15.18 187 THR C N 1
ATOM 2752 C CA . THR C 1 112 ? 26.044 -20.664 46.391 1.00 18.91 187 THR C CA 1
ATOM 2753 C C . THR C 1 112 ? 25.313 -19.550 45.668 1.00 17.30 187 THR C C 1
ATOM 2754 O O . THR C 1 112 ? 25.117 -18.466 46.231 1.00 17.07 187 THR C O 1
ATOM 2758 N N . HIS C 1 113 ? 24.958 -19.787 44.409 1.00 18.74 188 HIS C N 1
ATOM 2759 C CA . HIS C 1 113 ? 24.310 -18.736 43.644 1.00 20.07 188 HIS C CA 1
ATOM 2760 C C . HIS C 1 113 ? 22.909 -18.504 44.186 1.00 23.54 188 HIS C C 1
ATOM 2761 O O . HIS C 1 113 ? 22.196 -19.450 44.543 1.00 34.83 188 HIS C O 1
ATOM 2768 N N . ARG C 1 114 ? 22.525 -17.237 44.284 1.00 22.41 189 ARG C N 1
ATOM 2769 C CA . ARG C 1 114 ? 21.231 -16.839 44.839 1.00 28.70 189 ARG C CA 1
ATOM 2770 C C . ARG C 1 114 ? 20.563 -15.871 43.873 1.00 37.53 189 ARG C C 1
ATOM 2771 O O . ARG C 1 114 ? 20.595 -14.649 44.078 1.00 41.92 189 ARG C O 1
ATOM 2779 N N . PRO C 1 115 ? 19.944 -16.383 42.801 1.00 45.65 190 PRO C N 1
ATOM 2780 C CA . PRO C 1 115 ? 19.247 -15.567 41.801 1.00 53.98 190 PRO C CA 1
ATOM 2781 C C . PRO C 1 115 ? 18.046 -14.826 42.380 1.00 56.22 190 PRO C C 1
ATOM 2782 O O . PRO C 1 115 ? 17.276 -15.417 43.135 1.00 62.14 190 PRO C O 1
ATOM 2786 N N . GLY D 1 1 ? 7.999 19.933 74.680 1.00 19.88 76 GLY D N 1
ATOM 2787 C CA . GLY D 1 1 ? 7.884 21.273 75.238 1.00 24.15 76 GLY D CA 1
ATOM 2788 C C . GLY D 1 1 ? 8.508 22.295 74.323 1.00 16.34 76 GLY D C 1
ATOM 2789 O O . GLY D 1 1 ? 9.089 21.928 73.298 1.00 19.23 76 GLY D O 1
ATOM 2790 N N . ALA D 1 2 ? 8.341 23.582 74.644 1.00 20.81 77 ALA D N 1
ATOM 2791 C CA . ALA D 1 2 ? 8.883 24.646 73.802 1.00 22.29 77 ALA D CA 1
ATOM 2792 C C . ALA D 1 2 ? 10.407 24.644 73.765 1.00 23.69 77 ALA D C 1
ATOM 2793 O O . ALA D 1 2 ? 10.996 25.221 72.844 1.00 30.28 77 ALA D O 1
ATOM 2795 N N . MET D 1 3 ? 11.061 23.994 74.726 1.00 23.08 78 MET D N 1
ATOM 2796 C CA A MET D 1 3 ? 12.516 23.954 74.764 0.52 20.62 78 MET D CA 1
ATOM 2797 C CA B MET D 1 3 ? 12.515 23.942 74.803 0.48 20.92 78 MET D CA 1
ATOM 2798 C C . MET D 1 3 ? 13.073 22.594 74.369 1.00 15.96 78 MET D C 1
ATOM 2799 O O . MET D 1 3 ? 14.270 22.344 74.530 1.00 16.89 78 MET D O 1
ATOM 2808 N N . THR D 1 4 ? 12.238 21.720 73.829 1.00 14.66 79 THR D N 1
ATOM 2809 C CA . THR D 1 4 ? 12.703 20.411 73.417 1.00 14.28 79 THR D CA 1
ATOM 2810 C C . THR D 1 4 ? 13.619 20.451 72.206 1.00 17.80 79 THR D C 1
ATOM 2811 O O . THR D 1 4 ? 13.313 21.080 71.184 1.00 17.18 79 THR D O 1
ATOM 2815 N N . VAL D 1 5 ? 14.723 19.755 72.322 1.00 14.99 80 VAL D N 1
ATOM 2816 C CA . VAL D 1 5 ? 15.742 19.604 71.303 1.00 15.36 80 VAL D CA 1
ATOM 2817 C C . VAL D 1 5 ? 15.687 18.136 70.900 1.00 14.83 80 VAL D C 1
ATOM 2818 O O . VAL D 1 5 ? 16.259 17.283 71.591 1.00 15.77 80 VAL D O 1
ATOM 2822 N N . LEU D 1 6 ? 14.958 17.817 69.834 1.00 13.97 81 LEU D N 1
ATOM 2823 C CA . LEU D 1 6 ? 14.865 16.435 69.365 1.00 14.07 81 LEU D CA 1
ATOM 2824 C C . LEU D 1 6 ? 15.971 16.141 68.362 1.00 15.15 81 LEU D C 1
ATOM 2825 O O . LEU D 1 6 ? 16.047 16.798 67.314 1.00 15.01 81 LEU D O 1
ATOM 2830 N N . PHE D 1 7 ? 16.802 15.135 68.639 1.00 15.27 82 PHE D N 1
ATOM 2831 C CA . PHE D 1 7 ? 17.772 14.648 67.654 1.00 15.58 82 PHE D CA 1
ATOM 2832 C C . PHE D 1 7 ? 17.091 13.794 66.572 1.00 16.63 82 PHE D C 1
ATOM 2833 O O . PHE D 1 7 ? 16.564 12.718 66.871 1.00 23.65 82 PHE D O 1
ATOM 2841 N N . GLU D 1 8 ? 17.229 14.185 65.313 1.00 21.70 83 GLU D N 1
ATOM 2842 C CA . GLU D 1 8 ? 16.640 13.421 64.219 1.00 29.93 83 GLU D CA 1
ATOM 2843 C C . GLU D 1 8 ? 17.669 12.744 63.323 1.00 32.60 83 GLU D C 1
ATOM 2844 O O . GLU D 1 8 ? 17.278 11.992 62.417 1.00 30.85 83 GLU D O 1
ATOM 2850 N N . GLY D 1 9 ? 18.964 12.959 63.563 1.00 22.94 84 GLY D N 1
ATOM 2851 C CA . GLY D 1 9 ? 19.983 12.168 62.899 1.00 30.08 84 GLY D CA 1
ATOM 2852 C C . GLY D 1 9 ? 20.522 12.844 61.656 1.00 23.08 84 GLY D C 1
ATOM 2853 O O . GLY D 1 9 ? 20.277 14.014 61.402 1.00 19.23 84 GLY D O 1
ATOM 2854 N N . CYS D 1 10 ? 21.254 12.056 60.862 1.00 27.93 85 CYS D N 1
ATOM 2855 C CA . CYS D 1 10 ? 21.879 12.543 59.637 1.00 22.29 85 CYS D CA 1
ATOM 2856 C C . CYS D 1 10 ? 20.823 13.066 58.674 1.00 18.29 85 CYS D C 1
ATOM 2857 O O . CYS D 1 10 ? 19.713 12.546 58.609 1.00 23.60 85 CYS D O 1
ATOM 2860 N N . ASP D 1 11 ? 21.164 14.113 57.929 1.00 16.92 86 ASP D N 1
ATOM 2861 C CA . ASP D 1 11 ? 20.312 14.677 56.855 1.00 17.44 86 ASP D CA 1
ATOM 2862 C C . ASP D 1 11 ? 21.018 14.382 55.528 1.00 19.99 86 ASP D C 1
ATOM 2863 O O . ASP D 1 11 ? 21.858 15.173 55.097 1.00 29.43 86 ASP D O 1
ATOM 2868 N N . TYR D 1 12 ? 20.697 13.239 54.880 1.00 14.69 87 TYR D N 1
ATOM 2869 C CA . TYR D 1 12 ? 21.287 12.899 53.588 1.00 14.96 87 TYR D CA 1
ATOM 2870 C C . TYR D 1 12 ? 20.330 13.376 52.497 1.00 15.57 87 TYR D C 1
ATOM 2871 O O . TYR D 1 12 ? 19.205 12.898 52.420 1.00 16.50 87 TYR D O 1
ATOM 2880 N N . ASN D 1 13 ? 20.803 14.290 51.632 1.00 15.52 88 ASN D N 1
ATOM 2881 C CA . ASN D 1 13 ? 19.953 14.853 50.596 1.00 16.66 88 ASN D CA 1
ATOM 2882 C C . ASN D 1 13 ? 20.495 14.623 49.194 1.00 17.24 88 ASN D C 1
ATOM 2883 O O . ASN D 1 13 ? 20.005 15.250 48.250 1.00 18.50 88 ASN D O 1
ATOM 2888 N N . HIS D 1 14 ? 21.480 13.744 49.027 1.00 9.04 89 HIS D N 1
ATOM 2889 C CA . HIS D 1 14 ? 21.948 13.368 47.706 1.00 8.08 89 HIS D CA 1
ATOM 2890 C C . HIS D 1 14 ? 22.041 11.857 47.713 1.00 10.76 89 HIS D C 1
ATOM 2891 O O . HIS D 1 14 ? 22.717 11.292 48.584 1.00 10.17 89 HIS D O 1
ATOM 2898 N N . TRP D 1 15 ? 21.358 11.192 46.769 1.00 8.36 90 TRP D N 1
ATOM 2899 C CA . TRP D 1 15 ? 21.267 9.733 46.820 1.00 8.14 90 TRP D CA 1
ATOM 2900 C C . TRP D 1 15 ? 21.659 9.112 45.486 1.00 8.18 90 TRP D C 1
ATOM 2901 O O . TRP D 1 15 ? 21.304 9.621 44.407 1.00 8.99 90 TRP D O 1
ATOM 2912 N N . LEU D 1 16 ? 22.357 7.999 45.585 1.00 9.15 91 LEU D N 1
ATOM 2913 C CA . LEU D 1 16 ? 22.721 7.150 44.452 1.00 8.76 91 LEU D CA 1
ATOM 2914 C C . LEU D 1 16 ? 21.720 6.004 44.352 1.00 8.85 91 LEU D C 1
ATOM 2915 O O . LEU D 1 16 ? 21.410 5.340 45.351 1.00 9.45 91 LEU D O 1
ATOM 2920 N N . ILE D 1 17 ? 21.207 5.761 43.143 1.00 7.03 92 ILE D N 1
ATOM 2921 C CA . ILE D 1 17 ? 20.257 4.671 42.891 1.00 8.78 92 ILE D CA 1
ATOM 2922 C C . ILE D 1 17 ? 20.883 3.852 41.776 1.00 8.81 92 ILE D C 1
ATOM 2923 O O . ILE D 1 17 ? 21.020 4.363 40.644 1.00 10.38 92 ILE D O 1
ATOM 2928 N N . THR D 1 18 ? 21.323 2.627 42.069 1.00 8.80 93 THR D N 1
ATOM 2929 C CA . THR D 1 18 ? 21.813 1.782 40.973 1.00 9.46 93 THR D CA 1
ATOM 2930 C C . THR D 1 18 ? 20.714 0.857 40.439 1.00 10.61 93 THR D C 1
ATOM 2931 O O . THR D 1 18 ? 19.730 0.550 41.134 1.00 11.85 93 THR D O 1
ATOM 2935 N N . MET D 1 19 ? 20.894 0.392 39.197 1.00 11.59 94 MET D N 1
ATOM 2936 C CA A MET D 1 19 ? 19.881 -0.410 38.530 0.51 12.91 94 MET D CA 1
ATOM 2937 C CA B MET D 1 19 ? 19.889 -0.387 38.482 0.49 12.92 94 MET D CA 1
ATOM 2938 C C . MET D 1 19 ? 20.477 -1.695 37.981 1.00 14.45 94 MET D C 1
ATOM 2939 O O . MET D 1 19 ? 21.660 -1.771 37.673 1.00 19.99 94 MET D O 1
ATOM 2948 N N . ASP D 1 20 ? 19.626 -2.716 37.896 1.00 15.67 95 ASP D N 1
ATOM 2949 C CA . ASP D 1 20 ? 19.985 -4.046 37.421 1.00 19.05 95 ASP D CA 1
ATOM 2950 C C . ASP D 1 20 ? 19.382 -4.188 36.040 1.00 20.81 95 ASP D C 1
ATOM 2951 O O . ASP D 1 20 ? 18.169 -4.363 35.903 1.00 28.08 95 ASP D O 1
ATOM 2956 N N . PHE D 1 21 ? 20.234 -4.129 35.017 1.00 23.15 96 PHE D N 1
ATOM 2957 C CA . PHE D 1 21 ? 19.839 -4.411 33.650 1.00 29.05 96 PHE D CA 1
ATOM 2958 C C . PHE D 1 21 ? 20.400 -5.756 33.187 1.00 37.43 96 PHE D C 1
ATOM 2959 O O . PHE D 1 21 ? 20.370 -6.050 31.992 1.00 38.39 96 PHE D O 1
ATOM 2967 N N . SER D 1 22 ? 20.925 -6.574 34.108 1.00 32.61 97 SER D N 1
ATOM 2968 C CA . SER D 1 22 ? 21.601 -7.814 33.702 1.00 34.85 97 SER D CA 1
ATOM 2969 C C . SER D 1 22 ? 20.627 -8.861 33.180 1.00 46.39 97 SER D C 1
ATOM 2970 O O . SER D 1 22 ? 21.026 -9.736 32.395 1.00 50.65 97 SER D O 1
ATOM 2973 N N . LYS D 1 23 ? 19.366 -8.814 33.619 1.00 43.73 98 LYS D N 1
ATOM 2974 C CA . LYS D 1 23 ? 18.412 -9.847 33.226 1.00 52.91 98 LYS D CA 1
ATOM 2975 C C . LYS D 1 23 ? 18.222 -9.885 31.717 1.00 57.50 98 LYS D C 1
ATOM 2976 O O . LYS D 1 23 ? 18.140 -10.971 31.126 1.00 61.72 98 LYS D O 1
ATOM 2982 N N . GLU D 1 24 ? 18.187 -8.716 31.069 0.96 59.37 99 GLU D N 1
ATOM 2983 C CA . GLU D 1 24 ? 17.525 -8.622 29.772 0.96 64.40 99 GLU D CA 1
ATOM 2984 C C . GLU D 1 24 ? 18.169 -9.529 28.738 0.96 63.70 99 GLU D C 1
ATOM 2985 O O . GLU D 1 24 ? 19.384 -9.747 28.740 0.96 63.41 99 GLU D O 1
ATOM 2991 N N . GLU D 1 25 ? 17.324 -10.083 27.869 0.71 67.88 100 GLU D N 1
ATOM 2992 C CA . GLU D 1 25 ? 17.824 -10.815 26.715 0.71 73.03 100 GLU D CA 1
ATOM 2993 C C . GLU D 1 25 ? 18.579 -9.884 25.774 0.71 72.28 100 GLU D C 1
ATOM 2994 O O . GLU D 1 25 ? 19.622 -10.257 25.225 0.71 72.71 100 GLU D O 1
ATOM 3000 N N . THR D 1 26 ? 18.075 -8.662 25.589 1.00 65.49 101 THR D N 1
ATOM 3001 C CA . THR D 1 26 ? 18.708 -7.699 24.703 1.00 60.28 101 THR D CA 1
ATOM 3002 C C . THR D 1 26 ? 19.229 -6.515 25.506 1.00 51.90 101 THR D C 1
ATOM 3003 O O . THR D 1 26 ? 18.443 -5.805 26.148 1.00 55.40 101 THR D O 1
ATOM 3007 N N . PRO D 1 27 ? 20.535 -6.271 25.500 1.00 41.22 102 PRO D N 1
ATOM 3008 C CA . PRO D 1 27 ? 21.096 -5.234 26.373 1.00 41.69 102 PRO D CA 1
ATOM 3009 C C . PRO D 1 27 ? 20.648 -3.849 25.934 1.00 33.83 102 PRO D C 1
ATOM 3010 O O . PRO D 1 27 ? 20.520 -3.565 24.738 1.00 39.23 102 PRO D O 1
ATOM 3014 N N . LYS D 1 28 ? 20.411 -2.985 26.922 1.00 31.59 103 LYS D N 1
ATOM 3015 C CA . LYS D 1 28 ? 20.037 -1.602 26.649 1.00 29.96 103 LYS D CA 1
ATOM 3016 C C . LYS D 1 28 ? 21.250 -0.797 26.192 1.00 26.80 103 LYS D C 1
ATOM 3017 O O . LYS D 1 28 ? 22.355 -0.959 26.714 1.00 33.07 103 LYS D O 1
ATOM 3023 N N . SER D 1 29 ? 21.045 0.097 25.225 1.00 27.37 104 SER D N 1
ATOM 3024 C CA . SER D 1 29 ? 22.097 1.036 24.877 1.00 27.74 104 SER D CA 1
ATOM 3025 C C . SER D 1 29 ? 22.268 2.054 26.006 1.00 23.88 104 SER D C 1
ATOM 3026 O O . SER D 1 29 ? 21.403 2.174 26.886 1.00 22.76 104 SER D O 1
ATOM 3029 N N . PRO D 1 30 ? 23.389 2.798 26.016 1.00 21.44 105 PRO D N 1
ATOM 3030 C CA . PRO D 1 30 ? 23.538 3.855 27.035 1.00 24.04 105 PRO D CA 1
ATOM 3031 C C . PRO D 1 30 ? 22.365 4.813 27.066 1.00 19.78 105 PRO D C 1
ATOM 3032 O O . PRO D 1 30 ? 21.911 5.171 28.169 1.00 16.43 105 PRO D O 1
ATOM 3036 N N . GLU D 1 31 ? 21.859 5.231 25.902 1.00 21.21 106 GLU D N 1
ATOM 3037 C CA . GLU D 1 31 ? 20.708 6.130 25.876 1.00 24.16 106 GLU D CA 1
ATOM 3038 C C . GLU D 1 31 ? 19.505 5.494 26.538 1.00 21.54 106 GLU D C 1
ATOM 3039 O O . GLU D 1 31 ? 18.784 6.155 27.294 1.00 19.88 106 GLU D O 1
ATOM 3045 N N . GLU D 1 32 ? 19.256 4.224 26.245 1.00 19.81 107 GLU D N 1
ATOM 3046 C CA . GLU D 1 32 ? 18.131 3.547 26.859 1.00 19.04 107 GLU D CA 1
ATOM 3047 C C . GLU D 1 32 ? 18.317 3.452 28.356 1.00 19.36 107 GLU D C 1
ATOM 3048 O O . GLU D 1 32 ? 17.339 3.521 29.101 1.00 18.50 107 GLU D O 1
ATOM 3054 N N . MET D 1 33 ? 19.560 3.292 28.824 1.00 16.59 108 MET D N 1
ATOM 3055 C CA . MET D 1 33 ? 19.751 3.248 30.262 1.00 14.11 108 MET D CA 1
ATOM 3056 C C . MET D 1 33 ? 19.431 4.598 30.880 1.00 13.28 108 MET D C 1
ATOM 3057 O O . MET D 1 33 ? 18.811 4.665 31.948 1.00 12.26 108 MET D O 1
ATOM 3062 N N . VAL D 1 34 ? 19.904 5.678 30.262 1.00 13.90 109 VAL D N 1
ATOM 3063 C CA . VAL D 1 34 ? 19.669 7.003 30.849 1.00 14.83 109 VAL D CA 1
ATOM 3064 C C . VAL D 1 34 ? 18.181 7.336 30.825 1.00 13.80 109 VAL D C 1
ATOM 3065 O O . VAL D 1 34 ? 17.654 7.901 31.792 1.00 13.01 109 VAL D O 1
ATOM 3069 N N . ALA D 1 35 ? 17.481 6.958 29.753 1.00 15.67 110 ALA D N 1
ATOM 3070 C CA . ALA D 1 35 ? 16.028 7.153 29.708 1.00 16.87 110 ALA D CA 1
ATOM 3071 C C . ALA D 1 35 ? 15.365 6.369 30.822 1.00 15.08 110 ALA D C 1
ATOM 3072 O O . ALA D 1 35 ? 14.427 6.852 31.450 1.00 16.72 110 ALA D O 1
ATOM 3074 N N . ALA D 1 36 ? 15.876 5.172 31.107 1.00 14.26 111 ALA D N 1
ATOM 3075 C CA . ALA D 1 36 ? 15.359 4.388 32.222 1.00 14.84 111 ALA D CA 1
ATOM 3076 C C . ALA D 1 36 ? 15.624 5.074 33.554 1.00 14.63 111 ALA D C 1
ATOM 3077 O O . ALA D 1 36 ? 14.766 5.048 34.455 1.00 15.32 111 ALA D O 1
ATOM 3079 N N . TYR D 1 37 ? 16.814 5.657 33.737 1.00 11.50 112 TYR D N 1
ATOM 3080 C CA . TYR D 1 37 ? 17.083 6.362 34.987 1.00 11.05 112 TYR D CA 1
ATOM 3081 C C . TYR D 1 37 ? 16.063 7.464 35.192 1.00 10.46 112 TYR D C 1
ATOM 3082 O O . TYR D 1 37 ? 15.535 7.659 36.299 1.00 10.89 112 TYR D O 1
ATOM 3091 N N . GLU D 1 38 ? 15.802 8.236 34.139 1.00 11.61 113 GLU D N 1
ATOM 3092 C CA . GLU D 1 38 ? 14.862 9.350 34.257 1.00 12.33 113 GLU D CA 1
ATOM 3093 C C . GLU D 1 38 ? 13.468 8.870 34.638 1.00 12.89 113 GLU D C 1
ATOM 3094 O O . GLU D 1 38 ? 12.811 9.478 35.501 1.00 13.72 113 GLU D O 1
ATOM 3100 N N A GLU D 1 39 ? 12.988 7.785 34.003 0.40 13.42 114 GLU D N 1
ATOM 3101 N N B GLU D 1 39 ? 12.981 7.812 33.983 0.60 13.44 114 GLU D N 1
ATOM 3102 C CA A GLU D 1 39 ? 11.648 7.275 34.315 0.40 14.16 114 GLU D CA 1
ATOM 3103 C CA B GLU D 1 39 ? 11.667 7.271 34.331 0.60 14.13 114 GLU D CA 1
ATOM 3104 C C A GLU D 1 39 ? 11.568 6.624 35.695 0.40 17.18 114 GLU D C 1
ATOM 3105 C C B GLU D 1 39 ? 11.637 6.761 35.769 0.60 16.01 114 GLU D C 1
ATOM 3106 O O A GLU D 1 39 ? 10.502 6.657 36.317 0.40 16.06 114 GLU D O 1
ATOM 3107 O O B GLU D 1 39 ? 10.684 7.026 36.509 0.60 15.52 114 GLU D O 1
ATOM 3118 N N . THR D 1 40 ? 12.658 6.001 36.170 1.00 11.80 115 THR D N 1
ATOM 3119 C CA . THR D 1 40 ? 12.703 5.474 37.529 1.00 10.91 115 THR D CA 1
ATOM 3120 C C . THR D 1 40 ? 12.754 6.602 38.551 1.00 13.83 115 THR D C 1
ATOM 3121 O O . THR D 1 40 ? 12.048 6.566 39.566 1.00 12.06 115 THR D O 1
ATOM 3125 N N . CYS D 1 41 ? 13.561 7.635 38.285 1.00 10.30 116 CYS D N 1
ATOM 3126 C CA . CYS D 1 41 ? 13.605 8.797 39.186 1.00 12.35 116 CYS D CA 1
ATOM 3127 C C . CYS D 1 41 ? 12.226 9.430 39.358 1.00 13.28 116 CYS D C 1
ATOM 3128 O O . CYS D 1 41 ? 11.780 9.706 40.490 1.00 12.85 116 CYS D O 1
ATOM 3131 N N . ALA D 1 42 ? 11.536 9.639 38.247 1.00 12.41 117 ALA D N 1
ATOM 3132 C CA . ALA D 1 42 ? 10.199 10.244 38.289 1.00 13.56 117 ALA D CA 1
ATOM 3133 C C . ALA D 1 42 ? 9.227 9.343 39.048 1.00 17.05 117 ALA D C 1
ATOM 3134 O O . ALA D 1 42 ? 8.445 9.818 39.878 1.00 18.35 117 ALA D O 1
ATOM 3136 N N . GLN D 1 43 ? 9.288 8.029 38.797 1.00 13.65 118 GLN D N 1
ATOM 3137 C CA . GLN D 1 43 ? 8.359 7.106 39.450 1.00 17.94 118 GLN D CA 1
ATOM 3138 C C . GLN D 1 43 ? 8.565 7.079 40.961 1.00 16.13 118 GLN D C 1
ATOM 3139 O O . GLN D 1 43 ? 7.591 7.104 41.731 1.00 17.14 118 GLN D O 1
ATOM 3145 N N . GLY D 1 44 ? 9.821 7.037 41.398 1.00 14.93 119 GLY D N 1
ATOM 3146 C CA . GLY D 1 44 ? 10.115 6.930 42.822 1.00 12.54 119 GLY D CA 1
ATOM 3147 C C . GLY D 1 44 ? 9.784 8.209 43.554 1.00 14.59 119 GLY D C 1
ATOM 3148 O O . GLY D 1 44 ? 9.318 8.174 44.699 1.00 16.66 119 GLY D O 1
ATOM 3149 N N . LEU D 1 45 ? 10.020 9.352 42.909 1.00 13.42 120 LEU D N 1
ATOM 3150 C CA . LEU D 1 45 ? 9.724 10.613 43.562 1.00 15.59 120 LEU D CA 1
ATOM 3151 C C . LEU D 1 45 ? 8.260 11.023 43.435 1.00 19.46 120 LEU D C 1
ATOM 3152 O O . LEU D 1 45 ? 7.825 11.946 44.130 1.00 18.85 120 LEU D O 1
ATOM 3157 N N . GLY D 1 46 ? 7.476 10.373 42.577 1.00 17.11 121 GLY D N 1
ATOM 3158 C CA . GLY D 1 46 ? 6.092 10.780 42.425 1.00 18.80 121 GLY D CA 1
ATOM 3159 C C . GLY D 1 46 ? 5.941 12.095 41.695 1.00 18.63 121 GLY D C 1
ATOM 3160 O O . GLY D 1 46 ? 5.026 12.872 42.000 1.00 22.48 121 GLY D O 1
ATOM 3161 N N . ILE D 1 47 ? 6.837 12.387 40.753 1.00 20.52 122 ILE D N 1
ATOM 3162 C CA . ILE D 1 47 ? 6.826 13.660 40.043 1.00 21.65 122 ILE D CA 1
ATOM 3163 C C . ILE D 1 47 ? 6.941 13.404 38.542 1.00 19.60 122 ILE D C 1
ATOM 3164 O O . ILE D 1 47 ? 7.179 12.279 38.092 1.00 20.20 122 ILE D O 1
ATOM 3169 N N . SER D 1 48 ? 6.763 14.471 37.766 1.00 23.29 123 SER D N 1
ATOM 3170 C CA . SER D 1 48 ? 6.873 14.317 36.326 1.00 24.90 123 SER D CA 1
ATOM 3171 C C . SER D 1 48 ? 8.331 14.064 35.965 1.00 26.40 123 SER D C 1
ATOM 3172 O O . SER D 1 48 ? 9.247 14.409 36.722 1.00 21.62 123 SER D O 1
ATOM 3175 N N . VAL D 1 49 ? 8.548 13.423 34.809 1.00 23.46 124 VAL D N 1
ATOM 3176 C CA . VAL D 1 49 ? 9.916 13.250 34.320 1.00 18.18 124 VAL D CA 1
ATOM 3177 C C . VAL D 1 49 ? 10.610 14.599 34.203 1.00 19.13 124 VAL D C 1
ATOM 3178 O O . VAL D 1 49 ? 11.796 14.733 34.508 1.00 18.99 124 VAL D O 1
ATOM 3182 N N . GLU D 1 50 ? 9.876 15.633 33.797 1.00 28.40 125 GLU D N 1
ATOM 3183 C CA . GLU D 1 50 ? 10.491 16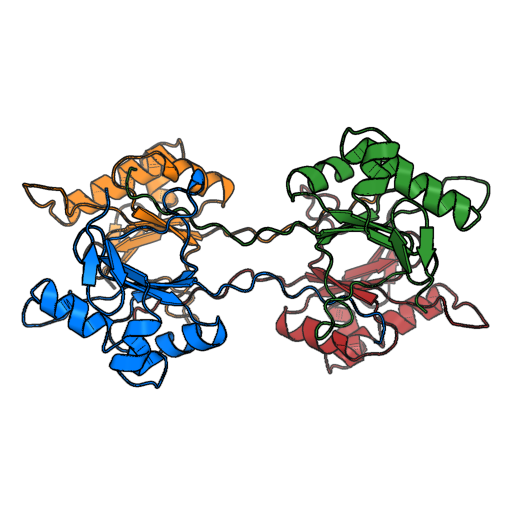.952 33.696 1.00 23.13 125 GLU D CA 1
ATOM 3184 C C . GLU D 1 50 ? 10.984 17.446 35.050 1.00 23.57 125 GLU D C 1
ATOM 3185 O O . GLU D 1 50 ? 12.123 17.908 35.169 1.00 26.95 125 GLU D O 1
ATOM 3191 N N . GLU D 1 51 ? 10.171 17.301 36.098 1.00 21.45 126 GLU D N 1
ATOM 3192 C CA . GLU D 1 51 ? 10.632 17.673 37.431 1.00 21.13 126 GLU D CA 1
ATOM 3193 C C . GLU D 1 51 ? 11.747 16.754 37.915 1.00 23.33 126 GLU D C 1
ATOM 3194 O O . GLU D 1 51 ? 12.663 17.194 38.630 1.00 22.24 126 GLU D O 1
ATOM 3200 N N . ALA D 1 52 ? 11.701 15.479 37.547 1.00 17.89 127 ALA D N 1
ATOM 3201 C CA . ALA D 1 52 ? 12.761 14.587 38.008 1.00 18.43 127 ALA D CA 1
ATOM 3202 C C . ALA D 1 52 ? 14.100 14.967 37.411 1.00 17.78 127 ALA D C 1
ATOM 3203 O O . ALA D 1 52 ? 15.145 14.804 38.066 1.00 18.04 127 ALA D O 1
ATOM 3205 N N . LYS D 1 53 ? 14.107 15.421 36.145 1.00 18.66 128 LYS D N 1
ATOM 3206 C CA . LYS D 1 53 ? 15.367 15.801 35.517 1.00 17.46 128 LYS D CA 1
ATOM 3207 C C . LYS D 1 53 ? 16.033 16.932 36.291 1.00 23.03 128 LYS D C 1
ATOM 3208 O O . LYS D 1 53 ? 17.265 17.033 36.314 1.00 21.65 128 LYS D O 1
ATOM 3214 N N . GLN D 1 54 ? 15.234 17.783 36.926 1.00 17.33 129 GLN D N 1
ATOM 3215 C CA . GLN D 1 54 ? 15.797 18.850 37.749 1.00 24.37 129 GLN D CA 1
ATOM 3216 C C . GLN D 1 54 ? 16.458 18.326 39.024 1.00 21.39 129 GLN D C 1
ATOM 3217 O O . GLN D 1 54 ? 17.322 19.012 39.571 1.00 23.93 129 GLN D O 1
ATOM 3223 N N . ARG D 1 55 ? 16.045 17.158 39.536 1.00 15.22 130 ARG D N 1
ATOM 3224 C CA . ARG D 1 55 ? 16.691 16.598 40.725 1.00 15.59 130 ARG D CA 1
ATOM 3225 C C . ARG D 1 55 ? 17.987 15.867 40.381 1.00 15.57 130 ARG D C 1
ATOM 3226 O O . ARG D 1 55 ? 18.886 15.774 41.217 1.00 11.54 130 ARG D O 1
ATOM 3234 N N . MET D 1 56 ? 18.077 15.281 39.192 1.00 13.21 131 MET D N 1
ATOM 3235 C CA . MET D 1 56 ? 19.210 14.457 38.831 1.00 11.70 131 MET D CA 1
ATOM 3236 C C . MET D 1 56 ? 20.412 15.331 38.516 1.00 11.06 131 MET D C 1
ATOM 3237 O O . MET D 1 56 ? 20.303 16.360 37.841 1.00 13.49 131 MET D O 1
ATOM 3242 N N . TYR D 1 57 ? 21.585 14.872 38.975 1.00 10.63 132 TYR D N 1
ATOM 3243 C CA . TYR D 1 57 ? 22.802 15.616 38.752 1.00 13.06 132 TYR D CA 1
ATOM 3244 C C . TYR D 1 57 ? 23.945 14.768 38.226 1.00 10.98 132 TYR D C 1
ATOM 3245 O O . TYR D 1 57 ? 24.945 15.330 37.789 1.00 11.98 132 TYR D O 1
ATOM 3254 N N . ALA D 1 58 ? 23.841 13.450 38.259 1.00 9.92 133 ALA D N 1
ATOM 3255 C CA . ALA D 1 58 ? 24.911 12.638 37.697 1.00 11.50 133 ALA D CA 1
ATOM 3256 C C . ALA D 1 58 ? 24.355 11.267 37.356 1.00 9.81 133 ALA D C 1
ATOM 3257 O O . ALA D 1 58 ? 23.309 10.858 37.861 1.00 10.10 133 ALA D O 1
ATOM 3259 N N . CYS D 1 59 ? 25.067 10.554 36.486 1.00 9.87 134 CYS D N 1
ATOM 3260 C CA . CYS D 1 59 ? 24.727 9.148 36.234 1.00 11.00 134 CYS D CA 1
ATOM 3261 C C . CYS D 1 59 ? 25.910 8.477 35.562 1.00 11.01 134 CYS D C 1
ATOM 3262 O O . CYS D 1 59 ? 26.852 9.131 35.122 1.00 11.47 134 CYS D O 1
ATOM 3265 N N . SER D 1 60 ? 25.821 7.152 35.431 1.00 9.62 135 SER D N 1
ATOM 3266 C CA . SER D 1 60 ? 26.800 6.422 34.628 1.00 10.56 135 SER D CA 1
ATOM 3267 C C . SER D 1 60 ? 26.107 5.240 33.981 1.00 10.77 135 SER D C 1
ATOM 3268 O O . SER D 1 60 ? 25.106 4.731 34.497 1.00 10.00 135 SER D O 1
ATOM 3271 N N . THR D 1 61 ? 26.684 4.772 32.870 1.00 12.05 136 THR D N 1
ATOM 3272 C CA . THR D 1 61 ? 26.333 3.490 32.288 1.00 13.62 136 THR D CA 1
ATOM 3273 C C . THR D 1 61 ? 27.561 2.615 32.123 1.00 16.83 136 THR D C 1
ATOM 3274 O O . THR D 1 61 ? 27.455 1.534 31.525 1.00 22.98 136 THR D O 1
ATOM 3278 N N . THR D 1 62 ? 28.732 3.088 32.561 1.00 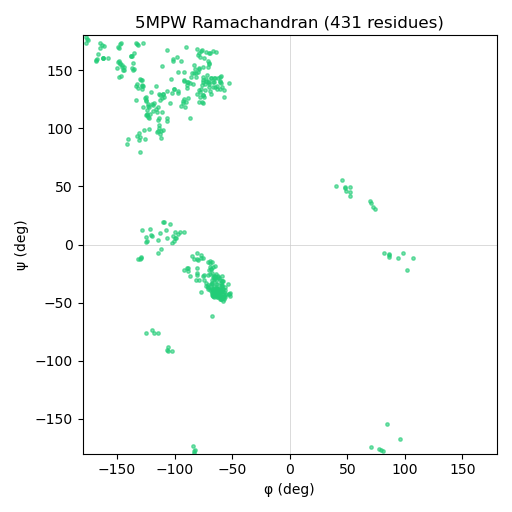15.57 137 THR D N 1
ATOM 3279 C CA . THR D 1 62 ? 30.001 2.406 32.310 1.00 17.06 137 THR D CA 1
ATOM 3280 C C . THR D 1 62 ? 30.583 1.919 33.632 1.00 19.03 137 THR D C 1
ATOM 3281 O O . THR D 1 62 ? 30.515 0.723 33.955 1.00 22.26 137 THR D O 1
ATOM 3285 N N . THR D 1 63 ? 31.155 2.852 34.401 1.00 16.86 138 THR D N 1
ATOM 3286 C CA . THR D 1 63 ? 31.754 2.524 35.691 1.00 18.83 138 THR D CA 1
ATOM 3287 C C . THR D 1 63 ? 30.740 1.835 36.592 1.00 19.52 138 THR D C 1
ATOM 3288 O O . THR D 1 63 ? 31.073 0.896 37.333 1.00 20.20 138 THR D O 1
ATOM 3292 N N . TYR D 1 64 ? 29.501 2.300 36.547 1.00 14.12 139 TYR D N 1
ATOM 3293 C CA . TYR D 1 64 ? 28.379 1.675 37.231 1.00 11.47 139 TYR D CA 1
ATOM 3294 C C . TYR D 1 64 ? 27.150 1.972 36.382 1.00 11.03 139 TYR D C 1
ATOM 3295 O O . TYR D 1 64 ? 27.210 2.757 35.416 1.00 12.37 139 TYR D O 1
ATOM 3304 N N . GLN D 1 65 ? 26.028 1.324 36.695 1.00 11.51 140 GLN D N 1
ATOM 3305 C CA . GLN D 1 65 ? 24.763 1.611 36.012 1.00 10.08 140 GLN D CA 1
ATOM 3306 C C . GLN D 1 65 ? 23.855 2.205 37.070 1.00 12.13 140 GLN D C 1
ATOM 3307 O O . GLN D 1 65 ? 23.284 1.476 37.890 1.00 12.87 140 GLN D O 1
ATOM 3313 N N . GLY D 1 66 ? 23.770 3.529 37.107 1.00 9.79 141 GLY D N 1
ATOM 3314 C CA . GLY D 1 66 ? 22.893 4.141 38.101 1.00 11.13 141 GLY D CA 1
ATOM 3315 C C . GLY D 1 66 ? 22.879 5.635 37.920 1.00 8.10 141 GLY D C 1
ATOM 3316 O O . GLY D 1 66 ? 23.559 6.183 37.041 1.00 10.49 141 GLY D O 1
ATOM 3317 N N . PHE D 1 67 ? 22.079 6.294 38.773 1.00 8.61 142 PHE D N 1
ATOM 3318 C CA . PHE D 1 67 ? 21.953 7.745 38.692 1.00 8.48 142 PHE D CA 1
ATOM 3319 C C . PHE D 1 67 ? 21.975 8.317 40.097 1.00 8.41 142 PHE D C 1
ATOM 3320 O O . PHE D 1 67 ? 21.781 7.600 41.082 1.00 7.40 142 PHE D O 1
ATOM 3328 N N . GLN D 1 68 ? 22.243 9.621 40.183 1.00 8.00 143 GLN D N 1
ATOM 3329 C CA . GLN D 1 68 ? 22.330 10.340 41.461 1.00 6.99 143 GLN D CA 1
ATOM 3330 C C . GLN D 1 68 ? 21.457 11.558 41.398 1.00 8.06 143 GLN D C 1
ATOM 3331 O O . GLN D 1 68 ? 21.458 12.275 40.388 1.00 8.90 143 GLN D O 1
ATOM 3337 N N . ALA D 1 69 ? 20.676 11.755 42.465 1.00 8.77 144 ALA D N 1
ATOM 3338 C CA . ALA D 1 69 ? 19.698 12.832 42.456 1.00 9.41 144 ALA D CA 1
ATOM 3339 C C . ALA D 1 69 ? 19.543 13.425 43.849 1.00 8.58 144 ALA D C 1
ATOM 3340 O O . ALA D 1 69 ? 19.764 12.747 44.849 1.00 9.56 144 ALA D O 1
ATOM 3342 N N . ILE D 1 70 ? 19.151 14.695 43.878 1.00 9.05 145 ILE D N 1
ATOM 3343 C CA . ILE D 1 70 ? 18.805 15.366 45.128 1.00 9.63 145 ILE D CA 1
ATOM 3344 C C . ILE D 1 70 ? 17.451 14.846 45.566 1.00 10.39 145 ILE D C 1
ATOM 3345 O O . ILE D 1 70 ? 16.480 14.893 44.794 1.00 12.11 145 ILE D O 1
ATOM 3350 N N . MET D 1 71 ? 17.367 14.371 46.803 1.00 10.72 146 MET D N 1
ATOM 3351 C CA . MET D 1 71 ? 16.102 13.911 47.376 1.00 11.61 146 MET D CA 1
ATOM 3352 C C . MET D 1 71 ? 16.331 13.721 48.869 1.00 10.67 146 MET D C 1
ATOM 3353 O O . MET D 1 71 ? 17.470 13.563 49.308 1.00 10.41 146 MET D O 1
ATOM 3358 N N . THR D 1 72 ? 15.251 13.746 49.638 1.00 11.32 147 THR D N 1
ATOM 3359 C CA . THR D 1 72 ? 15.426 13.479 51.073 1.00 11.16 147 THR D CA 1
ATOM 3360 C C . THR D 1 72 ? 15.531 11.984 51.328 1.00 11.84 147 THR D C 1
ATOM 3361 O O . THR D 1 72 ? 15.281 11.148 50.463 1.00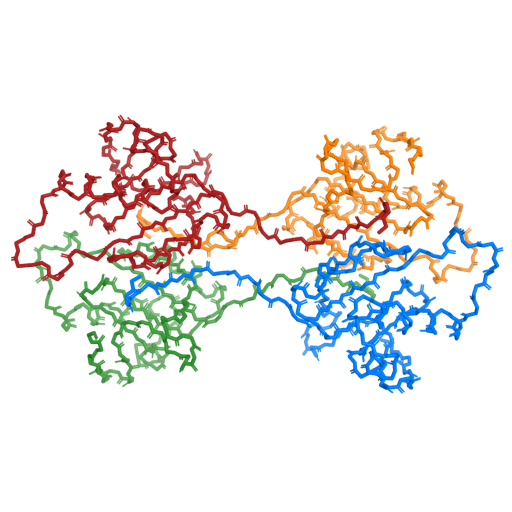 11.47 147 THR D O 1
ATOM 3365 N N . GLU D 1 73 ? 15.931 11.648 52.547 1.00 14.20 148 GLU D N 1
ATOM 3366 C CA . GLU D 1 73 ? 16.000 10.236 52.910 1.00 13.57 148 GLU D CA 1
ATOM 3367 C C . GLU D 1 73 ? 14.616 9.606 52.856 1.00 15.07 148 GLU D C 1
ATOM 3368 O O . GLU D 1 73 ? 14.473 8.456 52.422 1.00 11.43 148 GLU D O 1
ATOM 3374 N N . GLN D 1 74 ? 13.587 10.332 53.321 1.00 15.69 149 GLN D N 1
ATOM 3375 C CA . GLN D 1 74 ? 12.228 9.821 53.220 1.00 14.70 149 GLN D CA 1
ATOM 3376 C C . GLN D 1 74 ? 11.867 9.544 51.761 1.00 17.64 149 GLN D C 1
ATOM 3377 O O . GLN D 1 74 ? 11.214 8.541 51.447 1.00 16.14 149 GLN D O 1
ATOM 3383 N N . GLU D 1 75 ? 12.307 10.405 50.854 1.00 12.38 150 GLU D N 1
ATOM 3384 C CA . GLU D 1 75 ? 12.052 10.162 49.438 1.00 11.14 150 GLU D CA 1
ATOM 3385 C C . GLU D 1 75 ? 12.782 8.912 48.922 1.00 11.00 150 GLU D C 1
ATOM 3386 O O . GLU D 1 75 ? 12.213 8.130 48.130 1.00 11.74 150 GLU D O 1
ATOM 3392 N N . SER D 1 76 ? 14.044 8.707 49.325 1.00 9.42 151 SER D N 1
ATOM 3393 C CA . SER D 1 76 ? 14.818 7.586 48.816 1.00 10.91 151 SER D CA 1
ATOM 3394 C C . SER D 1 76 ? 14.194 6.245 49.176 1.00 12.03 151 SER D C 1
ATOM 3395 O O . SER D 1 76 ? 14.316 5.279 48.407 1.00 9.48 151 SER D O 1
ATOM 3398 N N . GLU D 1 77 ? 13.479 6.182 50.298 1.00 11.63 152 GLU D N 1
ATOM 3399 C CA . GLU D 1 77 ? 12.880 4.931 50.707 1.00 14.38 152 GLU D CA 1
ATOM 3400 C C . GLU D 1 77 ? 11.818 4.481 49.736 1.00 15.87 152 GLU D C 1
ATOM 3401 O O . GLU D 1 77 ? 11.567 3.279 49.625 1.00 20.16 152 GLU D O 1
ATOM 3407 N N . LYS D 1 78 ? 11.187 5.413 49.021 1.00 12.13 153 LYS D N 1
ATOM 3408 C CA . LYS D 1 78 ? 10.130 5.020 48.095 1.00 14.71 153 LYS D CA 1
ATOM 3409 C C . LYS D 1 78 ? 10.684 4.265 46.898 1.00 18.30 153 LYS D C 1
ATOM 3410 O O . LYS D 1 78 ? 9.905 3.621 46.175 1.00 22.58 153 LYS D O 1
ATOM 3416 N N . PHE D 1 79 ? 11.991 4.302 46.685 1.00 11.25 154 PHE D N 1
ATOM 3417 C CA . PHE D 1 79 ? 12.552 3.563 45.574 1.00 9.63 154 PHE D CA 1
ATOM 3418 C C . PHE D 1 79 ? 12.632 2.088 45.891 1.00 13.62 154 PHE D C 1
ATOM 3419 O O . PHE D 1 79 ? 12.847 1.292 44.987 1.00 11.74 154 PHE D O 1
ATOM 3427 N N . LYS D 1 80 ? 12.431 1.701 47.145 1.00 14.93 155 LYS D N 1
ATOM 3428 C CA . LYS D 1 80 ? 12.743 0.325 47.497 1.00 14.16 155 LYS D CA 1
ATOM 3429 C C . LYS D 1 80 ? 11.804 -0.656 46.846 1.00 14.93 155 LYS D C 1
ATOM 3430 O O . LYS D 1 80 ? 12.161 -1.818 46.706 1.00 13.93 155 LYS D O 1
ATOM 3436 N N . ASP D 1 81 ? 10.617 -0.205 46.425 1.00 14.08 156 ASP D N 1
ATOM 3437 C CA . ASP D 1 81 ? 9.602 -1.074 45.874 1.00 14.40 156 ASP D CA 1
ATOM 3438 C C . ASP D 1 81 ? 9.575 -1.063 44.349 1.00 15.08 156 ASP D C 1
ATOM 3439 O O . ASP D 1 81 ? 8.698 -1.710 43.759 1.00 19.77 156 ASP D O 1
ATOM 3444 N N . LEU D 1 82 ? 10.520 -0.388 43.706 1.00 13.10 157 LEU D N 1
ATOM 3445 C CA . LEU D 1 82 ? 10.492 -0.304 42.249 1.00 16.57 157 LEU D CA 1
ATOM 3446 C C . LEU D 1 82 ? 11.307 -1.424 41.619 1.00 16.85 157 LEU D C 1
ATOM 3447 O O . LEU D 1 82 ? 12.331 -1.847 42.153 1.00 18.53 157 LEU D O 1
ATOM 3452 N N . PRO D 1 83 ? 10.914 -1.887 40.463 1.00 17.41 158 PRO D N 1
ATOM 3453 C CA . PRO D 1 83 ? 11.654 -2.982 39.838 1.00 19.19 158 PRO D CA 1
ATOM 3454 C C . PRO D 1 83 ? 12.998 -2.501 39.332 1.00 16.12 158 PRO D C 1
ATOM 3455 O O . PRO D 1 83 ? 13.168 -1.358 38.891 1.00 21.29 158 PRO D O 1
ATOM 3459 N N . GLY D 1 84 ? 13.970 -3.405 39.419 1.00 15.06 159 GLY D N 1
ATOM 3460 C CA . GLY D 1 84 ? 15.301 -3.174 38.894 1.00 17.29 159 GLY D CA 1
ATOM 3461 C C . GLY D 1 84 ? 16.215 -2.379 39.783 1.00 16.86 159 GLY D C 1
ATOM 3462 O O . GLY D 1 84 ? 17.409 -2.263 39.468 1.00 16.44 159 GLY D O 1
ATOM 3463 N N . VAL D 1 85 ? 15.715 -1.823 40.895 1.00 12.75 160 VAL D N 1
ATOM 3464 C CA . VAL D 1 85 ? 16.563 -1.004 41.746 1.00 9.55 160 VAL D CA 1
ATOM 3465 C C . VAL D 1 85 ? 17.460 -1.905 42.599 1.00 9.77 160 VAL D C 1
ATOM 3466 O O . VAL D 1 85 ? 16.997 -2.894 43.219 1.00 11.34 160 VAL D O 1
ATOM 3470 N N . VAL D 1 86 ? 18.759 -1.585 42.607 1.00 10.13 161 VAL D N 1
ATOM 3471 C CA . VAL D 1 86 ? 19.720 -2.354 43.427 1.00 9.15 161 VAL D CA 1
ATOM 3472 C C . VAL D 1 86 ? 20.094 -1.498 44.634 1.00 10.51 161 VAL D C 1
ATOM 3473 O O . VAL D 1 86 ? 19.432 -1.582 45.675 1.00 11.01 161 VAL D O 1
ATOM 3477 N N . PHE D 1 87 ? 21.159 -0.705 44.553 1.00 8.11 162 PHE D N 1
ATOM 3478 C CA . PHE D 1 87 ? 21.572 0.074 45.729 1.00 9.58 162 PHE D CA 1
ATOM 3479 C C . PHE D 1 87 ? 20.777 1.374 45.812 1.00 9.07 162 PHE D C 1
ATOM 3480 O O . PHE D 1 87 ? 20.533 2.040 44.801 1.00 10.39 162 PHE D O 1
ATOM 3488 N N . ILE D 1 88 ? 20.362 1.725 47.021 1.00 7.67 163 ILE D N 1
ATOM 3489 C CA . ILE D 1 88 ? 19.838 3.044 47.374 1.00 6.35 163 ILE D CA 1
ATOM 3490 C C . ILE D 1 88 ? 20.741 3.509 48.516 1.00 7.07 163 ILE D C 1
ATOM 3491 O O . ILE D 1 88 ? 20.685 2.980 49.623 1.00 9.27 163 ILE D O 1
ATOM 3496 N N . LEU D 1 89 ? 21.581 4.499 48.260 1.00 8.42 164 LEU D N 1
ATOM 3497 C CA . LEU D 1 89 ? 22.651 4.847 49.179 1.00 8.49 164 LEU D CA 1
ATOM 3498 C C . LEU D 1 89 ? 22.933 6.343 49.123 1.00 8.46 164 LEU D C 1
ATOM 3499 O O . LEU D 1 89 ? 22.825 6.927 48.041 1.00 8.67 164 LEU D O 1
ATOM 3504 N N . PRO D 1 90 ? 23.273 7.001 50.222 1.00 7.02 165 PRO D N 1
ATOM 3505 C CA . PRO D 1 90 ? 23.710 8.404 50.111 1.00 8.01 165 PRO D CA 1
ATOM 3506 C C . PRO D 1 90 ? 24.925 8.486 49.195 1.00 10.28 165 PRO D C 1
ATOM 3507 O O . PRO D 1 90 ? 25.840 7.670 49.271 1.00 10.87 165 PRO D O 1
ATOM 3511 N N . ASP D 1 91 ? 24.917 9.472 48.300 1.00 8.43 166 ASP D N 1
ATOM 3512 C CA . ASP D 1 91 ? 26.058 9.703 47.431 1.00 10.78 166 ASP D CA 1
ATOM 3513 C C . ASP D 1 91 ? 27.152 10.440 48.193 1.00 9.35 166 ASP D C 1
ATOM 3514 O O . ASP D 1 91 ? 26.898 11.150 49.179 1.00 12.01 166 ASP D O 1
ATOM 3519 N N . SER D 1 92 ? 28.396 10.230 47.781 1.00 11.07 167 SER D N 1
ATOM 3520 C CA . SER D 1 92 ? 29.541 10.834 48.447 1.00 10.21 167 SER D CA 1
ATOM 3521 C C . SER D 1 92 ? 30.489 11.387 47.393 1.00 10.35 167 SER D C 1
ATOM 3522 O O . SER D 1 92 ? 30.583 10.857 46.286 1.00 12.33 167 SER D O 1
ATOM 3525 N N . TYR D 1 93 ? 31.225 12.423 47.754 1.00 11.98 168 TYR D N 1
ATOM 3526 C CA . TYR D 1 93 ? 32.104 13.042 46.763 1.00 13.16 168 TYR D CA 1
ATOM 3527 C C . TYR D 1 93 ? 33.203 12.086 46.345 1.00 15.18 168 TYR D C 1
ATOM 3528 O O . TYR D 1 93 ? 33.746 11.336 47.158 1.00 18.58 168 TYR D O 1
ATOM 3537 N N . ILE D 1 94 ? 33.558 12.149 45.063 1.00 16.60 169 ILE D N 1
ATOM 3538 C CA . ILE D 1 94 ? 34.780 11.519 44.608 1.00 18.48 169 ILE D CA 1
ATOM 3539 C C . ILE D 1 94 ? 35.939 12.503 44.743 1.00 23.49 169 ILE D C 1
ATOM 3540 O O . ILE D 1 94 ? 37.097 12.077 44.770 1.00 29.13 169 ILE D O 1
ATOM 3545 N N . ASP D 1 95 ? 35.653 13.806 44.831 1.00 24.87 170 ASP D N 1
ATOM 3546 C CA . ASP D 1 95 ? 36.666 14.867 44.915 1.00 28.72 170 ASP D CA 1
ATOM 3547 C C . ASP D 1 95 ? 36.120 15.888 45.904 1.00 27.80 170 ASP D C 1
ATOM 3548 O O . ASP D 1 95 ? 35.440 16.843 45.521 1.00 28.21 170 ASP D O 1
ATOM 3553 N N . PRO D 1 96 ? 36.370 15.685 47.199 1.00 30.04 171 PRO D N 1
ATOM 3554 C CA . PRO D 1 96 ? 35.869 16.627 48.224 1.00 35.57 171 PRO D CA 1
ATOM 3555 C C . PRO D 1 96 ? 36.186 18.101 48.002 1.00 39.60 171 PRO D C 1
ATOM 3556 O O . PRO D 1 96 ? 35.309 18.952 48.193 1.00 44.19 171 PRO D O 1
ATOM 3560 N N . GLN D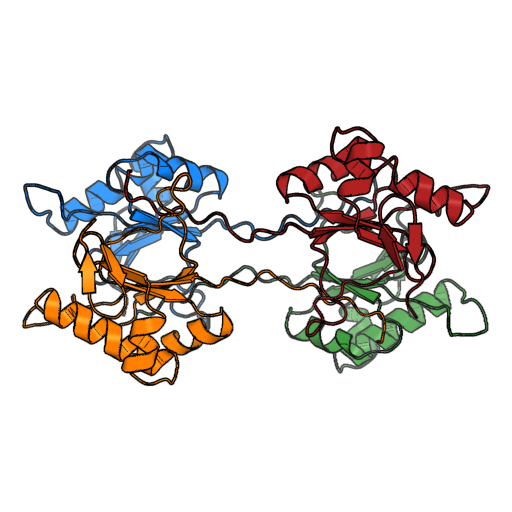 1 97 ? 37.423 18.433 47.622 1.00 40.05 172 GLN D N 1
ATOM 3561 C CA . GLN D 1 97 ? 37.828 19.834 47.565 1.00 37.78 172 GLN D CA 1
ATOM 3562 C C . GLN D 1 97 ? 36.977 20.619 46.578 1.00 42.29 172 GLN D C 1
ATOM 3563 O O . GLN D 1 97 ? 36.612 21.770 46.839 1.00 56.24 172 GLN D O 1
ATOM 3569 N N . ASN D 1 98 ? 36.642 20.021 45.443 1.00 31.98 173 ASN D N 1
ATOM 3570 C CA . ASN D 1 98 ? 35.750 20.666 44.492 1.00 35.24 173 ASN D CA 1
ATOM 3571 C C . ASN D 1 98 ? 34.303 20.248 44.658 1.00 32.10 173 ASN D C 1
ATOM 3572 O O . ASN D 1 98 ? 33.477 20.593 43.807 1.00 34.97 173 ASN D O 1
ATOM 3577 N N . LYS D 1 99 ? 33.983 19.547 45.745 1.00 32.25 174 LYS D N 1
ATOM 3578 C CA . LYS D 1 99 ? 32.635 19.048 46.020 1.00 32.60 174 LYS D CA 1
ATOM 3579 C C . LYS D 1 99 ? 32.040 18.423 44.770 1.00 24.73 174 LYS D C 1
ATOM 3580 O O . LYS D 1 99 ? 30.965 18.791 44.301 1.00 35.11 174 LYS D O 1
ATOM 3586 N N . GLU D 1 100 ? 32.763 17.451 44.227 1.00 26.98 175 GLU D N 1
ATOM 3587 C CA . GLU D 1 100 ? 32.367 16.787 42.998 1.00 18.67 175 GLU D CA 1
ATOM 3588 C C . GLU D 1 100 ? 31.959 15.352 43.315 1.00 17.29 175 GLU D C 1
ATOM 3589 O O . GLU D 1 100 ? 32.743 14.601 43.908 1.00 15.74 175 GLU D O 1
ATOM 3595 N N . TYR D 1 101 ? 30.752 14.981 42.899 1.00 12.96 176 TYR D N 1
ATOM 3596 C CA . TYR D 1 101 ? 30.293 13.601 42.896 1.00 11.50 176 TYR D CA 1
ATOM 3597 C C . TYR D 1 101 ? 30.882 12.900 41.672 1.00 11.76 176 TYR D C 1
ATOM 3598 O O . TYR D 1 101 ? 31.402 13.550 40.751 1.00 15.46 176 TYR D O 1
ATOM 3607 N N . GLY D 1 102 ? 30.860 11.554 41.707 1.00 12.54 177 GLY D N 1
ATOM 3608 C CA . GLY D 1 102 ? 31.354 10.751 40.613 1.00 13.76 177 GLY D CA 1
ATOM 3609 C C . GLY D 1 102 ? 30.329 10.592 39.522 1.00 13.16 177 GLY D C 1
ATOM 3610 O O . GLY D 1 102 ? 29.245 11.174 39.562 1.00 14.39 177 GLY D O 1
ATOM 3611 N N . GLY D 1 103 ? 30.713 9.786 38.507 1.00 12.01 178 GLY D N 1
ATOM 3612 C CA . GLY D 1 103 ? 29.908 9.546 37.331 1.00 12.68 178 GLY D CA 1
ATOM 3613 C C . GLY D 1 103 ? 29.970 10.703 36.359 1.00 15.77 178 GLY D C 1
ATOM 3614 O O . GLY D 1 103 ? 30.721 11.674 36.511 1.00 15.30 178 GLY D O 1
ATOM 3615 N N . ASP D 1 104 ? 29.175 10.559 35.301 1.00 12.55 179 ASP D N 1
ATOM 3616 C CA . ASP D 1 104 ? 29.055 11.618 34.309 1.00 13.87 179 ASP D CA 1
ATOM 3617 C C . ASP D 1 104 ? 28.110 12.696 34.818 1.00 13.51 179 ASP D C 1
ATOM 3618 O O . ASP D 1 104 ? 27.153 12.424 35.528 1.00 13.22 179 ASP D O 1
ATOM 3623 N N . LYS D 1 105 ? 28.362 13.937 34.414 1.00 14.25 180 LYS D N 1
ATOM 3624 C CA . LYS D 1 105 ? 27.470 15.019 34.813 1.00 14.93 180 LYS D CA 1
ATOM 3625 C C . LYS D 1 105 ? 26.152 14.908 34.050 1.00 15.43 180 LYS D C 1
ATOM 3626 O O . LYS D 1 105 ? 26.140 14.560 32.871 1.00 13.68 180 LYS D O 1
ATOM 3632 N N . TYR D 1 106 ? 25.043 15.182 34.725 1.00 14.53 181 TYR D N 1
ATOM 3633 C CA . TYR D 1 106 ? 23.719 15.198 34.106 1.00 14.01 181 TYR D CA 1
ATOM 3634 C C . TYR D 1 106 ? 23.065 16.544 34.378 1.00 15.29 181 TYR D C 1
ATOM 3635 O O . TYR D 1 106 ? 22.869 16.927 35.536 1.00 16.84 181 TYR D O 1
ATOM 3644 N N . GLU D 1 107 ? 22.682 17.238 33.299 1.00 16.83 182 GLU D N 1
ATOM 3645 C CA . GLU D 1 107 ? 22.007 18.532 33.383 1.00 17.43 182 GLU D CA 1
ATOM 3646 C C . GLU D 1 107 ? 20.759 18.522 32.491 1.00 19.91 182 GLU D C 1
ATOM 3647 O O . GLU D 1 107 ? 20.845 18.813 31.295 1.00 16.19 182 GLU D O 1
ATOM 3653 N N . ASN D 1 108 ? 19.589 18.242 33.061 1.00 19.07 183 ASN D N 1
ATOM 3654 C CA . ASN D 1 108 ? 18.318 18.320 32.332 1.00 18.79 183 ASN D CA 1
ATOM 3655 C C . ASN D 1 108 ? 18.372 17.607 30.985 1.00 23.90 183 ASN D C 1
ATOM 3656 O O . ASN D 1 108 ? 17.887 18.109 29.963 1.00 22.02 183 ASN D O 1
ATOM 3661 N N . GLY D 1 109 ? 18.908 16.422 30.991 1.00 19.05 184 GLY D N 1
ATOM 3662 C CA . GLY D 1 109 ? 18.978 15.624 29.791 1.00 21.13 184 GLY D CA 1
ATOM 3663 C C . GLY D 1 109 ? 20.303 15.661 29.056 1.00 14.22 184 GLY D C 1
ATOM 3664 O O . GLY D 1 109 ? 20.507 14.797 28.181 1.00 18.72 184 GLY D O 1
ATOM 3665 N N . VAL D 1 110 ? 21.252 16.518 29.466 1.00 13.54 185 VAL D N 1
ATOM 3666 C CA . VAL D 1 110 ? 22.581 16.634 28.832 1.00 13.06 185 VAL D CA 1
ATOM 3667 C C . VAL D 1 110 ? 23.645 15.967 29.697 1.00 12.88 185 VAL D C 1
ATOM 3668 O O . VAL D 1 110 ? 23.894 16.387 30.833 1.00 13.47 185 VAL D O 1
ATOM 3672 N N . ILE D 1 111 ? 24.344 14.988 29.130 1.00 11.86 186 ILE D N 1
ATOM 3673 C CA . ILE D 1 111 ? 25.377 14.221 29.809 1.00 11.61 186 ILE D CA 1
ATOM 3674 C C . ILE D 1 111 ? 26.735 14.758 29.397 1.00 12.34 186 ILE D C 1
ATOM 3675 O O . ILE D 1 111 ? 27.037 14.876 28.205 1.00 12.83 186 ILE D O 1
ATOM 3680 N N . THR D 1 112 ? 27.607 14.970 30.373 1.00 12.84 187 THR D N 1
ATOM 3681 C CA . THR D 1 112 ? 28.998 15.301 30.098 1.00 13.99 187 THR D CA 1
ATOM 3682 C C . THR D 1 112 ? 29.850 14.197 30.713 1.00 14.22 187 THR D C 1
ATOM 3683 O O . THR D 1 112 ? 29.858 14.005 31.948 1.00 14.58 187 THR D O 1
ATOM 3687 N N . HIS D 1 113 ? 30.532 13.454 29.857 1.00 15.73 188 HIS D N 1
ATOM 3688 C CA . HIS D 1 113 ? 31.377 12.390 30.374 1.00 18.48 188 HIS D CA 1
ATOM 3689 C C . HIS D 1 113 ? 32.514 12.979 31.199 1.00 27.26 188 HIS D C 1
ATOM 3690 O O . HIS D 1 113 ? 33.120 13.996 30.848 1.00 24.48 188 HIS D O 1
ATOM 3697 N N . ARG D 1 114 ? 32.760 12.372 32.343 1.00 28.20 189 ARG D N 1
ATOM 3698 C CA . ARG D 1 114 ? 33.856 12.858 33.155 1.00 30.97 189 ARG D CA 1
ATOM 3699 C C . ARG D 1 114 ? 34.932 11.791 33.231 1.00 49.26 189 ARG D C 1
ATOM 3700 O O . ARG D 1 114 ? 34.702 10.729 33.833 1.00 45.46 189 ARG D O 1
ATOM 3708 N N . PRO D 1 115 ? 36.072 11.988 32.527 1.00 51.48 190 PRO D N 1
ATOM 3709 C CA . PRO D 1 115 ? 37.342 11.263 32.638 1.00 60.96 190 PRO D CA 1
ATOM 3710 C C . PRO D 1 115 ? 38.089 11.674 33.894 1.00 65.83 190 PRO D C 1
ATOM 3711 O O . PRO D 1 115 ? 37.519 11.518 34.971 1.00 69.35 190 PRO D O 1
#

GO terms:
  GO:0005739 mitochondrion (C, EXP)
  GO:0005515 protein binding (F, IPI)
  GO:0005739 mitochondrion (C, HDA)
  GO:1900864 mitochondrial RNA modification (P, IMP)
  GO:1900865 chloroplast RNA modification (P, IMP)
  GO:0005739 mitochondrion (C, IPI)
  GO:0046983 protein dimerization activity (F, IPI)

Nearest PDB structures (foldseek):
  5mpx-assembly1_A  TM=9.694E-01  e=1.998E-22  Arabidopsis thaliana
  5gi0-assembly1_A  TM=9.375E-01  e=2.662E-13  Arabidopsis thaliana
  5iww-assembly1_C  TM=9.433E-01  e=5.902E-13  Arabidopsis thaliana
  5mpy-assembly1_B  TM=8.903E-01  e=2.009E-12  Arabidopsis thaliana
  5ydg-assembly1_A  TM=8.902E-01  e=2.975E-11  Arabidopsis thaliana

Organism: Arabidopsis thaliana (NCBI:txid3702)

B-factor: mean 22.47, std 14.09, range [5.99, 109.69]

Solvent-accessible surface area: 22959 Å² total; per-residue (Å²): 32,91,48,12,4,19,6,112,23,43,114,30,70,51,0,2,0,11,19,13,31,67,158,78,178,101,125,67,47,86,148,91,18,19,47,18,0,23,104,12,0,7,118,4,13,68,51,56,42,111,96,0,37,126,61,6,41,0,1,2,22,90,28,23,70,0,0,2,0,61,3,59,37,112,32,1,80,104,0,91,107,18,103,30,2,3,4,1,7,2,10,2,51,48,44,87,172,89,148,80,33,3,18,28,74,1,102,80,33,107,65,62,147,70,164,35,93,82,13,6,36,20,72,45,29,65,36,77,57,2,1,0,10,15,11,11,65,131,51,166,114,101,74,42,68,129,94,15,16,49,20,0,27,106,13,0,6,116,7,19,67,47,52,48,126,85,0,58,121,62,5,41,0,1,2,22,92,25,23,58,0,0,0,0,74,2,45,56,102,51,0,74,127,0,103,114,20,101,26,0,2,7,1,2,2,14,23,84,51,44,96,174,93,146,68,34,3,16,14,69,4,104,102,35,101,48,64,145,121,32,87,62,13,9,41,18,64,37,44,128,52,78,47,2,0,0,10,16,17,21,88,138,67,153,79,126,47,42,78,128,92,22,16,47,21,0,26,87,13,0,6,117,7,20,67,39,55,50,130,88,0,59,121,68,7,41,0,2,2,28,94,27,24,60,0,0,0,0,64,2,57,61,118,48,0,69,142,0,92,102,24,102,13,1,2,6,1,2,1,13,24,83,49,47,97,162,91,136,71,34,4,12,16,87,4,84,93,34,104,53,71,132,66,148,35,88,64,12,6,22,8,137,26,42,113,26,50,60,0,1,0,10,17,26,17,67,161,38,181,104,113,67,47,87,124,83,18,14,44,7,0,23,109,13,0,8,116,4,14,68,48,58,60,120,97,0,48,142,66,7,41,0,1,2,25,110,30,23,59,0,0,2,0,82,3,65,44,144,37,0,63,88,0,93,104,20,103,24,1,3,4,1,4,1,12,0,58,53,44,64,152,113,141,59,33,4,19,17,84,4,77,100,38,95,62,66,134,72,168

Foldseek 3Di:
DVPDDDDDDDKFFKKKWAFDPPPPPDDDDPLRLVVVQLVLQCVLQVHDSLVSLQFWWFAADPPGRITMGGGTPVSLVSSPPDPGIDDIGRFACPDVVVRHTDHWTGHSNDTHGDD/DVPDDDDDDDKFFKKKWAFDCVPPPPGDDPVRLVVVQLVLQCVLQVHDSQVSLQFWWFAADPVGRITMGTDIPVSLVSSPPDPGIDDIGHWDCPDVVVRHTDHWTRHSHDTHGD/DVPDDDDDDDWFFKKKWAFADPVDDDDDDPVVLVVVQLVLQCVLQVHDSQVSLQFWWFAADPPGRITMGTGTPVSLVSSPPDHGIDDIGGWACPDVVVRHTDHWTRHSNDTHGDD/DVPDDDDPDDKQFKKKWAFDQPPDPDGDDPVRLVVVQLVLQCVLQVHDSQVSLVFWWFAADPVGRITMGGGTPVSLVSSPPPPGTDDIGRFDCPDVVVRHTDHWTGHSHDTHGDD